Protein 5EZ0 (pdb70)

GO terms:
  GO:0005737 cytoplasm (C, EXP)
  GO:0005886 plasma membrane (C, EXP)
  GO:0004726 non-membrane spanning protein tyrosine phosphatase activity (F, TAS)
  GO:0005737 cytoplasm (C, TAS)
  GO:0006470 protein dephosphorylation (P, TAS)
  GO:0005654 nucleoplasm (C, TAS)
  GO:0005829 cytosol (C, TAS)
  GO:0005515 protein binding (F, IPI)
  GO:0005737 cytoplasm (C, IDA)
  GO:0009898 cytoplasmic side of plasma membrane (C, IDA)

Secondary structure (DSSP, 8-state):
--SS-EEEEE---TTS---EEEEEETTTTEEEEEEEE-TTSHHHHSSSPPPTTPEEEEETTEE-TT--HHHHHHHHTT----EEEEEE--/---SSBEEEEE---TTS--SEEEE--TTSSS--EEEEE-TTSHHHHSSS---TTPEEEEETTEE-TTS-HHHHHHHHTT-----EEEEEE--/--SS-EEEEE---TTS---EEEE--TTSSS--EEEEE-TTSHHHHSSSPP-TTPEEEEETTEE-TT--HHHHHHHHH-GGG-BTTBEEEEEE--/---SSBEEEEE---TTS---EEEE--TTSSS--EEEEE-TTSHHHHSSSPP-TTPEEEEETTEE-SSS-HHHHHHHHH-GGG-BTTBEEEEEE--/--EEE-/--EEE-/-------EEE-/-------EEE-

Radius of gyration: 22.63 Å; Cα contacts (8 Å, |Δi|>4): 1037; chains: 8; bounding box: 63×67×58 Å

Organism: Homo sapiens (NCBI:txid9606)

B-factor: mean 45.07, std 12.81, range [22.74, 106.09]

Foldseek 3Di:
DPDDKDKWKFAADPVRDQAWDWDDAQVRPDATFTQDGHPPGRQCPTVVHNDGGWGWQDKVNDGRRNPGPVVVVVSQSVPVVMIITMTDDD/DDDPPKDKWKFQADPVLDQAWDWDDAQVRPDATFGQDGHPPGRQCPTVVHNDGGWGWQDKVRDGRRHPGPVVSVVSNSVAVVGMIITITDHD/DPPPKDKWKFAFDPVRHQQWDWDFALVGPDATFTQDHDPPGRQCPTVVHRDGGWGWQDKLRDGRRNPGPVVVVVSNVPQVSHDPRIIITITDHD/DDPPPKDKWKFAADPVRHQQWDWDDALPDPDATFTQDHDPPGRQCPTVVHNDGGWGWQDKLRDGRHNPGPVVVVVSQVPQVSHDVNIIITITDHD/DDDDDD/DDDDDD/DDDDDDDDDDD/DDDDDDDDDDD

Structure (mmCIF, N/CA/C/O backbone):
data_5EZ0
#
_entry.id   5EZ0
#
_cell.length_a   68.564
_cell.length_b   76.121
_cell.length_c   198.676
_cell.angle_alpha   90.000
_cell.angle_beta   90.000
_cell.angle_gamma   90.000
#
_symmetry.space_group_name_H-M   'C 2 2 21'
#
loop_
_entity.id
_entity.type
_entity.pdbx_description
1 polymer 'Tyrosine-protein phosphatase non-receptor type 4'
2 polymer 'Mitogen-activated protein kinase 12'
3 non-polymer 'SULFATE ION'
4 water water
#
loop_
_atom_site.group_PDB
_atom_site.id
_atom_site.type_symbol
_atom_site.label_atom_id
_atom_site.label_alt_id
_atom_site.label_comp_id
_atom_site.label_asym_id
_atom_site.label_entity_id
_atom_site.label_seq_id
_atom_site.pdbx_PDB_ins_code
_atom_site.Cartn_x
_atom_site.Cartn_y
_atom_site.Cartn_z
_atom_site.occupancy
_atom_site.B_iso_or_equiv
_atom_site.auth_seq_id
_atom_site.auth_comp_id
_atom_site.auth_asym_id
_atom_site.auth_atom_id
_atom_site.pdbx_PDB_model_num
ATOM 1 N N . PRO A 1 14 ? 23.001 -12.253 25.940 1.00 62.39 511 PRO A N 1
ATOM 2 C CA . PRO A 1 14 ? 22.898 -12.420 27.397 1.00 60.82 511 PRO A CA 1
ATOM 3 C C . PRO A 1 14 ? 23.197 -13.854 27.826 1.00 64.08 511 PRO A C 1
ATOM 4 O O . PRO A 1 14 ? 22.613 -14.792 27.274 1.00 62.96 511 PRO A O 1
ATOM 8 N N . HIS A 1 15 ? 24.124 -14.021 28.799 1.00 61.01 512 HIS A N 1
ATOM 9 C CA . HIS A 1 15 ? 24.557 -15.326 29.325 1.00 60.82 512 HIS A CA 1
ATOM 10 C C . HIS A 1 15 ? 25.310 -15.259 30.666 1.00 64.72 512 HIS A C 1
ATOM 11 O O . HIS A 1 15 ? 25.569 -16.310 31.256 1.00 64.40 512 HIS A O 1
ATOM 18 N N . ASP A 1 16 ? 25.670 -14.047 31.141 1.00 61.52 513 ASP A N 1
ATOM 19 C CA . ASP A 1 16 ? 26.460 -13.860 32.365 1.00 62.07 513 ASP A CA 1
ATOM 20 C C . ASP A 1 16 ? 25.636 -13.708 33.657 1.00 63.38 513 ASP A C 1
ATOM 21 O O . ASP A 1 16 ? 25.816 -14.517 34.568 1.00 63.27 513 ASP A O 1
ATOM 26 N N . ASN A 1 17 ? 24.779 -12.673 33.761 1.00 57.72 514 ASN A N 1
ATOM 27 C CA . ASN A 1 17 ? 23.973 -12.432 34.964 1.00 55.78 514 ASN A CA 1
ATOM 28 C C . ASN A 1 17 ? 22.484 -12.600 34.661 1.00 55.92 514 ASN A C 1
ATOM 29 O O . ASN A 1 17 ? 21.787 -11.622 34.386 1.00 54.95 514 ASN A O 1
ATOM 34 N N . LEU A 1 18 ? 22.005 -13.853 34.696 1.00 50.24 515 LEU A N 1
ATOM 35 C CA . LEU A 1 18 ? 20.613 -14.181 34.390 1.00 47.61 515 LEU A CA 1
ATOM 36 C C . LEU A 1 18 ? 19.785 -14.534 35.624 1.00 48.98 515 LEU A C 1
ATOM 37 O O . LEU A 1 18 ? 20.331 -14.961 36.643 1.00 49.09 515 LEU A O 1
ATOM 42 N N . VAL A 1 19 ? 18.461 -14.326 35.529 1.00 43.33 516 VAL A N 1
ATOM 43 C CA . VAL A 1 19 ? 17.506 -14.567 36.612 1.00 42.25 516 VAL A CA 1
ATOM 44 C C . VAL A 1 19 ? 16.395 -15.523 36.147 1.00 43.99 516 VAL A C 1
ATOM 45 O O . VAL A 1 19 ? 15.764 -15.274 35.119 1.00 42.55 516 VAL A O 1
ATOM 49 N N . LEU A 1 20 ? 16.173 -16.619 36.903 1.00 40.54 517 LEU A N 1
ATOM 50 C CA . LEU A 1 20 ? 15.129 -17.606 36.614 1.00 39.67 517 LEU A CA 1
ATOM 51 C C . LEU A 1 20 ? 13.882 -17.277 37.433 1.00 42.39 517 LEU A C 1
ATOM 52 O O . LEU A 1 20 ? 13.938 -17.228 38.664 1.00 42.60 517 LEU A O 1
ATOM 57 N N . ILE A 1 21 ? 12.767 -17.022 36.735 1.00 37.58 518 ILE A N 1
ATOM 58 C CA . ILE A 1 21 ? 11.484 -16.647 37.327 1.00 36.84 518 ILE A CA 1
ATOM 59 C C . ILE A 1 21 ? 10.410 -17.698 37.036 1.00 40.46 518 ILE A C 1
ATOM 60 O O . ILE A 1 21 ? 10.267 -18.142 35.895 1.00 39.61 518 ILE A O 1
ATOM 65 N N . ARG A 1 22 ? 9.662 -18.084 38.083 1.00 37.61 519 ARG A N 1
ATOM 66 C CA . ARG A 1 22 ? 8.554 -19.035 38.018 1.00 37.94 519 ARG A CA 1
ATOM 67 C C . ARG A 1 22 ? 7.293 -18.354 38.547 1.00 41.28 519 ARG A C 1
ATOM 68 O O . ARG A 1 22 ? 7.313 -17.782 39.640 1.00 41.52 519 ARG A O 1
ATOM 76 N N . MET A 1 23 ? 6.211 -18.382 37.754 1.00 36.73 520 MET A N 1
ATOM 77 C CA . MET A 1 23 ? 4.936 -17.766 38.127 1.00 36.30 520 MET A CA 1
ATOM 78 C C . MET A 1 23 ? 3.732 -18.585 37.671 1.00 40.02 520 MET A C 1
ATOM 79 O O . MET A 1 23 ? 3.697 -19.065 36.536 1.00 38.86 520 MET A O 1
ATOM 84 N N . LYS A 1 24 ? 2.756 -18.757 38.571 1.00 37.75 521 LYS A N 1
ATOM 85 C CA . LYS A 1 24 ? 1.519 -19.480 38.291 1.00 38.65 521 LYS A CA 1
ATOM 86 C C . LYS A 1 24 ? 0.498 -18.485 37.720 1.00 41.50 521 LYS A C 1
ATOM 87 O O . LYS A 1 24 ? 0.435 -17.359 38.216 1.00 40.69 521 LYS A O 1
ATOM 89 N N . PRO A 1 25 ? -0.295 -18.842 36.679 1.00 37.80 522 PRO A N 1
ATOM 90 C CA . PRO A 1 25 ? -1.264 -17.869 36.136 1.00 37.07 522 PRO A CA 1
ATOM 91 C C . PRO A 1 25 ? -2.435 -17.585 37.077 1.00 42.31 522 PRO A C 1
ATOM 92 O O . PRO A 1 25 ? -2.726 -18.397 37.960 1.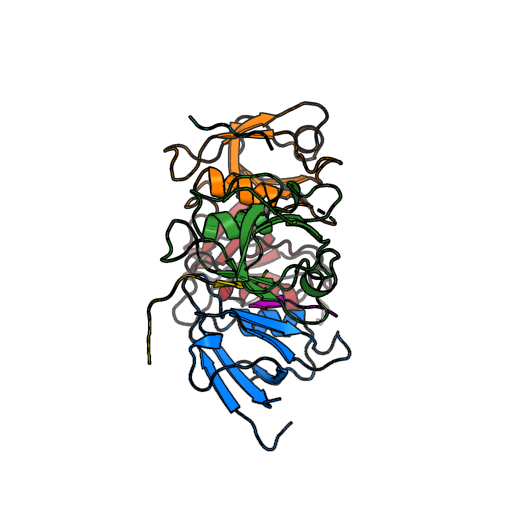00 43.41 522 PRO A O 1
ATOM 96 N N . ASP A 1 26 ? -3.118 -16.439 36.878 1.00 38.49 523 ASP A N 1
ATOM 97 C CA . ASP A 1 26 ? -4.285 -16.076 37.682 1.00 39.90 523 ASP A CA 1
ATOM 98 C C . ASP A 1 26 ? -5.544 -16.839 37.215 1.00 45.27 523 ASP A C 1
ATOM 99 O O . ASP A 1 26 ? -5.441 -17.735 36.373 1.00 44.66 523 ASP A O 1
ATOM 104 N N . GLU A 1 27 ? -6.721 -16.472 37.756 1.00 43.67 524 GLU A N 1
ATOM 105 C CA . GLU A 1 27 ? -8.030 -17.073 37.461 1.00 45.59 524 GLU A CA 1
ATOM 106 C C . GLU A 1 27 ? -8.388 -17.025 35.967 1.00 48.60 524 GLU A C 1
ATOM 107 O O . GLU A 1 27 ? -8.953 -17.988 35.445 1.00 49.31 524 GLU A O 1
ATOM 113 N N . ASN A 1 28 ? -8.053 -15.907 35.290 1.00 43.34 525 ASN A N 1
ATOM 114 C CA . ASN A 1 28 ? -8.336 -15.670 33.869 1.00 42.39 525 ASN A CA 1
ATOM 115 C C . ASN A 1 28 ? -7.228 -16.175 32.927 1.00 44.49 525 ASN A C 1
ATOM 116 O O . ASN A 1 28 ? -7.319 -15.986 31.710 1.00 43.54 525 ASN A O 1
ATOM 121 N N . GLY A 1 29 ? -6.209 -16.820 33.495 1.00 40.37 526 GLY A N 1
ATOM 122 C CA . GLY A 1 29 ? -5.065 -17.329 32.748 1.00 38.76 526 GLY A CA 1
ATOM 123 C C . GLY A 1 29 ? -4.166 -16.201 32.286 1.00 40.65 526 GLY A C 1
ATOM 124 O O . GLY A 1 29 ? -3.767 -16.157 31.121 1.00 39.70 526 GLY A O 1
ATOM 125 N N . ARG A 1 30 ? -3.885 -15.252 33.190 1.00 36.26 527 ARG A N 1
ATOM 126 C CA . ARG A 1 30 ? -3.046 -14.092 32.903 1.00 34.46 527 ARG A CA 1
ATOM 127 C C . ARG A 1 30 ? -1.866 -14.008 33.860 1.00 37.10 527 ARG A C 1
ATOM 128 O O . ARG A 1 30 ? -1.938 -14.523 34.979 1.00 37.37 527 ARG A O 1
ATOM 136 N N . PHE A 1 31 ? -0.774 -13.374 33.412 1.00 32.34 528 PHE A N 1
ATOM 137 C CA . PHE A 1 31 ? 0.443 -13.225 34.209 1.00 31.67 528 PHE A CA 1
ATOM 138 C C . PHE A 1 31 ? 0.690 -11.784 34.653 1.00 34.91 528 PHE A C 1
ATOM 139 O O . PHE A 1 31 ? 1.334 -11.567 35.678 1.00 34.96 528 PHE A O 1
ATOM 147 N N . GLY A 1 32 ? 0.163 -10.827 33.891 1.00 30.91 529 GLY A N 1
ATOM 148 C CA . GLY A 1 32 ? 0.254 -9.401 34.184 1.00 30.69 529 GLY A CA 1
ATOM 149 C C . GLY A 1 32 ? 1.496 -8.691 33.690 1.00 33.56 529 GLY A C 1
ATOM 150 O O . GLY A 1 32 ? 2.036 -7.836 34.397 1.00 33.30 529 GLY A O 1
ATOM 151 N N . PHE A 1 33 ? 1.948 -9.019 32.468 1.00 29.55 530 PHE A N 1
ATOM 152 C CA . PHE A 1 33 ? 3.111 -8.376 31.855 1.00 29.04 530 PHE A CA 1
ATOM 153 C C . PHE A 1 33 ? 2.979 -8.253 30.336 1.00 33.19 530 PHE A C 1
ATOM 154 O O . PHE A 1 33 ? 2.273 -9.044 29.710 1.00 32.40 530 PHE A O 1
ATOM 162 N N . ASN A 1 34 ? 3.659 -7.253 29.752 1.00 30.59 531 ASN A N 1
ATOM 163 C CA . ASN A 1 34 ? 3.653 -7.001 28.311 1.00 31.13 531 ASN A CA 1
ATOM 164 C C . ASN A 1 34 ? 5.012 -7.325 27.698 1.00 35.72 531 ASN A C 1
ATOM 165 O O . ASN A 1 34 ? 6.038 -7.146 28.356 1.00 35.05 531 ASN A O 1
ATOM 170 N N . VAL A 1 35 ? 5.019 -7.795 26.438 1.00 33.53 532 VAL A N 1
ATOM 171 C CA . VAL A 1 35 ? 6.249 -8.111 25.701 1.00 34.37 532 VAL A CA 1
ATOM 172 C C . VAL A 1 35 ? 6.352 -7.306 24.407 1.00 40.91 532 VAL A C 1
ATOM 173 O O . VAL A 1 35 ? 5.336 -7.017 23.777 1.00 40.83 532 VAL A O 1
ATOM 177 N N . LYS A 1 36 ? 7.586 -6.970 24.009 1.00 39.85 533 LYS A N 1
ATOM 178 C CA . LYS A 1 36 ? 7.894 -6.235 22.785 1.00 42.09 533 LYS A CA 1
ATOM 179 C C . LYS A 1 36 ? 9.128 -6.849 22.127 1.00 48.25 533 LYS A C 1
ATOM 180 O O . LYS A 1 36 ? 10.117 -7.120 22.810 1.00 47.82 533 LYS A O 1
ATOM 182 N N . GLY A 1 37 ? 9.046 -7.083 20.819 1.00 46.77 534 GLY A N 1
ATOM 183 C CA . GLY A 1 37 ? 10.139 -7.652 20.037 1.00 48.06 534 GLY A CA 1
ATOM 184 C C . GLY A 1 37 ? 9.953 -9.094 19.609 1.00 52.02 534 GLY A C 1
ATOM 185 O O . GLY A 1 37 ? 8.854 -9.645 19.708 1.00 50.48 534 GLY A O 1
ATOM 186 N N . GLY A 1 38 ? 11.044 -9.690 19.130 1.00 50.25 535 GLY A N 1
ATOM 187 C CA . GLY A 1 38 ? 11.105 -11.064 18.640 1.00 50.28 535 GLY A CA 1
ATOM 188 C C . GLY A 1 38 ? 12.043 -11.196 17.456 1.00 57.13 535 GLY A C 1
ATOM 189 O O . GLY A 1 38 ? 13.090 -10.542 17.423 1.00 58.26 535 GLY A O 1
ATOM 190 N N . TYR A 1 39 ? 11.682 -12.045 16.477 1.00 54.70 536 TYR A N 1
ATOM 191 C CA . TYR A 1 39 ? 12.481 -12.224 15.261 1.00 57.20 536 TYR A CA 1
ATOM 192 C C . TYR A 1 39 ? 11.900 -11.400 14.113 1.00 63.07 536 TYR A C 1
ATOM 193 O O . TYR A 1 39 ? 12.662 -10.821 13.338 1.00 64.99 536 TYR A O 1
ATOM 202 N N . ASP A 1 40 ? 10.550 -11.333 14.022 1.00 58.95 537 ASP A N 1
ATOM 203 C CA . ASP A 1 40 ? 9.809 -10.548 13.025 1.00 60.56 537 ASP A CA 1
ATOM 204 C C . ASP A 1 40 ? 10.063 -9.049 13.237 1.00 65.55 537 ASP A C 1
ATOM 205 O O . ASP A 1 40 ? 10.118 -8.290 12.268 1.00 67.66 537 ASP A O 1
ATOM 210 N N . GLN A 1 41 ? 10.240 -8.643 14.509 1.00 60.54 538 GLN A N 1
ATOM 211 C CA . GLN A 1 41 ? 10.576 -7.280 14.926 1.00 61.28 538 GLN A CA 1
ATOM 212 C C . GLN A 1 41 ? 12.099 -7.278 15.101 1.00 66.70 538 GLN A C 1
ATOM 213 O O . GLN A 1 41 ? 12.628 -8.170 15.770 1.00 65.01 538 GLN A O 1
ATOM 219 N N . LYS A 1 42 ? 12.807 -6.303 14.503 1.00 66.26 539 LYS A N 1
ATOM 220 C CA . LYS A 1 42 ? 14.269 -6.212 14.609 1.00 67.70 539 LYS A CA 1
ATOM 221 C C . LYS A 1 42 ? 14.690 -5.630 15.976 1.00 70.41 539 LYS A C 1
ATOM 222 O O . LYS A 1 42 ? 15.336 -4.581 16.050 1.00 71.99 539 LYS A O 1
ATOM 224 N N . MET A 1 43 ? 14.303 -6.335 17.059 1.00 63.95 540 MET A N 1
ATOM 225 C CA . MET A 1 43 ? 14.538 -5.980 18.461 1.00 62.20 540 MET A CA 1
ATOM 226 C C . MET A 1 43 ? 14.333 -7.236 19.339 1.00 62.11 540 MET A C 1
ATOM 227 O O . MET A 1 43 ? 13.383 -7.984 19.083 1.00 60.53 540 MET A O 1
ATOM 232 N N . PRO A 1 44 ? 15.166 -7.486 20.386 1.00 56.80 541 PRO A N 1
ATOM 233 C CA . PRO A 1 44 ? 14.941 -8.677 21.233 1.00 53.78 541 PRO A CA 1
ATOM 234 C C . PRO A 1 44 ? 13.671 -8.593 22.093 1.00 53.63 541 PRO A C 1
ATOM 235 O O . PRO A 1 44 ? 13.075 -7.518 22.200 1.00 53.29 541 PRO A O 1
ATOM 239 N N . VAL A 1 45 ? 13.252 -9.727 22.693 1.00 47.06 542 VAL A N 1
ATOM 240 C CA . VAL A 1 45 ? 12.056 -9.794 23.541 1.00 44.49 542 VAL A CA 1
ATOM 241 C C . VAL A 1 45 ? 12.319 -9.090 24.879 1.00 46.66 542 VAL A C 1
ATOM 242 O O . VAL A 1 45 ? 13.132 -9.557 25.678 1.00 45.76 542 VAL A O 1
ATOM 246 N N . ILE A 1 46 ? 11.648 -7.944 25.090 1.00 42.77 543 ILE A N 1
ATOM 247 C CA . ILE A 1 46 ? 11.779 -7.104 26.285 1.00 42.18 543 ILE A CA 1
ATOM 248 C C . ILE A 1 46 ? 10.438 -7.021 27.023 1.00 44.08 543 ILE A C 1
ATOM 249 O O . ILE A 1 46 ? 9.394 -6.853 26.387 1.00 43.64 543 ILE A O 1
ATOM 254 N N . VAL A 1 47 ? 10.476 -7.112 28.367 1.00 39.23 544 VAL A N 1
ATOM 255 C CA . VAL A 1 47 ? 9.292 -6.964 29.215 1.00 37.92 544 VAL A CA 1
ATOM 256 C C . VAL A 1 47 ? 9.072 -5.446 29.322 1.00 42.21 544 VAL A C 1
ATOM 257 O O . VAL A 1 47 ? 9.809 -4.765 30.034 1.00 42.58 544 VAL A O 1
ATOM 261 N N . SER A 1 48 ? 8.114 -4.917 28.545 1.00 38.64 545 SER A N 1
ATOM 262 C CA . SER A 1 48 ? 7.825 -3.482 28.471 1.00 39.49 545 SER A CA 1
ATOM 263 C C . SER A 1 48 ? 7.009 -2.926 29.639 1.00 42.55 545 SER A C 1
ATOM 264 O O . SER A 1 48 ? 7.235 -1.782 30.036 1.00 43.48 545 SER A O 1
ATOM 267 N N . ARG A 1 49 ? 6.052 -3.709 30.169 1.00 37.29 546 ARG A N 1
ATOM 268 C CA . ARG A 1 49 ? 5.192 -3.268 31.270 1.00 36.79 546 ARG A CA 1
ATOM 269 C C . ARG A 1 49 ? 4.831 -4.401 32.226 1.00 38.50 546 ARG A C 1
ATOM 270 O O . ARG A 1 49 ? 4.588 -5.521 31.782 1.00 37.18 546 ARG A O 1
ATOM 278 N N . VAL A 1 50 ? 4.806 -4.101 33.540 1.00 34.69 547 VAL A N 1
ATOM 279 C CA . VAL A 1 50 ? 4.448 -5.042 34.610 1.00 33.56 547 VAL A CA 1
ATOM 280 C C . VAL A 1 50 ? 3.290 -4.437 35.421 1.00 37.36 547 VAL A C 1
ATOM 281 O O . VAL A 1 50 ? 3.450 -3.379 36.038 1.00 37.53 547 VAL A O 1
ATOM 285 N N . ALA A 1 51 ? 2.124 -5.106 35.390 1.00 33.38 548 ALA A N 1
ATOM 286 C CA . ALA A 1 51 ? 0.903 -4.688 36.080 1.00 33.93 548 ALA A CA 1
ATOM 287 C C . ALA A 1 51 ? 0.978 -4.969 37.591 1.00 38.07 548 ALA A C 1
ATOM 288 O O . ALA A 1 51 ? 1.444 -6.042 37.972 1.00 37.32 548 ALA A O 1
ATOM 290 N N . PRO A 1 52 ? 0.529 -4.042 38.472 1.00 35.44 549 PRO A N 1
ATOM 291 C CA . PRO A 1 52 ? 0.616 -4.304 39.922 1.00 35.89 549 PRO A CA 1
ATOM 292 C C . PRO A 1 52 ? -0.439 -5.281 40.442 1.00 39.73 549 PRO A C 1
ATOM 293 O O . PRO A 1 52 ? -1.583 -5.263 39.984 1.00 39.91 549 PRO A O 1
ATOM 297 N N . GLY A 1 53 ? -0.035 -6.116 41.399 1.00 35.88 550 GLY A N 1
ATOM 298 C CA . GLY A 1 53 ? -0.892 -7.116 42.031 1.00 36.32 550 GLY A CA 1
ATOM 299 C C . GLY A 1 53 ? -1.175 -8.345 41.190 1.00 38.50 550 GLY A C 1
ATOM 300 O O . GLY A 1 53 ? -2.151 -9.057 41.442 1.00 38.86 550 GLY A O 1
ATOM 301 N N . THR A 1 54 ? -0.317 -8.606 40.193 1.00 33.20 551 THR A N 1
ATOM 302 C CA . THR A 1 54 ? -0.446 -9.737 39.274 1.00 32.18 551 THR A CA 1
ATOM 303 C C . THR A 1 54 ? 0.689 -10.759 39.500 1.00 35.73 551 THR A C 1
ATOM 304 O O . THR A 1 54 ? 1.685 -10.394 40.132 1.00 35.07 551 THR A O 1
ATOM 308 N N . PRO A 1 55 ? 0.595 -12.014 38.972 1.00 32.48 552 PRO A N 1
ATOM 309 C CA . PRO A 1 55 ? 1.691 -12.986 39.172 1.00 32.19 552 PRO A CA 1
ATOM 310 C C . PRO A 1 55 ? 3.106 -12.488 38.854 1.00 35.12 552 PRO A C 1
ATOM 311 O O . PRO A 1 55 ? 4.027 -12.843 39.581 1.00 35.17 552 PRO A O 1
ATOM 315 N N . ALA A 1 56 ? 3.274 -11.653 37.803 1.00 30.60 553 ALA A N 1
ATOM 316 C CA . ALA A 1 56 ? 4.571 -11.091 37.394 1.00 29.68 553 ALA A CA 1
ATOM 317 C C . ALA A 1 56 ? 5.132 -10.065 38.384 1.00 34.18 553 ALA A C 1
ATOM 318 O O . ALA A 1 56 ? 6.348 -9.877 38.449 1.00 33.79 553 ALA A O 1
ATOM 320 N N . ASP A 1 57 ? 4.246 -9.411 39.151 1.00 31.48 554 ASP A N 1
ATOM 321 C CA . ASP A 1 57 ? 4.588 -8.394 40.143 1.00 31.98 554 ASP A CA 1
ATOM 322 C C . ASP A 1 57 ? 4.875 -8.987 41.531 1.00 37.04 554 ASP A C 1
ATOM 323 O O . ASP A 1 57 ? 5.678 -8.421 42.277 1.00 37.14 554 ASP A O 1
ATOM 328 N N . LEU A 1 58 ? 4.218 -10.111 41.878 1.00 34.20 555 LEU A N 1
ATOM 329 C CA . LEU A 1 58 ? 4.323 -10.737 43.200 1.00 35.43 555 LEU A CA 1
ATOM 330 C C . LEU A 1 58 ? 5.255 -11.964 43.281 1.00 40.10 555 LEU A C 1
ATOM 331 O O . LEU A 1 58 ? 5.479 -12.471 44.384 1.00 40.96 555 LEU A O 1
ATOM 336 N N . CYS A 1 59 ? 5.808 -12.428 42.141 1.00 36.08 556 CYS A N 1
ATOM 337 C CA . CYS A 1 59 ? 6.720 -13.581 42.106 1.00 36.40 556 CYS A CA 1
ATOM 338 C C . CYS A 1 59 ? 8.103 -13.256 42.685 1.00 41.16 556 CYS A C 1
ATOM 339 O O . CYS A 1 59 ? 8.491 -12.087 42.730 1.00 40.49 556 CYS A O 1
ATOM 342 N N . VAL A 1 60 ? 8.834 -14.294 43.145 1.00 38.97 557 VAL A N 1
ATOM 343 C CA . VAL A 1 60 ? 10.186 -14.169 43.703 1.00 39.51 557 VAL A CA 1
ATOM 344 C C . VAL A 1 60 ? 11.165 -15.062 42.903 1.00 43.10 557 VAL A C 1
ATOM 345 O O . VAL A 1 60 ? 11.047 -16.290 42.965 1.00 43.52 557 VAL A O 1
ATOM 349 N N . PRO A 1 61 ? 12.126 -14.487 42.138 1.00 38.70 558 PRO A N 1
ATOM 350 C CA . PRO A 1 61 ? 12.407 -13.051 41.939 1.00 37.78 558 PRO A CA 1
ATOM 351 C C . PRO A 1 61 ? 11.363 -12.366 41.058 1.00 39.90 558 PRO A C 1
ATOM 352 O O . PRO A 1 61 ? 10.741 -13.017 40.217 1.00 38.80 558 PRO A O 1
ATOM 356 N N . ARG A 1 62 ? 11.157 -11.057 41.274 1.00 35.97 559 ARG A N 1
ATOM 357 C CA . ARG A 1 62 ? 10.181 -10.251 40.542 1.00 34.66 559 ARG A CA 1
ATOM 358 C C . ARG A 1 62 ? 10.605 -10.000 39.096 1.00 38.16 559 ARG A C 1
ATOM 359 O O . ARG A 1 62 ? 11.784 -9.754 38.831 1.00 38.17 559 ARG A O 1
ATOM 367 N N . LEU A 1 63 ? 9.634 -10.058 38.166 1.00 34.12 560 LEU A N 1
ATOM 368 C CA . LEU A 1 63 ? 9.860 -9.759 36.756 1.00 33.45 560 LEU A CA 1
ATOM 369 C C . LEU A 1 63 ? 9.761 -8.239 36.633 1.00 37.92 560 LEU A C 1
ATOM 370 O O . LEU A 1 63 ? 8.721 -7.656 36.953 1.00 37.56 560 LEU A O 1
ATOM 375 N N . ASN A 1 64 ? 10.870 -7.598 36.247 1.00 35.28 561 ASN A N 1
ATOM 376 C CA . ASN A 1 64 ? 10.958 -6.143 36.138 1.00 35.92 561 ASN A CA 1
ATOM 377 C C . ASN A 1 64 ? 10.894 -5.654 34.697 1.00 40.29 561 ASN A C 1
ATOM 378 O O . ASN A 1 64 ? 11.161 -6.418 33.767 1.00 39.43 561 ASN A O 1
ATOM 383 N N . GLU A 1 65 ? 10.531 -4.373 34.520 1.00 37.98 562 GLU A N 1
ATOM 384 C CA . GLU A 1 65 ? 10.442 -3.717 33.217 1.00 38.46 562 GLU A CA 1
ATOM 385 C C . GLU A 1 65 ? 11.846 -3.468 32.667 1.00 43.39 562 GLU A C 1
ATOM 386 O O . GLU A 1 65 ? 12.714 -2.958 33.381 1.00 43.75 562 GLU A O 1
ATOM 392 N N . GLY A 1 66 ? 12.055 -3.869 31.418 1.00 40.17 563 GLY A N 1
ATOM 393 C CA . GLY A 1 66 ? 13.335 -3.749 30.731 1.00 41.30 563 GLY A CA 1
ATOM 394 C C . GLY A 1 66 ? 14.101 -5.054 30.640 1.00 44.66 563 GLY A C 1
ATOM 395 O O . GLY A 1 66 ? 15.126 -5.114 29.956 1.00 45.60 563 GLY A O 1
ATOM 396 N N . ASP A 1 67 ? 13.609 -6.113 31.325 1.00 39.60 564 ASP A N 1
ATOM 397 C CA . ASP A 1 67 ? 14.231 -7.439 31.344 1.00 38.92 564 ASP A CA 1
ATOM 398 C C . ASP A 1 67 ? 14.149 -8.129 29.984 1.00 42.37 564 ASP A C 1
ATOM 399 O O . ASP A 1 67 ? 13.061 -8.242 29.413 1.00 41.21 564 ASP A O 1
ATOM 404 N N . GLN A 1 68 ? 15.309 -8.564 29.459 1.00 39.65 565 GLN A N 1
ATOM 405 C CA . GLN A 1 68 ? 15.413 -9.246 28.169 1.00 39.59 565 GLN A CA 1
ATOM 406 C C . GLN A 1 68 ? 15.148 -10.740 28.352 1.00 41.55 565 GLN A C 1
ATOM 407 O O . GLN A 1 68 ? 15.906 -11.419 29.045 1.00 41.11 565 GLN A O 1
ATOM 413 N N . VAL A 1 69 ? 14.065 -11.239 27.731 1.00 36.74 566 VAL A N 1
ATOM 414 C CA . VAL A 1 69 ? 13.655 -12.644 27.800 1.00 35.65 566 VAL A CA 1
ATOM 415 C C . VAL A 1 69 ? 14.594 -13.507 26.941 1.00 40.17 566 VAL A C 1
ATOM 416 O O . VAL A 1 69 ? 14.789 -13.224 25.756 1.00 40.80 566 VAL A O 1
ATOM 420 N N . VAL A 1 70 ? 15.184 -14.543 27.560 1.00 36.25 567 VAL A N 1
ATOM 421 C CA . VAL A 1 70 ? 16.111 -15.482 26.920 1.00 36.97 567 VAL A CA 1
ATOM 422 C C . VAL A 1 70 ? 15.405 -16.828 26.686 1.00 39.71 567 VAL A C 1
ATOM 423 O O . VAL A 1 70 ? 15.456 -17.352 25.571 1.00 39.94 567 VAL A O 1
ATOM 427 N N . LEU A 1 71 ? 14.738 -17.370 27.728 1.00 35.07 568 LEU A N 1
ATOM 428 C CA . LEU A 1 71 ? 14.005 -18.638 27.652 1.00 34.62 568 LEU A CA 1
ATOM 429 C C . LEU A 1 71 ? 12.554 -18.511 28.128 1.00 37.17 568 LEU A C 1
ATOM 430 O O . LEU A 1 71 ? 12.274 -17.778 29.079 1.00 35.67 568 LEU A O 1
ATOM 435 N N . ILE A 1 72 ? 11.642 -19.256 27.471 1.00 33.90 569 ILE A N 1
ATOM 436 C CA . ILE A 1 72 ? 10.218 -19.363 27.810 1.00 33.17 569 ILE A CA 1
ATOM 437 C C . ILE A 1 72 ? 9.932 -20.861 27.961 1.00 38.22 569 ILE A C 1
ATOM 438 O O . ILE A 1 72 ? 9.925 -21.589 26.964 1.00 38.64 569 ILE A O 1
ATOM 443 N N . ASN A 1 73 ? 9.747 -21.319 29.219 1.00 35.07 570 ASN A N 1
ATOM 444 C CA . ASN A 1 73 ? 9.511 -22.721 29.601 1.00 36.09 570 ASN A CA 1
ATOM 445 C C . ASN A 1 73 ? 10.652 -23.649 29.129 1.00 41.74 570 ASN A C 1
ATOM 446 O O . ASN A 1 73 ? 10.418 -24.800 28.748 1.00 42.45 570 ASN A O 1
ATOM 451 N N . GLY A 1 74 ? 11.873 -23.116 29.164 1.00 38.75 571 GLY A N 1
ATOM 452 C CA . GLY A 1 74 ? 13.090 -23.812 28.767 1.00 39.95 571 GLY A CA 1
ATOM 453 C C . GLY A 1 74 ? 13.412 -23.794 27.284 1.00 44.60 571 GLY A C 1
ATOM 454 O O . GLY A 1 74 ? 14.398 -24.406 26.866 1.00 45.15 571 GLY A O 1
ATOM 455 N N . ARG A 1 75 ? 12.593 -23.088 26.480 1.00 41.01 572 ARG A N 1
ATOM 456 C CA . ARG A 1 75 ? 12.756 -22.982 25.028 1.00 41.61 572 ARG A CA 1
ATOM 457 C C . ARG A 1 75 ? 13.452 -21.673 24.633 1.00 45.62 572 ARG A C 1
ATOM 458 O O . ARG A 1 75 ? 13.081 -20.607 25.129 1.00 43.87 572 ARG A O 1
ATOM 466 N N . ASP A 1 76 ? 14.444 -21.759 23.723 1.00 44.07 573 ASP A N 1
ATOM 467 C CA . ASP A 1 76 ? 15.175 -20.597 23.209 1.00 44.37 573 ASP A CA 1
ATOM 468 C C . ASP A 1 76 ? 14.307 -19.888 22.167 1.00 47.87 573 ASP A C 1
ATOM 469 O O . ASP A 1 76 ? 13.928 -20.492 21.160 1.00 48.46 573 ASP A O 1
ATOM 474 N N . ILE A 1 77 ? 13.962 -18.620 22.437 1.00 43.29 574 ILE A N 1
ATOM 475 C CA . ILE A 1 77 ? 13.077 -17.811 21.590 1.00 42.91 574 ILE A CA 1
ATOM 476 C C . ILE A 1 77 ? 13.825 -16.745 20.750 1.00 47.90 574 ILE A C 1
ATOM 477 O O . ILE A 1 77 ? 13.201 -15.785 20.283 1.00 47.70 574 ILE A O 1
ATOM 482 N N . ALA A 1 78 ? 15.140 -16.939 20.527 1.00 45.52 575 ALA A N 1
ATOM 483 C CA . ALA A 1 78 ? 15.988 -16.024 19.754 1.00 46.98 575 ALA A CA 1
ATOM 484 C C . ALA A 1 78 ? 15.599 -15.924 18.273 1.00 52.02 575 ALA A C 1
ATOM 485 O O . ALA A 1 78 ? 15.735 -14.851 17.683 1.00 52.82 575 ALA A O 1
ATOM 487 N N . GLU A 1 79 ? 15.118 -17.036 17.680 1.00 48.47 576 GLU A N 1
ATOM 488 C CA . GLU A 1 79 ? 14.713 -17.108 16.272 1.00 49.62 576 GLU A CA 1
ATOM 489 C C . GLU A 1 79 ? 13.184 -17.133 16.070 1.00 51.71 576 GLU A C 1
ATOM 490 O O . GLU A 1 79 ? 12.720 -17.294 14.937 1.00 52.59 576 GLU A O 1
ATOM 492 N N . HIS A 1 80 ? 12.428 -16.878 17.131 1.00 45.58 577 HIS A N 1
ATOM 493 C CA . HIS A 1 80 ? 10.976 -16.848 17.073 1.00 44.10 577 HIS A CA 1
ATOM 494 C C . HIS A 1 80 ? 10.336 -15.485 16.962 1.00 46.24 577 HIS A C 1
ATOM 495 O O . HIS A 1 80 ? 10.805 -14.531 17.495 1.00 45.21 577 HIS A O 1
ATOM 502 N N . THR A 1 81 ? 9.228 -15.435 16.254 1.00 42.50 578 THR A N 1
ATOM 503 C CA . THR A 1 81 ? 8.498 -14.178 16.037 1.00 42.26 578 THR A CA 1
ATOM 504 C C . THR A 1 81 ? 7.734 -13.745 17.299 1.00 43.76 578 THR A C 1
ATOM 505 O O . THR A 1 81 ? 7.617 -14.527 18.246 1.00 41.80 578 THR A O 1
ATOM 509 N N . HIS A 1 82 ? 7.204 -12.504 17.297 1.00 40.31 579 HIS A N 1
ATOM 510 C CA . HIS A 1 82 ? 6.430 -11.923 18.397 1.00 38.52 579 HIS A CA 1
ATOM 511 C C . HIS A 1 82 ? 5.199 -12.774 18.731 1.00 41.06 579 HIS A C 1
ATOM 512 O O . HIS A 1 82 ? 4.981 -13.081 19.902 1.00 39.18 579 HIS A O 1
ATOM 519 N N . ASP A 1 83 ? 4.418 -13.168 17.701 1.00 38.65 580 ASP A N 1
ATOM 520 C CA . ASP A 1 83 ? 3.210 -13.985 17.844 1.00 38.05 580 ASP A CA 1
ATOM 521 C C . ASP A 1 83 ? 3.489 -15.371 18.426 1.00 41.11 580 ASP A C 1
ATOM 522 O O . ASP A 1 83 ? 2.696 -15.852 19.238 1.00 40.19 580 ASP A O 1
ATOM 527 N N . GLN A 1 84 ? 4.621 -15.995 18.035 1.00 37.50 581 GLN A N 1
ATOM 528 C CA . GLN A 1 84 ? 5.044 -17.307 18.537 1.00 36.68 581 GLN A CA 1
ATOM 529 C C . GLN A 1 84 ? 5.416 -17.200 20.020 1.00 38.47 581 GLN A C 1
ATOM 530 O O . GLN A 1 84 ? 4.926 -17.995 20.822 1.00 37.42 581 GLN A O 1
ATOM 536 N N . VAL A 1 85 ? 6.229 -16.175 20.379 1.00 34.29 582 VAL A N 1
ATOM 537 C CA . VAL A 1 85 ? 6.675 -15.848 21.742 1.00 32.87 582 VAL A CA 1
ATOM 538 C C . VAL A 1 85 ? 5.459 -15.706 22.681 1.00 35.33 582 VAL A C 1
ATOM 539 O O . VAL A 1 85 ? 5.439 -16.326 23.747 1.00 34.24 582 VAL A O 1
ATOM 543 N N . VAL A 1 86 ? 4.436 -14.936 22.245 1.00 31.57 583 VAL A N 1
ATOM 544 C CA . VAL A 1 86 ? 3.178 -14.699 22.963 1.00 30.83 583 VAL A CA 1
ATOM 545 C C . VAL A 1 86 ? 2.429 -16.028 23.180 1.00 34.85 583 VAL A C 1
ATOM 546 O O . VAL A 1 86 ? 1.994 -16.306 24.301 1.00 33.74 583 VAL A O 1
ATOM 550 N N . LEU A 1 87 ? 2.322 -16.855 22.119 1.00 32.58 584 LEU A N 1
ATOM 551 C CA . LEU A 1 87 ? 1.642 -18.152 22.170 1.00 33.11 584 LEU A CA 1
ATOM 552 C C . LEU A 1 87 ? 2.381 -19.197 23.015 1.00 37.09 584 LEU A C 1
ATOM 553 O O . LEU A 1 87 ? 1.726 -20.081 23.569 1.00 37.18 584 LEU A O 1
ATOM 558 N N . PHE A 1 88 ? 3.724 -19.085 23.143 1.00 33.55 585 PHE A N 1
ATOM 559 C CA . PHE A 1 88 ? 4.522 -19.994 23.975 1.00 33.58 585 PHE A CA 1
ATOM 560 C C . PHE A 1 88 ? 4.239 -19.736 25.458 1.00 36.77 585 PHE A C 1
ATOM 561 O O . PHE A 1 88 ? 4.099 -20.690 26.223 1.00 37.01 585 PHE A O 1
ATOM 569 N N . ILE A 1 89 ? 4.115 -18.446 25.847 1.00 32.49 586 ILE A N 1
ATOM 570 C CA . ILE A 1 89 ? 3.784 -18.007 27.212 1.00 32.02 586 ILE A CA 1
ATOM 571 C C . ILE A 1 89 ? 2.345 -18.456 27.543 1.00 36.68 586 ILE A C 1
ATOM 572 O O . ILE A 1 89 ? 2.072 -18.876 28.669 1.00 36.70 586 ILE A O 1
ATOM 577 N N . LYS A 1 90 ? 1.453 -18.419 26.535 1.00 33.83 587 LYS A N 1
ATOM 578 C CA . LYS A 1 90 ? 0.051 -18.828 26.639 1.00 34.57 587 LYS A CA 1
ATOM 579 C C . LYS A 1 90 ? -0.153 -20.357 26.692 1.00 39.57 587 LYS A C 1
ATOM 580 O O . LYS A 1 90 ? -1.281 -20.808 26.893 1.00 40.28 587 LYS A O 1
ATOM 586 N N . ALA A 1 91 ? 0.930 -21.147 26.532 1.00 36.24 588 ALA A N 1
ATOM 587 C CA . ALA A 1 91 ? 0.891 -22.615 26.558 1.00 37.45 588 ALA A CA 1
ATOM 588 C C . ALA A 1 91 ? 1.292 -23.218 27.919 1.00 41.99 588 ALA A C 1
ATOM 589 O O . ALA A 1 91 ? 1.166 -24.429 28.112 1.00 43.14 588 ALA A O 1
ATOM 591 N N . SER A 1 92 ? 1.751 -22.372 28.861 1.00 37.77 589 SER A N 1
ATOM 592 C CA . SER A 1 92 ? 2.201 -22.772 30.201 1.00 38.05 589 SER A CA 1
ATOM 593 C C . SER A 1 92 ? 1.098 -22.659 31.274 1.00 42.17 589 SER A C 1
ATOM 594 O O . SER A 1 92 ? 1.400 -22.530 32.463 1.00 42.59 589 SER A O 1
ATOM 597 N N . CYS A 1 93 ? -0.173 -22.739 30.854 1.00 38.20 590 CYS A N 1
ATOM 598 C CA . CYS A 1 93 ? -1.330 -22.574 31.733 1.00 49.91 590 CYS A CA 1
ATOM 599 C C . CYS A 1 93 ? -2.252 -23.803 31.718 1.00 81.47 590 CYS A C 1
ATOM 600 O O . CYS A 1 93 ? -3.473 -23.693 31.611 1.00 49.73 590 CYS A O 1
ATOM 603 N N . GLY A 1 98 ? 1.361 -26.461 35.746 1.00 50.63 595 GLY A N 1
ATOM 604 C CA . GLY A 1 98 ? 0.662 -25.252 35.331 1.00 48.77 595 GLY A CA 1
ATOM 605 C C . GLY A 1 98 ? 1.333 -23.982 35.812 1.00 50.62 595 GLY A C 1
ATOM 606 O O . GLY A 1 98 ? 0.767 -23.254 36.633 1.00 50.36 595 GLY A O 1
ATOM 607 N N . GLU A 1 99 ? 2.553 -23.716 35.311 1.00 45.42 596 GLU A N 1
ATOM 608 C CA . GLU A 1 99 ? 3.343 -22.532 35.659 1.00 43.52 596 GLU A CA 1
ATOM 609 C C . GLU A 1 99 ? 4.192 -22.050 34.476 1.00 45.33 596 GLU A C 1
ATOM 610 O O . GLU A 1 99 ? 4.529 -22.845 33.595 1.00 45.36 596 GLU A O 1
ATOM 616 N N . LEU A 1 100 ? 4.546 -20.756 34.474 1.00 39.96 597 LEU A N 1
ATOM 617 C CA . LEU A 1 100 ? 5.384 -20.156 33.440 1.00 38.28 597 LEU A CA 1
ATOM 618 C C . LEU A 1 100 ? 6.811 -19.985 33.946 1.00 41.81 597 LEU A C 1
ATOM 619 O O . LEU A 1 100 ? 7.028 -19.413 35.017 1.00 40.90 597 LEU A O 1
ATOM 624 N N . MET A 1 101 ? 7.777 -20.476 33.160 1.00 38.93 598 MET A N 1
ATOM 625 C CA . MET A 1 101 ? 9.198 -20.360 33.455 1.00 39.05 598 MET A CA 1
ATOM 626 C C . MET A 1 101 ? 9.795 -19.324 32.511 1.00 40.89 598 MET A C 1
ATOM 627 O O . MET A 1 101 ? 9.588 -19.396 31.296 1.00 39.99 598 MET A O 1
ATOM 632 N N . LEU A 1 102 ? 10.541 -18.366 33.074 1.00 36.76 599 LEU A N 1
ATOM 633 C CA . LEU A 1 102 ? 11.208 -17.321 32.308 1.00 35.84 599 LEU A CA 1
ATOM 634 C C . LEU A 1 102 ? 12.647 -17.145 32.760 1.00 39.51 599 LEU A C 1
ATOM 635 O O . LEU A 1 102 ? 12.910 -17.048 33.960 1.00 39.66 599 LEU A O 1
ATOM 640 N N . LEU A 1 103 ? 13.576 -17.086 31.801 1.00 35.51 600 LEU A N 1
ATOM 641 C CA . LEU A 1 103 ? 14.974 -16.788 32.079 1.00 35.61 600 LEU A CA 1
ATOM 642 C C . LEU A 1 103 ? 15.218 -15.425 31.450 1.00 39.02 600 LEU A C 1
ATOM 643 O O . LEU A 1 103 ? 15.109 -15.283 30.232 1.00 38.21 600 LEU A O 1
ATOM 648 N N . VAL A 1 104 ? 15.460 -14.409 32.291 1.00 36.05 601 VAL A N 1
ATOM 649 C CA . VAL A 1 104 ? 15.636 -13.028 31.834 1.00 36.29 601 VAL A CA 1
ATOM 650 C C . VAL A 1 104 ? 16.996 -12.425 32.221 1.00 42.32 601 VAL A C 1
ATOM 651 O O . VAL A 1 104 ? 17.684 -12.944 33.103 1.00 42.35 601 VAL A O 1
ATOM 655 N N . ARG A 1 105 ? 17.357 -11.312 31.555 1.00 40.28 602 ARG A N 1
ATOM 656 C CA . ARG A 1 105 ? 18.564 -10.532 31.810 1.00 41.90 602 ARG A CA 1
ATOM 657 C C . ARG A 1 105 ? 18.112 -9.167 32.368 1.00 46.23 602 ARG A C 1
ATOM 658 O O . ARG A 1 105 ? 17.472 -8.404 31.640 1.00 45.67 602 ARG A O 1
ATOM 666 N N . PRO A 1 106 ? 18.392 -8.860 33.659 1.00 43.68 603 PRO A N 1
ATOM 667 C CA . PRO A 1 106 ? 17.923 -7.584 34.236 1.00 43.86 603 PRO A CA 1
ATOM 668 C C . PRO A 1 106 ? 18.545 -6.329 33.626 1.00 49.96 603 PRO A C 1
ATOM 669 O O . PRO A 1 106 ? 19.745 -6.302 33.354 1.00 51.30 603 PRO A O 1
ATOM 673 N N . ASN A 1 107 ? 17.708 -5.293 33.402 1.00 46.67 604 ASN A N 1
ATOM 674 C CA . ASN A 1 107 ? 18.099 -4.004 32.826 1.00 78.81 604 ASN A CA 1
ATOM 675 C C . ASN A 1 107 ? 17.207 -2.875 33.372 1.00 106.09 604 ASN A C 1
ATOM 676 O O . ASN A 1 107 ? 16.775 -1.978 32.645 1.00 67.86 604 ASN A O 1
ATOM 678 N N . ILE B 1 13 ? -24.986 -20.722 25.984 1.00 45.43 510 ILE B N 1
ATOM 679 C CA . ILE B 1 13 ? -25.453 -22.074 26.278 1.00 47.35 510 ILE B CA 1
ATOM 680 C C . ILE B 1 13 ? -25.806 -22.880 24.973 1.00 50.63 510 ILE B C 1
ATOM 681 O O . ILE B 1 13 ? -25.545 -24.085 24.990 1.00 51.97 510 ILE B O 1
ATOM 686 N N . PRO B 1 14 ? -26.323 -22.304 23.840 1.00 45.29 511 PRO B N 1
ATOM 687 C CA . PRO B 1 14 ? -26.592 -23.146 22.655 1.00 45.58 511 PRO B CA 1
ATOM 688 C C . PRO B 1 14 ? -25.316 -23.657 21.988 1.00 49.38 511 PRO B C 1
ATOM 689 O O . PRO B 1 14 ? -24.269 -23.011 22.085 1.00 47.75 511 PRO B O 1
ATOM 693 N N . HIS B 1 15 ? -25.403 -24.820 21.319 1.00 47.42 512 HIS B N 1
ATOM 694 C CA . HIS B 1 15 ? -24.246 -25.452 20.685 1.00 47.68 512 HIS B CA 1
ATOM 695 C C . HIS B 1 15 ? -24.380 -25.707 19.176 1.00 50.95 512 HIS B C 1
ATOM 696 O O . HIS B 1 15 ? -23.356 -25.774 18.500 1.00 50.37 512 HIS B O 1
ATOM 703 N N . ASP B 1 16 ? -25.607 -25.868 18.646 1.00 47.57 513 ASP B N 1
ATOM 704 C CA . ASP B 1 16 ? -25.797 -26.138 17.214 1.00 47.34 513 ASP B CA 1
ATOM 705 C C . ASP B 1 16 ? -26.633 -25.074 16.490 1.00 48.63 513 ASP B C 1
ATOM 706 O O . ASP B 1 16 ? -27.271 -24.247 17.144 1.00 46.84 513 ASP B O 1
ATOM 711 N N . ASN B 1 17 ? -26.610 -25.101 15.131 1.00 44.89 514 ASN B N 1
ATOM 712 C CA . ASN B 1 17 ? -27.319 -24.188 14.216 1.00 43.36 514 ASN B CA 1
ATOM 713 C C . ASN B 1 17 ? -26.944 -22.714 14.475 1.00 43.93 514 ASN B C 1
ATOM 714 O O . ASN B 1 17 ? -27.781 -21.816 14.363 1.00 42.75 514 ASN B O 1
ATOM 719 N N . LEU B 1 18 ? -25.667 -22.477 14.812 1.00 39.09 515 LEU B N 1
ATOM 720 C CA . LEU B 1 18 ? -25.145 -21.151 15.140 1.00 36.75 515 LEU B CA 1
ATOM 721 C C . LEU B 1 18 ? -24.749 -20.333 13.915 1.00 39.15 515 LEU B C 1
ATOM 722 O O . LEU B 1 18 ? -24.370 -20.892 12.884 1.00 39.47 515 LEU B O 1
ATOM 727 N N . VAL B 1 19 ? -24.868 -19.001 14.031 1.00 34.07 516 VAL B N 1
ATOM 728 C CA . VAL B 1 19 ? -24.568 -18.051 12.960 1.00 33.17 516 VAL B CA 1
ATOM 729 C C . VAL B 1 19 ? -23.473 -17.073 13.402 1.00 35.65 516 VAL B C 1
ATOM 730 O O . VAL B 1 19 ? -23.611 -16.425 14.441 1.00 34.52 516 VAL B O 1
ATOM 734 N N . LEU B 1 20 ? -22.387 -16.979 12.614 1.00 32.53 517 LEU B N 1
ATOM 735 C CA . LEU B 1 20 ? -21.275 -16.065 12.879 1.00 32.00 517 LEU B CA 1
ATOM 736 C C . LEU B 1 20 ? -21.497 -14.777 12.086 1.00 35.52 517 LEU B C 1
ATOM 737 O O . LEU B 1 20 ? -21.648 -14.816 10.863 1.00 35.48 517 LEU B O 1
ATOM 742 N N . ILE B 1 21 ? -21.570 -13.645 12.797 1.00 31.71 518 ILE B N 1
ATOM 743 C CA . ILE B 1 21 ? -21.836 -12.335 12.205 1.00 31.60 518 ILE B CA 1
ATOM 744 C C . ILE B 1 21 ? -20.692 -11.355 12.463 1.00 36.39 518 ILE B C 1
ATOM 745 O O . ILE B 1 21 ? -20.264 -11.182 13.605 1.00 35.93 518 ILE B O 1
ATOM 750 N N . ARG B 1 22 ? -20.212 -10.713 11.387 1.00 33.99 519 ARG B N 1
ATOM 751 C CA . ARG B 1 22 ? -19.153 -9.707 11.423 1.00 34.47 519 ARG B CA 1
ATOM 752 C C . ARG B 1 22 ? -19.688 -8.394 10.859 1.00 37.64 519 ARG B C 1
ATOM 753 O O . ARG B 1 22 ? -20.243 -8.375 9.757 1.00 37.89 519 ARG B O 1
ATOM 761 N N . MET B 1 23 ? -19.552 -7.306 11.632 1.00 33.27 520 MET B N 1
ATOM 762 C CA . MET B 1 23 ? -20.019 -5.976 11.233 1.00 33.17 520 MET B CA 1
ATOM 763 C C . MET B 1 23 ? -19.061 -4.866 11.659 1.00 37.15 520 MET B C 1
ATOM 764 O O . MET B 1 23 ? -18.496 -4.914 12.753 1.00 36.11 520 MET B O 1
ATOM 769 N N . LYS B 1 24 ? -18.873 -3.876 10.780 1.00 35.14 521 LYS B N 1
ATOM 770 C CA . LYS B 1 24 ? -18.019 -2.721 11.042 1.00 36.40 521 LYS B CA 1
ATOM 771 C C . LYS B 1 24 ? -18.890 -1.589 11.600 1.00 39.46 521 LYS B C 1
ATOM 772 O O . LYS B 1 24 ? -19.991 -1.385 11.091 1.00 38.89 521 LYS B O 1
ATOM 778 N N . PRO B 1 25 ? -18.447 -0.859 12.650 1.00 35.66 522 PRO B N 1
ATOM 779 C CA . PRO B 1 25 ? -19.289 0.224 13.197 1.00 35.08 522 PRO B CA 1
ATOM 780 C C . PRO B 1 25 ? -19.430 1.426 12.266 1.00 40.42 522 PRO B C 1
ATOM 781 O O . PRO B 1 25 ? -18.590 1.617 11.384 1.00 41.76 522 PRO B O 1
ATOM 785 N N . ASP B 1 26 ? -20.471 2.256 12.485 1.00 36.80 523 ASP B N 1
ATOM 786 C CA . ASP B 1 26 ? -20.681 3.475 11.701 1.00 38.71 523 ASP B CA 1
ATOM 787 C C . ASP B 1 26 ? -19.736 4.602 12.170 1.00 43.71 523 ASP B C 1
ATOM 788 O O . ASP B 1 26 ? -18.840 4.352 12.982 1.00 42.94 523 ASP B O 1
ATOM 793 N N . GLU B 1 27 ? -19.940 5.834 11.667 1.00 42.17 524 GLU B N 1
ATOM 794 C CA . GLU B 1 27 ? -19.137 7.015 12.008 1.00 44.23 524 GLU B CA 1
ATOM 795 C C . GLU B 1 27 ? -19.231 7.392 13.493 1.00 46.61 524 GLU B C 1
ATOM 796 O O . GLU B 1 27 ? -18.276 7.943 14.043 1.00 47.69 524 GLU B O 1
ATOM 802 N N . ASN B 1 28 ? -20.376 7.090 14.133 1.00 40.69 525 ASN B N 1
ATOM 803 C CA . ASN B 1 28 ? -20.655 7.391 15.541 1.00 39.68 525 ASN B CA 1
ATOM 804 C C . ASN B 1 28 ? -20.267 6.253 16.500 1.00 41.37 525 ASN B C 1
ATOM 805 O O . ASN B 1 28 ? -20.483 6.370 17.709 1.00 40.32 525 ASN B O 1
ATOM 810 N N . GLY B 1 29 ? -19.697 5.178 15.956 1.00 37.19 526 GLY B N 1
ATOM 811 C CA . GLY B 1 29 ? -19.300 4.000 16.719 1.00 35.28 526 GLY B CA 1
ATOM 812 C C . GLY B 1 29 ? -20.489 3.154 17.129 1.00 37.22 526 GLY B C 1
ATOM 813 O O . GLY B 1 29 ? -20.425 2.427 18.124 1.00 35.64 526 GLY B O 1
ATOM 814 N N . ARG B 1 30 ? -21.586 3.248 16.355 1.00 33.62 527 ARG B N 1
ATOM 815 C CA . ARG B 1 30 ? -22.836 2.530 16.602 1.00 31.70 527 ARG B CA 1
ATOM 816 C C . ARG B 1 30 ? -23.013 1.354 15.644 1.00 34.12 527 ARG B C 1
ATOM 817 O O . ARG B 1 30 ? -22.509 1.391 14.519 1.00 34.57 527 ARG B O 1
ATOM 825 N N . PHE B 1 31 ? -23.733 0.313 16.094 1.00 28.88 528 PHE B N 1
ATOM 826 C CA . PHE B 1 31 ? -24.000 -0.886 15.298 1.00 27.94 528 PHE B CA 1
ATOM 827 C C . PHE B 1 31 ? -25.460 -0.991 14.843 1.00 31.21 528 PHE B C 1
ATOM 828 O O . PHE B 1 31 ? -25.744 -1.675 13.860 1.00 30.68 528 PHE B O 1
ATOM 836 N N . GLY B 1 32 ? -26.353 -0.304 15.553 1.00 27.69 529 GLY B N 1
ATOM 837 C CA . GLY B 1 32 ? -27.776 -0.239 15.242 1.00 27.93 529 GLY B CA 1
ATOM 838 C C . GLY B 1 32 ? -28.633 -1.394 15.713 1.00 31.18 529 GLY B C 1
ATOM 839 O O . GLY B 1 32 ? -29.556 -1.804 15.003 1.00 31.42 529 GLY B O 1
ATOM 840 N N . PHE B 1 33 ? -28.353 -1.913 16.921 1.00 26.77 530 PHE B N 1
ATOM 841 C CA . PHE B 1 33 ? -29.126 -2.993 17.532 1.00 25.91 530 PHE B CA 1
ATOM 842 C C . PHE B 1 33 ? -29.223 -2.838 19.049 1.00 29.49 530 PHE B C 1
ATOM 843 O O . PHE B 1 33 ? -28.311 -2.297 19.671 1.00 28.81 530 PHE B O 1
ATOM 851 N N . ASN B 1 34 ? -30.330 -3.309 19.636 1.00 26.37 531 ASN B N 1
ATOM 852 C CA . ASN B 1 34 ? -30.558 -3.254 21.080 1.00 26.57 531 ASN B CA 1
ATOM 853 C C . ASN B 1 34 ? -30.395 -4.643 21.690 1.00 30.23 531 ASN B C 1
ATOM 854 O O . ASN B 1 34 ? -30.677 -5.642 21.023 1.00 29.35 531 ASN B O 1
ATOM 859 N N . VAL B 1 35 ? -29.940 -4.705 22.953 1.00 27.36 532 VAL B N 1
ATOM 860 C CA . VAL B 1 35 ? -29.770 -5.967 23.680 1.00 27.31 532 VAL B CA 1
ATOM 861 C C . VAL B 1 35 ? -30.554 -5.988 24.987 1.00 32.50 532 VAL B C 1
ATOM 862 O O . VAL B 1 35 ? -30.614 -4.988 25.703 1.00 32.57 532 VAL B O 1
ATOM 866 N N . LYS B 1 36 ? -31.134 -7.151 25.290 1.00 29.92 533 LYS B N 1
ATOM 867 C CA . LYS B 1 36 ? -31.864 -7.444 26.517 1.00 31.28 533 LYS B CA 1
ATOM 868 C C . LYS B 1 36 ? -31.236 -8.696 27.111 1.00 35.51 533 LYS B C 1
ATOM 869 O O . LYS B 1 36 ? -30.821 -9.579 26.363 1.00 34.61 533 LYS B O 1
ATOM 875 N N . GLY B 1 37 ? -31.136 -8.753 28.433 1.00 33.36 534 GLY B N 1
ATOM 876 C CA . GLY B 1 37 ? -30.593 -9.923 29.112 1.00 33.90 534 GLY B CA 1
ATOM 877 C C . GLY B 1 37 ? -29.186 -9.837 29.663 1.00 37.27 534 GLY B C 1
ATOM 878 O O . GLY B 1 37 ? -28.490 -8.832 29.500 1.00 35.88 534 GLY B O 1
ATOM 879 N N . GLY B 1 38 ? -28.788 -10.925 30.308 1.00 35.06 535 GLY B N 1
ATOM 880 C CA . GLY B 1 38 ? -27.499 -11.103 30.962 1.00 35.10 535 GLY B CA 1
ATOM 881 C C . GLY B 1 38 ? -27.629 -12.014 32.165 1.00 41.68 535 GLY B C 1
ATOM 882 O O . GLY B 1 38 ? -28.723 -12.509 32.454 1.00 42.85 535 GLY B O 1
ATOM 883 N N . TYR B 1 39 ? -26.516 -12.236 32.882 1.00 39.13 536 TYR B N 1
ATOM 884 C CA . TYR B 1 39 ? -26.473 -13.093 34.069 1.00 41.66 536 TYR B CA 1
ATOM 885 C C . TYR B 1 39 ? -27.291 -12.512 35.234 1.00 47.84 536 TYR B C 1
ATOM 886 O O . TYR B 1 39 ? -27.805 -13.272 36.057 1.00 49.59 536 TYR B O 1
ATOM 895 N N . ASP B 1 40 ? -27.418 -11.173 35.285 1.00 44.23 537 ASP B N 1
ATOM 896 C CA . ASP B 1 40 ? -28.157 -10.449 36.319 1.00 46.10 537 ASP B CA 1
ATOM 897 C C . ASP B 1 40 ? -29.602 -10.100 35.902 1.00 50.89 537 ASP B C 1
ATOM 898 O O . ASP B 1 40 ? -30.307 -9.434 36.664 1.00 52.15 537 ASP B O 1
ATOM 903 N N . GLN B 1 41 ? -30.045 -10.562 34.711 1.00 46.75 538 GLN B N 1
ATOM 904 C CA . GLN B 1 41 ? -31.381 -10.271 34.169 1.00 47.20 538 GLN B CA 1
ATOM 905 C C . GLN B 1 41 ? -32.342 -11.479 34.129 1.00 53.75 538 GLN B C 1
ATOM 906 O O . GLN B 1 41 ? -33.493 -11.322 33.707 1.00 54.18 538 GLN B O 1
ATOM 912 N N . LYS B 1 42 ? -31.865 -12.67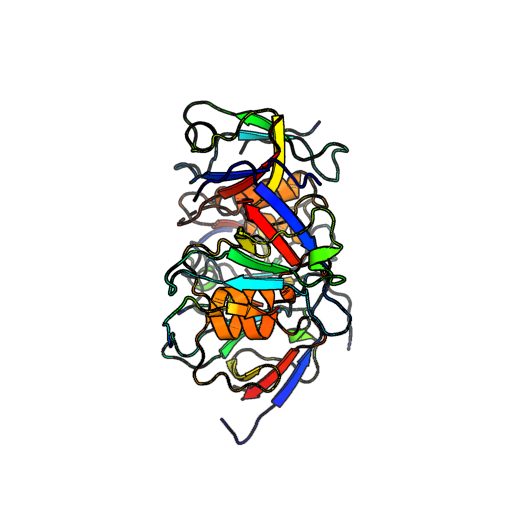6 34.555 1.00 51.81 539 LYS B N 1
ATOM 913 C CA . LYS B 1 42 ? -32.585 -13.966 34.600 1.00 54.06 539 LYS B CA 1
ATOM 914 C C . LYS B 1 42 ? -32.908 -14.550 33.203 1.00 56.93 539 LYS B C 1
ATOM 915 O O . LYS B 1 42 ? -33.330 -15.707 33.109 1.00 58.15 539 LYS B O 1
ATOM 917 N N . MET B 1 43 ? -32.683 -13.767 32.132 1.00 50.89 540 MET B N 1
ATOM 918 C CA . MET B 1 43 ? -32.887 -14.180 30.743 1.00 49.28 540 MET B CA 1
ATOM 919 C C . MET B 1 43 ? -31.549 -14.067 29.971 1.00 48.86 540 MET B C 1
ATOM 920 O O . MET B 1 43 ? -30.727 -13.218 30.332 1.00 47.47 540 MET B O 1
ATOM 925 N N . PRO B 1 44 ? -31.286 -14.896 28.929 1.00 43.23 541 PRO B N 1
ATOM 926 C CA . PRO B 1 44 ? -30.008 -14.764 28.201 1.00 40.18 541 PRO B CA 1
ATOM 927 C C . PRO B 1 44 ? -29.924 -13.486 27.360 1.00 40.23 541 PRO B C 1
ATOM 928 O O . PRO B 1 44 ? -30.912 -12.757 27.249 1.00 39.67 541 PRO B O 1
ATOM 932 N N . VAL B 1 45 ? -28.740 -13.207 26.781 1.00 34.26 542 VAL B N 1
ATOM 933 C CA . VAL B 1 45 ? -28.518 -12.028 25.941 1.00 32.12 542 VAL B CA 1
ATOM 934 C C . VAL B 1 45 ? -29.235 -12.229 24.597 1.00 35.33 542 VAL B C 1
ATOM 935 O O . VAL B 1 45 ? -28.834 -13.077 23.799 1.00 34.39 542 VAL B O 1
ATOM 939 N N . ILE B 1 46 ? -30.331 -11.478 24.391 1.00 32.43 543 ILE B N 1
ATOM 940 C CA . ILE B 1 46 ? -31.189 -11.531 23.202 1.00 32.36 543 ILE B CA 1
ATOM 941 C C . ILE B 1 46 ? -31.146 -10.181 22.471 1.00 34.95 543 ILE B C 1
ATOM 942 O O . ILE B 1 46 ? -31.162 -9.130 23.118 1.00 34.43 543 ILE B O 1
ATOM 947 N N . VAL B 1 47 ? -31.108 -10.214 21.123 1.00 30.73 544 VAL B N 1
ATOM 948 C CA . VAL B 1 47 ? -31.143 -9.009 20.293 1.00 29.92 544 VAL B CA 1
ATOM 949 C C . VAL B 1 47 ? -32.630 -8.633 20.210 1.00 34.69 544 VAL B C 1
ATOM 950 O O . VAL B 1 47 ? -33.396 -9.284 19.499 1.00 34.75 544 VAL B O 1
ATOM 954 N N . SER B 1 48 ? -33.041 -7.637 21.011 1.00 31.96 545 SER B N 1
ATOM 955 C CA . SER B 1 48 ? -34.431 -7.192 21.119 1.00 33.37 545 SER B CA 1
ATOM 956 C C . SER B 1 48 ? -34.933 -6.361 19.941 1.00 37.51 545 SER B C 1
ATOM 957 O O . SER B 1 48 ? -36.115 -6.450 19.605 1.00 38.90 545 SER B O 1
ATOM 960 N N . ARG B 1 49 ? -34.058 -5.536 19.336 1.00 32.60 546 ARG B N 1
ATOM 961 C CA . ARG B 1 49 ? -34.426 -4.664 18.218 1.00 32.66 546 ARG B CA 1
ATOM 962 C C . ARG B 1 49 ? -33.256 -4.416 17.267 1.00 34.22 546 ARG B C 1
ATOM 963 O O . ARG B 1 49 ? -32.117 -4.311 17.714 1.00 32.63 546 ARG B O 1
ATOM 971 N N . VAL B 1 50 ? -33.547 -4.330 15.955 1.00 30.50 547 VAL B N 1
ATOM 972 C CA . VAL B 1 50 ? -32.572 -4.047 14.895 1.00 29.42 547 VAL B CA 1
ATOM 973 C C . VAL B 1 50 ? -33.075 -2.828 14.104 1.00 34.12 547 VAL B C 1
ATOM 974 O O . VAL B 1 50 ? -34.186 -2.855 13.566 1.00 34.91 547 VAL B O 1
ATOM 978 N N . ALA B 1 51 ? -32.259 -1.763 14.058 1.00 30.28 548 ALA B N 1
ATOM 979 C CA . ALA B 1 51 ? -32.570 -0.515 13.361 1.00 31.48 548 ALA B CA 1
ATOM 980 C C . ALA B 1 51 ? -32.273 -0.629 11.858 1.00 35.63 548 ALA B C 1
ATOM 981 O O . ALA B 1 51 ? -31.243 -1.196 11.496 1.00 34.31 548 ALA B O 1
ATOM 983 N N . PRO B 1 52 ? -33.142 -0.100 10.964 1.00 33.78 549 PRO B N 1
ATOM 984 C CA . PRO B 1 52 ? -32.865 -0.207 9.521 1.00 34.35 549 PRO B CA 1
ATOM 985 C C . PRO B 1 52 ? -31.794 0.774 9.048 1.00 38.56 549 PRO B C 1
ATOM 986 O O . PRO B 1 52 ? -31.686 1.879 9.582 1.00 38.97 549 PRO B O 1
ATOM 990 N N . GLY B 1 53 ? -31.016 0.352 8.053 1.00 34.87 550 GLY B N 1
ATOM 991 C CA . GLY B 1 53 ? -29.940 1.146 7.467 1.00 35.62 550 GLY B CA 1
ATOM 992 C C . GLY B 1 53 ? -28.682 1.240 8.308 1.00 37.80 550 GLY B C 1
ATOM 993 O O . GLY B 1 53 ? -27.836 2.104 8.060 1.00 38.76 550 GLY B O 1
ATOM 994 N N . THR B 1 54 ? -28.545 0.346 9.299 1.00 31.71 551 THR B N 1
ATOM 995 C CA . THR B 1 54 ? -27.404 0.309 10.216 1.00 30.35 551 THR B CA 1
ATOM 996 C C . THR B 1 54 ? -26.537 -0.943 9.971 1.00 33.62 551 THR B C 1
ATOM 997 O O . THR B 1 54 ? -27.026 -1.883 9.337 1.00 32.86 551 THR B O 1
ATOM 1001 N N . PRO B 1 55 ? -25.276 -1.003 10.488 1.00 30.09 552 PRO B N 1
ATOM 1002 C CA . PRO B 1 55 ? -24.443 -2.205 10.270 1.00 29.32 552 PRO B CA 1
ATOM 1003 C C . PRO B 1 55 ? -25.099 -3.551 10.596 1.00 31.49 552 PRO B C 1
ATOM 1004 O O . PRO B 1 55 ? -24.907 -4.494 9.832 1.00 31.26 552 PRO B O 1
ATOM 1008 N N . ALA B 1 56 ? -25.890 -3.632 11.694 1.00 26.65 553 ALA B N 1
ATOM 1009 C CA . ALA B 1 56 ? -26.593 -4.850 12.129 1.00 25.30 553 ALA B CA 1
ATOM 1010 C C . ALA B 1 56 ? -27.681 -5.310 11.154 1.00 29.96 553 ALA B C 1
ATOM 1011 O O . ALA B 1 56 ? -27.995 -6.501 11.105 1.00 29.31 553 ALA B O 1
ATOM 1013 N N . ASP B 1 57 ? -28.246 -4.368 10.381 1.00 27.73 554 ASP B N 1
ATOM 1014 C CA . ASP B 1 57 ? -29.289 -4.621 9.390 1.00 28.44 554 ASP B CA 1
ATOM 1015 C C . ASP B 1 57 ? -28.714 -4.946 8.005 1.00 33.27 554 ASP B C 1
ATOM 1016 O O . ASP B 1 57 ? -29.328 -5.714 7.263 1.00 33.56 554 ASP B O 1
ATOM 1021 N N . LEU B 1 58 ? -27.552 -4.357 7.657 1.00 30.16 555 LEU B N 1
ATOM 1022 C CA . LEU B 1 58 ? -26.930 -4.485 6.335 1.00 31.36 555 LEU B CA 1
ATOM 1023 C C . LEU B 1 58 ? -25.863 -5.587 6.200 1.00 35.31 555 LEU B C 1
ATOM 1024 O O . LEU B 1 58 ? -25.513 -5.939 5.071 1.00 36.20 555 LEU B O 1
ATOM 1029 N N . CYS B 1 59 ? -25.360 -6.136 7.324 1.00 30.93 556 CYS B N 1
ATOM 1030 C CA . CYS B 1 59 ? -24.343 -7.196 7.317 1.00 30.86 556 CYS B CA 1
ATOM 1031 C C . CYS B 1 59 ? -24.890 -8.530 6.788 1.00 35.73 556 CYS B C 1
ATOM 1032 O O . CYS B 1 59 ? -26.098 -8.766 6.851 1.00 35.14 556 CYS B O 1
ATOM 1035 N N . VAL B 1 60 ? -24.001 -9.386 6.243 1.00 33.44 557 VAL B N 1
ATOM 1036 C CA . VAL B 1 60 ? -24.352 -10.711 5.716 1.00 33.86 557 VAL B CA 1
ATOM 1037 C C . VAL B 1 60 ? -23.447 -11.787 6.366 1.00 37.79 557 VAL B C 1
ATOM 1038 O O . VAL B 1 60 ? -22.231 -11.749 6.159 1.00 38.40 557 VAL B O 1
ATOM 1042 N N . PRO B 1 61 ? -23.994 -12.729 7.177 1.00 33.42 558 PRO B N 1
ATOM 1043 C CA . PRO B 1 61 ? -25.415 -12.913 7.545 1.00 32.53 558 PRO B CA 1
ATOM 1044 C C . PRO B 1 61 ? -25.961 -11.776 8.409 1.00 35.28 558 PRO B C 1
ATOM 1045 O O . PRO B 1 61 ? -25.214 -11.165 9.175 1.00 34.05 558 PRO B O 1
ATOM 1049 N N . ARG B 1 62 ? -27.261 -11.478 8.256 1.00 32.04 559 ARG B N 1
ATOM 1050 C CA . ARG B 1 62 ? -27.945 -10.406 8.980 1.00 31.22 559 ARG B CA 1
ATOM 1051 C C . ARG B 1 62 ? -28.239 -10.782 10.428 1.00 34.74 559 ARG B C 1
ATOM 1052 O O . ARG B 1 62 ? -28.671 -11.905 10.699 1.00 34.55 559 ARG B O 1
ATOM 1060 N N . LEU B 1 63 ? -28.028 -9.827 11.354 1.00 30.93 560 LEU B N 1
ATOM 1061 C CA . LEU B 1 63 ? -28.351 -10.004 12.765 1.00 30.00 560 LEU B CA 1
ATOM 1062 C C . LEU B 1 63 ? -29.850 -9.720 12.884 1.00 34.38 560 LEU B C 1
ATOM 1063 O O . LEU B 1 63 ? -30.290 -8.599 12.617 1.00 34.39 560 LEU B O 1
ATOM 1068 N N . ASN B 1 64 ? -30.633 -10.758 13.203 1.00 31.24 561 ASN B N 1
ATOM 1069 C CA . ASN B 1 64 ? -32.090 -10.661 13.298 1.00 32.07 561 ASN B CA 1
ATOM 1070 C C . ASN B 1 64 ? -32.578 -10.520 14.737 1.00 36.18 561 ASN B C 1
ATOM 1071 O O . ASN B 1 64 ? -31.846 -10.841 15.675 1.00 35.19 561 ASN B O 1
ATOM 1076 N N . GLU B 1 65 ? -33.817 -10.029 14.905 1.00 33.84 562 GLU B N 1
ATOM 1077 C CA . GLU B 1 65 ? -34.449 -9.852 16.213 1.00 34.12 562 GLU B CA 1
ATOM 1078 C C . GLU B 1 65 ? -34.836 -11.207 16.797 1.00 39.02 562 GLU B C 1
ATOM 1079 O O . GLU B 1 65 ? -35.394 -12.051 16.092 1.00 39.39 562 GLU B O 1
ATOM 1085 N N . GLY B 1 66 ? -34.513 -11.399 18.071 1.00 35.63 563 GLY B N 1
ATOM 1086 C CA . GLY B 1 66 ? -34.783 -12.634 18.795 1.00 36.64 563 GLY B CA 1
ATOM 1087 C C . GLY B 1 66 ? -33.559 -13.509 18.970 1.00 39.82 563 GLY B C 1
ATOM 1088 O O . GLY B 1 66 ? -33.546 -14.370 19.854 1.00 40.68 563 GLY B O 1
ATOM 1089 N N . ASP B 1 67 ? -32.521 -13.290 18.129 1.00 34.69 564 ASP B N 1
ATOM 1090 C CA . ASP B 1 67 ? -31.255 -14.031 18.132 1.00 33.66 564 ASP B CA 1
ATOM 1091 C C . ASP B 1 67 ? -30.551 -13.989 19.486 1.00 36.50 564 ASP B C 1
ATOM 1092 O O . ASP B 1 67 ? -30.367 -12.909 20.053 1.00 35.71 564 ASP B O 1
ATOM 1097 N N . GLN B 1 68 ? -30.186 -15.173 20.009 1.00 32.91 565 GLN B N 1
ATOM 1098 C CA . GLN B 1 68 ? -29.501 -15.313 21.291 1.00 32.48 565 GLN B CA 1
ATOM 1099 C C . GLN B 1 68 ? -27.993 -15.212 21.081 1.00 34.83 565 GLN B C 1
ATOM 1100 O O . GLN B 1 68 ? -27.412 -16.042 20.382 1.00 34.38 565 GLN B O 1
ATOM 1106 N N . VAL B 1 69 ? -27.368 -14.192 21.689 1.00 30.56 566 VAL B N 1
ATOM 1107 C CA . VAL B 1 69 ? -25.926 -13.953 21.603 1.00 29.53 566 VAL B CA 1
ATOM 1108 C C . VAL B 1 69 ? -25.189 -14.985 22.465 1.00 33.64 566 VAL B C 1
ATOM 1109 O O . VAL B 1 69 ? -25.503 -15.143 23.648 1.00 34.04 566 VAL B O 1
ATOM 1113 N N . VAL B 1 70 ? -24.233 -15.701 21.850 1.00 29.71 567 VAL B N 1
ATOM 1114 C CA . VAL B 1 70 ? -23.416 -16.733 22.493 1.00 30.26 567 VAL B CA 1
ATOM 1115 C C . VAL B 1 70 ? -22.014 -16.166 22.748 1.00 33.24 567 VAL B C 1
ATOM 1116 O O . VAL B 1 70 ? -21.513 -16.263 23.870 1.00 33.12 567 VAL B O 1
ATOM 1120 N N . LEU B 1 71 ? -21.395 -15.564 21.711 1.00 29.23 568 LEU B N 1
ATOM 1121 C CA . LEU B 1 71 ? -20.061 -14.971 21.810 1.00 29.28 568 LEU B CA 1
ATOM 1122 C C . LEU B 1 71 ? -20.021 -13.523 21.341 1.00 32.29 568 LEU B C 1
ATOM 1123 O O . LEU B 1 71 ? -20.648 -13.177 20.339 1.00 31.10 568 LEU B O 1
ATOM 1128 N N . ILE B 1 72 ? -19.253 -12.689 22.058 1.00 29.24 569 ILE B N 1
ATOM 1129 C CA . ILE B 1 72 ? -19.000 -11.287 21.724 1.00 28.44 569 ILE B CA 1
ATOM 1130 C C . ILE B 1 72 ? -17.490 -11.186 21.536 1.00 33.03 569 ILE B C 1
ATOM 1131 O O . ILE B 1 72 ? -16.742 -11.322 22.506 1.00 33.30 569 ILE B O 1
ATOM 1136 N N . ASN B 1 73 ? -17.050 -11.009 20.271 1.00 30.05 570 ASN B N 1
ATOM 1137 C CA . ASN B 1 73 ? -15.641 -10.939 19.861 1.00 31.57 570 ASN B CA 1
ATOM 1138 C C . ASN B 1 73 ? -14.850 -12.179 20.339 1.00 37.49 570 ASN B C 1
ATOM 1139 O O . ASN B 1 73 ? -13.708 -12.072 20.795 1.00 38.33 570 ASN B O 1
ATOM 1144 N N . GLY B 1 74 ? -15.505 -13.338 20.236 1.00 34.50 571 GLY B N 1
ATOM 1145 C CA . GLY B 1 74 ? -14.974 -14.641 20.616 1.00 35.95 571 GLY B CA 1
ATOM 1146 C C . GLY B 1 74 ? -14.925 -14.938 22.102 1.00 40.96 571 GLY B C 1
ATOM 1147 O O . GLY B 1 74 ? -14.224 -15.865 22.515 1.00 42.12 571 GLY B O 1
ATOM 1148 N N . ARG B 1 75 ? -15.674 -14.172 22.915 1.00 37.25 572 ARG B N 1
ATOM 1149 C CA . ARG B 1 75 ? -15.710 -14.334 24.371 1.00 38.16 572 ARG B CA 1
ATOM 1150 C C . ARG B 1 75 ? -17.058 -14.881 24.851 1.00 42.22 572 ARG B C 1
ATOM 1151 O O . ARG B 1 75 ? -18.104 -14.378 24.439 1.00 40.47 572 ARG B O 1
ATOM 1159 N N . ASP B 1 76 ? -17.022 -15.895 25.743 1.00 40.81 573 ASP B N 1
ATOM 1160 C CA . ASP B 1 76 ? -18.209 -16.498 26.354 1.00 40.98 573 ASP B CA 1
ATOM 1161 C C . ASP B 1 76 ? -18.773 -15.487 27.355 1.00 44.41 573 ASP B C 1
ATOM 1162 O O . ASP B 1 76 ? -18.086 -15.106 28.306 1.00 45.12 573 ASP B O 1
ATOM 1167 N N . ILE B 1 77 ? -20.002 -15.012 27.097 1.00 39.60 574 ILE B N 1
ATOM 1168 C CA . ILE B 1 77 ? -20.667 -13.975 27.894 1.00 38.89 574 ILE B CA 1
ATOM 1169 C C . ILE B 1 77 ? -21.816 -14.503 28.781 1.00 43.36 574 ILE B C 1
ATOM 1170 O O . ILE B 1 77 ? -22.553 -13.698 29.359 1.00 43.09 574 ILE B O 1
ATOM 1175 N N . ALA B 1 78 ? -21.940 -15.840 28.916 1.00 40.69 575 ALA B N 1
ATOM 1176 C CA . ALA B 1 78 ? -22.973 -16.510 29.718 1.00 41.63 575 ALA B CA 1
ATOM 1177 C C . ALA B 1 78 ? -22.968 -16.110 31.201 1.00 45.78 575 ALA B C 1
ATOM 1178 O O . ALA B 1 78 ? -24.039 -15.988 31.798 1.00 46.05 575 ALA B O 1
ATOM 1180 N N . GLU B 1 79 ? -21.771 -15.898 31.782 1.00 42.18 576 GLU B N 1
ATOM 1181 C CA . GLU B 1 79 ? -21.588 -15.515 33.186 1.00 43.21 576 GLU B CA 1
ATOM 1182 C C . GLU B 1 79 ? -21.475 -13.994 33.400 1.00 45.11 576 GLU B C 1
ATOM 1183 O O . GLU B 1 79 ? -21.434 -13.541 34.547 1.00 45.98 576 GLU B O 1
ATOM 1185 N N . HIS B 1 80 ? -21.468 -13.215 32.339 1.00 38.80 577 HIS B N 1
ATOM 1186 C CA . HIS B 1 80 ? -21.376 -11.777 32.421 1.00 37.44 577 HIS B CA 1
ATOM 1187 C C . HIS B 1 80 ? -22.707 -11.035 32.495 1.00 39.62 577 HIS B C 1
ATOM 1188 O O . HIS B 1 80 ? -23.679 -11.457 31.939 1.00 38.67 577 HIS B O 1
ATOM 1195 N N . THR B 1 81 ? -22.708 -9.914 33.190 1.00 35.67 578 THR B N 1
ATOM 1196 C CA . THR B 1 81 ? -23.913 -9.097 33.404 1.00 35.18 578 THR B CA 1
ATOM 1197 C C . THR B 1 81 ? -24.306 -8.307 32.146 1.00 36.81 578 THR B C 1
ATOM 1198 O O . THR B 1 81 ? -23.532 -8.257 31.188 1.00 35.19 578 THR B O 1
ATOM 1202 N N . HIS B 1 82 ? -25.502 -7.677 32.166 1.00 33.24 579 HIS B N 1
ATOM 1203 C CA . HIS B 1 82 ? -26.031 -6.855 31.074 1.00 31.62 579 HIS B CA 1
ATOM 1204 C C . HIS B 1 82 ? -25.075 -5.711 30.719 1.00 34.58 579 HIS B C 1
ATOM 1205 O O . HIS B 1 82 ? -24.768 -5.527 29.542 1.00 32.88 579 HIS B O 1
ATOM 1212 N N . ASP B 1 83 ? -24.608 -4.955 31.737 1.00 32.29 580 ASP B N 1
ATOM 1213 C CA . ASP B 1 83 ? -23.696 -3.819 31.573 1.00 32.06 580 ASP B CA 1
ATOM 1214 C C . ASP B 1 83 ? -22.323 -4.211 31.020 1.00 34.70 580 ASP B C 1
ATOM 1215 O O . ASP B 1 83 ? -21.774 -3.471 30.200 1.00 33.72 580 ASP B O 1
ATOM 1220 N N . GLN B 1 84 ? -21.781 -5.371 31.455 1.00 31.05 581 GLN B N 1
ATOM 1221 C CA . GLN B 1 84 ? -20.493 -5.901 30.989 1.00 30.66 581 GLN B CA 1
ATOM 1222 C C . GLN B 1 84 ? -20.586 -6.262 29.504 1.00 33.27 581 GLN B C 1
ATOM 1223 O O . GLN B 1 84 ? -19.708 -5.880 28.729 1.00 32.38 581 GLN B O 1
ATOM 1229 N N . VAL B 1 85 ? -21.686 -6.949 29.115 1.00 29.44 582 VAL B N 1
ATOM 1230 C CA . VAL B 1 85 ? -22.022 -7.363 27.747 1.00 28.27 582 VAL B CA 1
ATOM 1231 C C . VAL B 1 85 ? -22.066 -6.137 26.813 1.00 31.74 582 VAL B C 1
ATOM 1232 O O . VAL B 1 85 ? -21.439 -6.162 25.752 1.00 31.07 582 VAL B O 1
ATOM 1236 N N . VAL B 1 86 ? -22.755 -5.057 27.242 1.00 28.54 583 VAL B N 1
ATOM 1237 C CA . VAL B 1 86 ? -22.875 -3.791 26.506 1.00 28.39 583 VAL B CA 1
ATOM 1238 C C . VAL B 1 86 ? -21.482 -3.170 26.303 1.00 32.74 583 VAL B C 1
ATOM 1239 O O . VAL B 1 86 ? -21.151 -2.761 25.187 1.00 32.32 583 VAL B O 1
ATOM 1243 N N . LEU B 1 87 ? -20.660 -3.155 27.372 1.00 30.00 584 LEU B N 1
ATOM 1244 C CA . LEU B 1 87 ? -19.301 -2.613 27.352 1.00 30.64 584 LEU B CA 1
ATOM 1245 C C . LEU B 1 87 ? -18.325 -3.446 26.514 1.00 34.65 584 LEU B C 1
ATOM 1246 O O . LEU B 1 87 ? -17.382 -2.875 25.966 1.00 34.99 584 LEU B O 1
ATOM 1251 N N . PHE B 1 88 ? -18.558 -4.773 26.387 1.00 31.04 585 PHE B N 1
ATOM 1252 C CA . PHE B 1 88 ? -17.721 -5.646 25.555 1.00 31.12 585 PHE B CA 1
ATOM 1253 C C . PHE B 1 88 ? -17.958 -5.340 24.070 1.00 33.90 585 PHE B C 1
ATOM 1254 O O . PHE B 1 88 ? -16.995 -5.267 23.305 1.00 34.28 585 PHE B O 1
ATOM 1262 N N . ILE B 1 89 ? -19.238 -5.121 23.682 1.00 29.10 586 ILE B N 1
ATOM 1263 C CA . ILE B 1 89 ? -19.661 -4.759 22.320 1.00 28.28 586 ILE B CA 1
ATOM 1264 C C . ILE B 1 89 ? -19.100 -3.366 21.974 1.00 32.34 586 ILE B C 1
ATOM 1265 O O . ILE B 1 89 ? -18.656 -3.145 20.847 1.00 32.35 586 ILE B O 1
ATOM 1270 N N . LYS B 1 90 ? -19.073 -2.454 22.969 1.00 28.83 587 LYS B N 1
ATOM 1271 C CA . LYS B 1 90 ? -18.567 -1.085 22.824 1.00 29.47 587 LYS B CA 1
ATOM 1272 C C . LYS B 1 90 ? -17.025 -0.993 22.784 1.00 33.84 587 LYS B C 1
ATOM 1273 O O . LYS B 1 90 ? -16.490 0.104 22.641 1.00 35.11 587 LYS B O 1
ATOM 1279 N N . ALA B 1 91 ? -16.320 -2.136 22.872 1.00 29.55 588 ALA B N 1
ATOM 1280 C CA . ALA B 1 91 ? -14.858 -2.209 22.795 1.00 30.76 588 ALA B CA 1
ATOM 1281 C C . ALA B 1 91 ? -14.407 -2.713 21.403 1.00 35.15 588 ALA B C 1
ATOM 1282 O O . ALA B 1 91 ? -13.251 -3.110 21.228 1.00 36.45 588 ALA B O 1
ATOM 1284 N N . SER B 1 92 ? -15.320 -2.660 20.410 1.00 30.61 589 SER B N 1
ATOM 1285 C CA . SER B 1 92 ? -15.100 -3.127 19.037 1.00 30.66 589 SER B CA 1
ATOM 1286 C C . SER B 1 92 ? -14.663 -2.042 18.033 1.00 35.70 589 SER B C 1
ATOM 1287 O O . SER B 1 92 ? -14.418 -2.367 16.869 1.00 36.45 589 SER B O 1
ATOM 1290 N N . CYS B 1 93 ? -14.557 -0.771 18.469 1.00 32.19 590 CYS B N 1
ATOM 1291 C CA . CYS B 1 93 ? -14.176 0.342 17.591 1.00 45.57 590 CYS B CA 1
ATOM 1292 C C . CYS B 1 93 ? -12.681 0.669 17.664 1.00 79.29 590 CYS B C 1
ATOM 1293 O O . CYS B 1 93 ? -12.290 1.816 17.879 1.00 50.24 590 CYS B O 1
ATOM 1296 N N . SER B 1 97 ? -8.115 -0.213 12.699 1.00 67.19 594 SER B N 1
ATOM 1297 C CA . SER B 1 97 ? -9.533 -0.415 12.417 1.00 63.79 594 SER B CA 1
ATOM 1298 C C . SER B 1 97 ? -10.086 -1.633 13.158 1.00 64.21 594 SER B C 1
ATOM 1299 O O . SER B 1 97 ? -9.415 -2.666 13.242 1.00 64.48 594 SER B O 1
ATOM 1301 N N . GLY B 1 98 ? -11.299 -1.486 13.690 1.00 57.25 595 GLY B N 1
ATOM 1302 C CA . GLY B 1 98 ? -11.984 -2.523 14.454 1.00 53.82 595 GLY B CA 1
ATOM 1303 C C . GLY B 1 98 ? -13.316 -2.969 13.887 1.00 54.39 595 GLY B C 1
ATOM 1304 O O . GLY B 1 98 ? -13.926 -2.270 13.073 1.00 54.20 595 GLY B O 1
ATOM 1305 N N . GLU B 1 99 ? -13.773 -4.149 14.333 1.00 48.18 596 GLU B N 1
ATOM 1306 C CA . GLU B 1 99 ? -15.030 -4.773 13.916 1.00 45.62 596 GLU B CA 1
ATOM 1307 C C . GLU B 1 99 ? -15.660 -5.584 15.054 1.00 46.29 596 GLU B C 1
ATOM 1308 O O . GLU B 1 99 ? -14.961 -5.980 15.990 1.00 46.13 596 GLU B O 1
ATOM 1314 N N . LEU B 1 100 ? -16.976 -5.836 14.965 1.00 40.31 597 LEU B N 1
ATOM 1315 C CA . LEU B 1 100 ? -17.699 -6.612 15.967 1.00 38.14 597 LEU B CA 1
ATOM 1316 C C . LEU B 1 100 ? -18.041 -8.004 15.456 1.00 41.17 597 LEU B C 1
ATOM 1317 O O . LEU B 1 100 ? -18.661 -8.149 14.400 1.00 40.69 597 LEU B O 1
ATOM 1322 N N . MET B 1 101 ? -17.638 -9.020 16.229 1.00 37.34 598 MET B N 1
ATOM 1323 C CA . MET B 1 101 ? -17.898 -10.427 15.954 1.00 36.90 598 MET B CA 1
ATOM 1324 C C . MET B 1 101 ? -18.982 -10.906 16.916 1.00 37.45 598 MET B C 1
ATOM 1325 O O . MET B 1 101 ? -18.890 -10.665 18.125 1.00 36.42 598 MET B O 1
ATOM 1330 N N . LEU B 1 102 ? -20.005 -11.585 16.377 1.00 32.37 599 LEU B N 1
ATOM 1331 C CA . LEU B 1 102 ? -21.109 -12.125 17.165 1.00 30.97 599 LEU B CA 1
ATOM 1332 C C . LEU B 1 102 ? -21.484 -13.532 16.716 1.00 34.50 599 LEU B C 1
ATOM 1333 O O . LEU B 1 102 ? -21.831 -13.731 15.551 1.00 34.74 599 LEU B O 1
ATOM 1338 N N . LEU B 1 103 ? -21.429 -14.504 17.637 1.00 30.12 600 LEU B N 1
ATOM 1339 C CA . LEU B 1 103 ? -21.888 -15.859 17.352 1.00 30.02 600 LEU B CA 1
ATOM 1340 C C . LEU B 1 103 ? -23.273 -15.920 17.983 1.00 32.52 600 LEU B C 1
ATOM 1341 O O . LEU B 1 103 ? -23.402 -15.712 19.191 1.00 31.66 600 LEU B O 1
ATOM 1346 N N . VAL B 1 104 ? -24.315 -16.100 17.157 1.00 28.78 601 VAL B N 1
ATOM 1347 C CA . VAL B 1 104 ? -25.698 -16.101 17.643 1.00 28.64 601 VAL B CA 1
ATOM 1348 C C . VAL B 1 104 ? -26.467 -17.379 17.304 1.00 33.86 601 VAL B C 1
ATOM 1349 O O . VAL B 1 104 ? -26.106 -18.103 16.376 1.00 33.84 601 VAL B O 1
ATOM 1353 N N . ARG B 1 105 ? -27.553 -17.622 18.054 1.00 31.59 602 ARG B N 1
ATOM 1354 C CA . ARG B 1 105 ? -28.483 -18.722 17.838 1.00 33.22 602 ARG B CA 1
ATOM 1355 C C . ARG B 1 105 ? -29.791 -18.083 17.332 1.00 37.59 602 ARG B C 1
ATOM 1356 O O . ARG B 1 105 ? -30.395 -17.302 18.072 1.00 36.67 602 ARG B O 1
ATOM 1364 N N . PRO B 1 106 ? -30.216 -18.348 16.071 1.00 35.56 603 PRO B N 1
ATOM 1365 C CA . PRO B 1 106 ? -31.443 -17.712 15.556 1.00 36.12 603 PRO B CA 1
ATOM 1366 C C . PRO B 1 106 ? -32.716 -18.094 16.303 1.00 42.32 603 PRO B C 1
ATOM 1367 O O . PRO B 1 106 ? -32.854 -19.233 16.753 1.00 43.29 603 PRO B O 1
ATOM 1371 N N . ASN B 1 107 ? -33.631 -17.116 16.445 1.00 39.62 604 ASN B N 1
ATOM 1372 C CA . ASN B 1 107 ? -34.933 -17.244 17.108 1.00 45.47 604 ASN B CA 1
ATOM 1373 C C . ASN B 1 107 ? -35.888 -16.136 16.649 1.00 62.89 604 ASN B C 1
ATOM 1374 O O . ASN B 1 107 ? -35.407 -15.068 16.209 1.00 63.57 604 ASN B O 1
ATOM 1377 N N . PRO C 1 14 ? -15.216 17.618 45.195 1.00 66.49 511 PRO C N 1
ATOM 1378 C CA . PRO C 1 14 ? -15.359 18.965 44.625 1.00 66.41 511 PRO C CA 1
ATOM 1379 C C . PRO C 1 14 ? -15.402 18.946 43.099 1.00 67.30 511 PRO C C 1
ATOM 1380 O O . PRO C 1 14 ? -14.631 18.217 42.468 1.00 64.67 511 PRO C O 1
ATOM 1384 N N . HIS C 1 15 ? -16.311 19.744 42.509 1.00 63.95 512 HIS C N 1
ATOM 1385 C CA . HIS C 1 15 ? -16.482 19.829 41.057 1.00 61.57 512 HIS C CA 1
ATOM 1386 C C . HIS C 1 15 ? -16.081 21.209 40.499 1.00 63.68 512 HIS C C 1
ATOM 1387 O O . HIS C 1 15 ? -16.718 21.734 39.582 1.00 62.87 512 HIS C O 1
ATOM 1394 N N . ASP C 1 16 ? -14.985 21.765 41.047 1.00 59.46 513 ASP C N 1
ATOM 1395 C CA . ASP C 1 16 ? -14.395 23.046 40.654 1.00 58.81 513 ASP C CA 1
ATOM 1396 C C . ASP C 1 16 ? -12.925 22.847 40.263 1.00 59.47 513 ASP C C 1
ATOM 1397 O O . ASP C 1 16 ? -12.284 21.916 40.760 1.00 58.45 513 ASP C O 1
ATOM 1402 N N . ASN C 1 17 ? -12.399 23.724 39.374 1.00 54.14 514 ASN C N 1
ATOM 1403 C CA . ASN C 1 17 ? -11.022 23.705 38.854 1.00 51.94 514 ASN C CA 1
ATOM 1404 C C . ASN C 1 17 ? -10.643 22.337 38.248 1.00 52.17 514 ASN C C 1
ATOM 1405 O O . ASN C 1 17 ? -9.593 21.770 38.567 1.00 51.36 514 ASN C O 1
ATOM 1407 N N . LEU C 1 18 ? -11.523 21.814 37.377 1.00 46.28 515 LEU C N 1
ATOM 1408 C CA . LEU C 1 18 ? -11.352 20.520 36.714 1.00 43.77 515 LEU C CA 1
ATOM 1409 C C . LEU C 1 18 ? -10.625 20.650 35.378 1.00 44.72 515 LEU C C 1
ATOM 1410 O O . LEU C 1 18 ? -10.761 21.668 34.696 1.00 44.30 515 LEU C O 1
ATOM 1415 N N . VAL C 1 19 ? -9.854 19.611 35.008 1.00 39.12 516 VAL C N 1
ATOM 1416 C CA . VAL C 1 19 ? -9.062 19.576 33.775 1.00 37.59 516 VAL C CA 1
ATOM 1417 C C . VAL C 1 19 ? -9.610 18.538 32.785 1.00 39.99 516 VAL C C 1
ATOM 1418 O O . VAL C 1 19 ? -9.769 17.370 33.144 1.00 39.00 516 VAL C O 1
ATOM 1422 N N . LEU C 1 20 ? -9.892 18.974 31.539 1.00 36.29 517 LEU C N 1
ATOM 1423 C CA . LEU C 1 20 ? -10.381 18.103 30.469 1.00 35.54 517 LEU C CA 1
ATOM 1424 C C . LEU C 1 20 ? -9.199 17.643 29.617 1.00 38.61 517 LEU C C 1
ATOM 1425 O O . LEU C 1 20 ? -8.501 18.465 29.017 1.00 38.03 517 LEU C O 1
ATOM 1430 N N . ILE C 1 21 ? -8.969 16.325 29.592 1.00 34.83 518 ILE C N 1
ATOM 1431 C CA . ILE C 1 21 ? -7.863 15.701 28.872 1.00 34.60 518 ILE C CA 1
ATOM 1432 C C . ILE C 1 21 ? -8.372 14.798 27.741 1.00 37.74 518 ILE C C 1
ATOM 1433 O O . ILE C 1 21 ? -9.246 13.956 27.957 1.00 36.80 518 ILE C O 1
ATOM 1438 N N . ARG C 1 22 ? -7.820 15.005 26.533 1.00 34.52 519 ARG C N 1
ATOM 1439 C CA . ARG C 1 22 ? -8.135 14.256 25.316 1.00 34.50 519 ARG C CA 1
ATOM 1440 C C . ARG C 1 22 ? -6.865 13.555 24.832 1.00 38.08 519 ARG C C 1
ATOM 1441 O O . ARG C 1 22 ? -5.821 14.201 24.699 1.00 38.24 519 ARG C O 1
ATOM 1449 N N . MET C 1 23 ? -6.945 12.233 24.591 1.00 33.96 520 MET C N 1
ATOM 1450 C CA . MET C 1 23 ? -5.796 11.448 24.131 1.00 34.03 520 MET C CA 1
ATOM 1451 C C . MET C 1 23 ? -6.182 10.301 23.199 1.00 37.47 520 MET C C 1
ATOM 1452 O O . MET C 1 23 ? -7.136 9.568 23.469 1.00 36.48 520 MET C O 1
ATOM 1457 N N . LYS C 1 24 ? -5.436 10.160 22.096 1.00 34.54 521 LYS C N 1
ATOM 1458 C CA . LYS C 1 24 ? -5.616 9.080 21.130 1.00 34.95 521 LYS C CA 1
ATOM 1459 C C . LYS C 1 24 ? -4.712 7.918 21.563 1.00 38.27 521 LYS C C 1
ATOM 1460 O O . LYS C 1 24 ? -3.589 8.178 22.000 1.00 37.91 521 LYS C O 1
ATOM 1466 N N . PRO C 1 25 ? -5.152 6.639 21.470 1.00 34.51 522 PRO C N 1
ATOM 1467 C CA . PRO C 1 25 ? -4.263 5.534 21.880 1.00 34.40 522 PRO C CA 1
ATOM 1468 C C . PRO C 1 25 ? -3.090 5.332 20.916 1.00 39.30 522 PRO C C 1
ATOM 1469 O O . PRO C 1 25 ? -3.128 5.844 19.794 1.00 39.88 522 PRO C O 1
ATOM 1473 N N . ASP C 1 26 ? -2.055 4.584 21.344 1.00 35.96 523 ASP C N 1
ATOM 1474 C CA . ASP C 1 26 ? -0.896 4.307 20.493 1.00 37.97 523 ASP C CA 1
ATOM 1475 C C . ASP C 1 26 ? -1.208 3.212 19.449 1.00 43.15 523 ASP C C 1
ATOM 1476 O O . ASP C 1 26 ? -2.373 2.831 19.297 1.00 41.82 523 ASP C O 1
ATOM 1481 N N . GLU C 1 27 ? -0.177 2.713 18.736 1.00 42.23 524 GLU C N 1
ATOM 1482 C CA . GLU C 1 27 ? -0.302 1.672 17.709 1.00 44.05 524 GLU C CA 1
ATOM 1483 C C . GLU C 1 27 ? -0.884 0.353 18.241 1.00 47.08 524 GLU C C 1
ATOM 1484 O O . GLU C 1 27 ? -1.516 -0.381 17.479 1.00 48.01 524 GLU C O 1
ATOM 1486 N N . ASN C 1 28 ? -0.680 0.063 19.543 1.00 41.43 525 ASN C N 1
ATOM 1487 C CA . ASN C 1 28 ? -1.166 -1.154 20.199 1.00 40.11 525 ASN C CA 1
ATOM 1488 C C . ASN C 1 28 ? -2.470 -0.943 20.993 1.00 41.54 525 ASN C C 1
ATOM 1489 O O . ASN C 1 28 ? -2.911 -1.847 21.710 1.00 40.33 525 ASN C O 1
ATOM 1494 N N . GLY C 1 29 ? -3.081 0.230 20.827 1.00 37.30 526 GLY C N 1
ATOM 1495 C CA . GLY C 1 29 ? -4.334 0.604 21.478 1.00 35.12 526 GLY C CA 1
ATOM 1496 C C . GLY C 1 29 ? -4.214 0.941 22.951 1.00 37.12 526 GLY C C 1
ATOM 1497 O O . GLY C 1 29 ? -5.211 0.888 23.677 1.00 35.14 526 GLY C O 1
ATOM 1498 N N . ARG C 1 30 ? -2.997 1.302 23.401 1.00 34.02 527 ARG C N 1
ATOM 1499 C CA . ARG C 1 30 ? -2.714 1.658 24.792 1.00 32.64 527 ARG C CA 1
ATOM 1500 C C . ARG C 1 30 ? -2.451 3.148 24.991 1.00 35.68 527 ARG C C 1
ATOM 1501 O O . ARG C 1 30 ? -1.968 3.823 24.079 1.00 36.17 527 ARG C O 1
ATOM 1509 N N . PHE C 1 31 ? -2.775 3.654 26.190 1.00 30.88 528 PHE C N 1
ATOM 1510 C CA . PHE C 1 31 ? -2.624 5.062 26.556 1.00 30.38 528 PHE C CA 1
ATOM 1511 C C . PHE C 1 31 ? -1.392 5.347 27.420 1.00 34.72 528 PHE C C 1
ATOM 1512 O O . PHE C 1 31 ? -0.870 6.460 27.383 1.00 34.44 528 PHE C O 1
ATOM 1520 N N . GLY C 1 32 ? -0.955 4.351 28.190 1.00 31.74 529 GLY C N 1
ATOM 1521 C CA . GLY C 1 32 ? 0.223 4.447 29.046 1.00 32.35 529 GLY C CA 1
ATOM 1522 C C . GLY C 1 32 ? -0.002 4.980 30.447 1.00 35.56 529 GLY C C 1
ATOM 1523 O O . GLY C 1 32 ? 0.940 5.481 31.066 1.00 36.02 529 GLY C O 1
ATOM 1524 N N . PHE C 1 33 ? -1.239 4.869 30.967 1.00 30.65 530 PHE C N 1
ATOM 1525 C CA . PHE C 1 33 ? -1.562 5.310 32.324 1.00 29.73 530 PHE C CA 1
ATOM 1526 C C . PHE C 1 33 ? -2.248 4.220 33.145 1.00 32.95 530 PHE C C 1
ATOM 1527 O O . PHE C 1 33 ? -2.962 3.391 32.584 1.00 31.89 530 PHE C O 1
ATOM 1535 N N . ASN C 1 34 ? -2.047 4.241 34.473 1.00 29.83 531 ASN C N 1
ATOM 1536 C CA . ASN C 1 34 ? -2.656 3.289 35.402 1.00 29.45 531 ASN C CA 1
ATOM 1537 C C . ASN C 1 34 ? -3.731 3.966 36.255 1.00 33.69 531 ASN C C 1
ATOM 1538 O O . ASN C 1 34 ? -3.543 5.107 36.687 1.00 33.66 531 ASN C O 1
ATOM 1543 N N . VAL C 1 35 ? -4.849 3.258 36.507 1.00 30.18 532 VAL C N 1
ATOM 1544 C CA . VAL C 1 35 ? -5.930 3.742 37.375 1.00 30.23 532 VAL C CA 1
ATOM 1545 C C . VAL C 1 35 ? -6.006 2.884 38.631 1.00 35.09 532 VAL C C 1
ATOM 1546 O O . VAL C 1 35 ? -5.988 1.656 38.540 1.00 34.57 532 VAL C O 1
ATOM 1550 N N . LYS C 1 36 ? -6.058 3.534 39.799 1.00 32.89 533 LYS C N 1
ATOM 1551 C CA . LYS C 1 36 ? -6.113 2.861 41.093 1.00 33.86 533 LYS C CA 1
ATOM 1552 C C . LYS C 1 36 ? -7.405 3.215 41.819 1.00 38.88 533 LYS C C 1
ATOM 1553 O O . LYS C 1 36 ? -7.805 4.381 41.841 1.00 38.98 533 LYS C O 1
ATOM 1559 N N . GLY C 1 37 ? -8.036 2.201 42.402 1.00 35.86 534 GLY C N 1
ATOM 1560 C CA . GLY C 1 37 ? -9.255 2.356 43.184 1.00 36.68 534 GLY C CA 1
ATOM 1561 C C . GLY C 1 37 ? -10.565 2.301 42.427 1.00 40.19 534 GLY C C 1
ATOM 1562 O O . GLY C 1 37 ? -10.598 2.052 41.219 1.00 38.65 534 GLY C O 1
ATOM 1563 N N . GLY C 1 38 ? -11.641 2.532 43.171 1.00 38.08 535 GLY C N 1
ATOM 1564 C CA . GLY C 1 38 ? -13.019 2.523 42.695 1.00 38.09 535 GLY C CA 1
ATOM 1565 C C . GLY C 1 38 ? -14.005 2.485 43.845 1.00 43.82 535 GLY C C 1
ATOM 1566 O O . GLY C 1 38 ? -13.603 2.590 45.010 1.00 44.58 535 GLY C O 1
ATOM 1567 N N . TYR C 1 39 ? -15.304 2.332 43.527 1.00 41.08 536 TYR C N 1
ATOM 1568 C CA . TYR C 1 39 ? -16.378 2.270 44.522 1.00 43.17 536 TYR C CA 1
ATOM 1569 C C . TYR C 1 39 ? -16.288 1.010 45.398 1.00 47.69 536 TYR C C 1
ATOM 1570 O O . TYR C 1 39 ? -16.590 1.080 46.591 1.00 49.03 536 TYR C O 1
ATOM 1579 N N . ASP C 1 40 ? -15.849 -0.124 44.814 1.00 43.03 537 ASP C N 1
ATOM 1580 C CA . ASP C 1 40 ? -15.684 -1.395 45.528 1.00 43.55 537 ASP C CA 1
ATOM 1581 C C . ASP C 1 40 ? -14.306 -1.503 46.213 1.00 47.76 537 ASP C C 1
ATOM 1582 O O . ASP C 1 40 ? -14.049 -2.476 46.927 1.00 47.97 537 ASP C O 1
ATOM 1587 N N . GLN C 1 41 ? -13.434 -0.497 46.000 1.00 44.06 538 GLN C N 1
ATOM 1588 C CA . GLN C 1 41 ? -12.086 -0.432 46.573 1.00 43.98 538 GLN C CA 1
ATOM 1589 C C . GLN C 1 41 ? -12.040 0.525 47.781 1.00 50.98 538 GLN C C 1
ATOM 1590 O O . GLN C 1 41 ? -13.036 1.190 48.079 1.00 51.94 538 GLN C O 1
ATOM 1596 N N . LYS C 1 42 ? -10.882 0.583 48.472 1.00 48.85 539 LYS C N 1
ATOM 1597 C CA . LYS C 1 42 ? -10.647 1.414 49.660 1.00 51.08 539 LYS C CA 1
ATOM 1598 C C . LYS C 1 42 ? -10.477 2.914 49.362 1.00 55.42 539 LYS C C 1
ATOM 1599 O O . LYS C 1 42 ? -10.555 3.728 50.287 1.00 56.99 539 LYS C O 1
ATOM 1601 N N . MET C 1 43 ? -10.239 3.275 48.085 1.00 50.21 540 MET C N 1
ATOM 1602 C CA . MET C 1 43 ? -10.030 4.660 47.641 1.00 49.86 540 MET C CA 1
ATOM 1603 C C . MET C 1 43 ? -10.720 4.971 46.292 1.00 51.34 540 MET C C 1
ATOM 1604 O O . MET C 1 43 ? -10.926 4.040 45.510 1.00 49.74 540 MET C O 1
ATOM 1609 N N . PRO C 1 44 ? -11.055 6.254 45.972 1.00 47.40 541 PRO C N 1
ATOM 1610 C CA . PRO C 1 44 ? -11.682 6.541 44.664 1.00 45.45 541 PRO C CA 1
ATOM 1611 C C . PRO C 1 44 ? -10.704 6.427 43.486 1.00 46.18 541 PRO C C 1
ATOM 1612 O O . PRO C 1 44 ? -9.500 6.273 43.704 1.00 45.48 541 PRO C O 1
ATOM 1616 N N . VAL C 1 45 ? -11.222 6.497 42.240 1.00 40.82 542 VAL C N 1
ATOM 1617 C CA . VAL C 1 45 ? -10.428 6.375 41.009 1.00 38.77 542 VAL C CA 1
ATOM 1618 C C . VAL C 1 45 ? -9.433 7.542 40.870 1.00 41.98 542 VAL C C 1
ATOM 1619 O O . VAL C 1 45 ? -9.829 8.693 40.677 1.00 41.55 542 VAL C O 1
ATOM 1623 N N . ILE C 1 46 ? -8.136 7.213 41.012 1.00 38.24 543 ILE C N 1
ATOM 1624 C CA . ILE C 1 46 ? -6.988 8.125 40.953 1.00 38.20 543 ILE C CA 1
ATOM 1625 C C . ILE C 1 46 ? -6.002 7.587 39.900 1.00 40.96 543 ILE C C 1
ATOM 1626 O O . ILE C 1 46 ? -5.860 6.369 39.766 1.00 40.39 543 ILE C O 1
ATOM 1631 N N . VAL C 1 47 ? -5.317 8.490 39.169 1.00 37.01 544 VAL C N 1
ATOM 1632 C CA . VAL C 1 47 ? -4.290 8.109 38.195 1.00 36.21 544 VAL C CA 1
ATOM 1633 C C . VAL C 1 47 ? -3.033 7.798 39.024 1.00 40.64 544 VAL C C 1
ATOM 1634 O O . VAL C 1 47 ? -2.447 8.703 39.621 1.00 41.34 544 VAL C O 1
ATOM 1638 N N . SER C 1 48 ? -2.666 6.512 39.109 1.00 36.55 545 SER C N 1
ATOM 1639 C CA . SER C 1 48 ? -1.532 6.040 39.912 1.00 37.10 545 SER C CA 1
ATOM 1640 C C . SER C 1 48 ? -0.174 6.085 39.211 1.00 40.60 545 SER C C 1
ATOM 1641 O O . SER C 1 48 ? 0.849 6.204 39.888 1.00 41.36 545 SER C O 1
ATOM 1644 N N . ARG C 1 49 ? -0.157 5.962 37.871 1.00 35.84 546 ARG C N 1
ATOM 1645 C CA . ARG C 1 49 ? 1.079 5.967 37.086 1.00 36.07 546 ARG C CA 1
ATOM 1646 C C . ARG C 1 49 ? 0.867 6.557 35.694 1.00 39.15 546 ARG C C 1
ATOM 1647 O O . ARG C 1 49 ? -0.192 6.369 35.095 1.00 37.25 546 ARG C O 1
ATOM 1655 N N . VAL C 1 50 ? 1.885 7.283 35.196 1.00 36.77 547 VAL C N 1
ATOM 1656 C CA . VAL C 1 50 ? 1.943 7.882 33.860 1.00 36.40 547 VAL C CA 1
ATOM 1657 C C . VAL C 1 50 ? 3.323 7.496 33.301 1.00 41.34 547 VAL C C 1
ATOM 1658 O O . VAL C 1 50 ? 4.343 8.004 33.775 1.00 42.18 547 VAL C O 1
ATOM 1662 N N . ALA C 1 51 ? 3.350 6.548 32.344 1.00 37.70 548 ALA C N 1
ATOM 1663 C CA . ALA C 1 51 ? 4.582 6.050 31.723 1.00 39.11 548 ALA C CA 1
ATOM 1664 C C . ALA C 1 51 ? 5.195 7.100 30.778 1.00 43.87 548 ALA C C 1
ATOM 1665 O O . ALA C 1 51 ? 4.438 7.813 30.121 1.00 42.59 548 ALA C O 1
ATOM 1667 N N . PRO C 1 52 ? 6.544 7.238 30.698 1.00 42.39 549 PRO C N 1
ATOM 1668 C CA . PRO C 1 52 ? 7.121 8.266 29.811 1.00 43.25 549 PRO C CA 1
ATOM 1669 C C . PRO C 1 52 ? 7.044 7.930 28.323 1.00 47.59 549 PRO C C 1
ATOM 1670 O O . PRO C 1 52 ? 7.181 6.768 27.938 1.00 47.86 549 PRO C O 1
ATOM 1674 N N . GLY C 1 53 ? 6.827 8.963 27.508 1.00 44.09 550 GLY C N 1
ATOM 1675 C CA . GLY C 1 53 ? 6.737 8.864 26.054 1.00 44.72 550 GLY C CA 1
ATOM 1676 C C . GLY C 1 53 ? 5.462 8.240 25.519 1.00 46.96 550 GLY C C 1
ATOM 1677 O O . GLY C 1 53 ? 5.402 7.879 24.340 1.00 47.60 550 GLY C O 1
ATOM 1678 N N . THR C 1 54 ? 4.433 8.116 26.375 1.00 41.20 551 THR C N 1
ATOM 1679 C CA . THR C 1 54 ? 3.135 7.531 26.020 1.00 39.46 551 THR C CA 1
ATOM 1680 C C . THR C 1 54 ? 2.085 8.642 25.794 1.00 42.54 551 THR C C 1
ATOM 1681 O O . THR C 1 54 ? 2.306 9.759 26.273 1.00 41.91 551 THR C O 1
ATOM 1685 N N . PRO C 1 55 ? 0.938 8.378 25.102 1.00 38.62 552 PRO C N 1
ATOM 1686 C CA . PRO C 1 55 ? -0.061 9.448 24.890 1.00 37.39 552 PRO C CA 1
ATOM 1687 C C . PRO C 1 55 ? -0.517 10.203 26.142 1.00 39.78 552 PRO C C 1
ATOM 1688 O O . PRO C 1 55 ? -0.767 11.402 26.049 1.00 39.11 552 PRO C O 1
ATOM 1692 N N . ALA C 1 56 ? -0.599 9.516 27.304 1.00 35.61 553 ALA C N 1
ATOM 1693 C CA . ALA C 1 56 ? -0.996 10.105 28.592 1.00 34.50 553 ALA C CA 1
ATOM 1694 C C . ALA C 1 56 ? 0.045 11.097 29.124 1.00 39.40 553 ALA C C 1
ATOM 1695 O O . ALA C 1 56 ? -0.299 12.008 29.880 1.00 38.58 553 ALA C O 1
ATOM 1697 N N . ASP C 1 57 ? 1.313 10.908 28.727 1.00 37.51 554 ASP C N 1
ATOM 1698 C CA . ASP C 1 57 ? 2.448 11.746 29.104 1.00 38.48 554 ASP C CA 1
ATOM 1699 C C . ASP C 1 57 ? 2.623 12.922 28.134 1.00 42.74 554 ASP C C 1
ATOM 1700 O O . ASP C 1 57 ? 3.077 13.990 28.551 1.00 42.63 554 ASP C O 1
ATOM 1705 N N . LEU C 1 58 ? 2.260 12.726 26.848 1.00 39.39 555 LEU C N 1
ATOM 1706 C CA . LEU C 1 58 ? 2.438 13.722 25.785 1.00 40.01 555 LEU C CA 1
ATOM 1707 C C . LEU C 1 58 ? 1.187 14.561 25.453 1.00 42.78 555 LEU C C 1
ATOM 1708 O O . LEU C 1 58 ? 1.295 15.504 24.664 1.00 43.20 555 LEU C O 1
ATOM 1713 N N . CYS C 1 59 ? 0.020 14.246 26.055 1.00 37.87 556 CYS C N 1
ATOM 1714 C CA . CYS C 1 59 ? -1.220 15.002 25.820 1.00 36.81 556 CYS C CA 1
ATOM 1715 C C . CYS C 1 59 ? -1.179 16.375 26.489 1.00 40.41 556 CYS C C 1
ATOM 1716 O O . CYS C 1 59 ? -0.539 16.529 27.530 1.00 40.09 556 CYS C O 1
ATOM 1719 N N . VAL C 1 60 ? -1.837 17.375 25.873 1.00 36.95 557 VAL C N 1
ATOM 1720 C CA . VAL C 1 60 ? -1.909 18.749 26.385 1.00 36.88 557 VAL C CA 1
ATOM 1721 C C . VAL C 1 60 ? -3.398 19.117 26.600 1.00 39.79 557 VAL C C 1
ATOM 1722 O O . VAL C 1 60 ? -4.140 19.178 25.617 1.00 39.29 557 VAL C O 1
ATOM 1726 N N . PRO C 1 61 ? -3.876 19.333 27.854 1.00 36.00 558 PRO C N 1
ATOM 1727 C CA . PRO C 1 61 ? -3.148 19.295 29.141 1.00 36.04 558 PRO C CA 1
ATOM 1728 C C . PRO C 1 61 ? -2.688 17.892 29.532 1.00 39.58 558 PRO C C 1
ATOM 1729 O O . PRO C 1 61 ? -3.261 16.899 29.078 1.00 38.24 558 PRO C O 1
ATOM 1733 N N . ARG C 1 62 ? -1.632 17.819 30.356 1.00 36.85 559 ARG C N 1
ATOM 1734 C CA . ARG C 1 62 ? -1.041 16.559 30.799 1.00 36.67 559 ARG C CA 1
ATOM 1735 C C . ARG C 1 62 ? -1.806 15.910 31.947 1.00 40.02 559 ARG C C 1
ATOM 1736 O O . ARG C 1 62 ? -2.217 16.594 32.888 1.00 39.67 559 ARG C O 1
ATOM 1744 N N . LEU C 1 63 ? -1.982 14.579 31.859 1.00 36.20 560 LEU C N 1
ATOM 1745 C CA . LEU C 1 63 ? -2.599 13.753 32.892 1.00 35.54 560 LEU C CA 1
ATOM 1746 C C . LEU C 1 63 ? -1.468 13.440 33.876 1.00 40.15 560 LEU C C 1
ATOM 1747 O O . LEU C 1 63 ? -0.446 12.872 33.479 1.00 40.19 560 LEU C O 1
ATOM 1752 N N . ASN C 1 64 ? -1.619 13.882 35.132 1.00 36.98 561 ASN C N 1
ATOM 1753 C CA . ASN C 1 64 ? -0.599 13.719 36.167 1.00 37.82 561 ASN C CA 1
ATOM 1754 C C . ASN C 1 64 ? -0.946 12.642 37.188 1.00 41.37 561 ASN C C 1
ATOM 1755 O O . ASN C 1 64 ? -2.120 12.319 37.374 1.00 40.11 561 ASN C O 1
ATOM 1760 N N . GLU C 1 65 ? 0.087 12.095 37.857 1.00 38.93 562 GLU C N 1
ATOM 1761 C CA . GLU C 1 65 ? -0.052 11.084 38.905 1.00 38.99 562 GLU C CA 1
ATOM 1762 C C . GLU C 1 65 ? -0.663 11.746 40.143 1.00 43.23 562 GLU C C 1
ATOM 1763 O O . GLU C 1 65 ? -0.115 12.724 40.658 1.00 43.81 562 GLU C O 1
ATOM 1769 N N . GLY C 1 66 ? -1.819 11.239 40.560 1.00 39.08 563 GLY C N 1
ATOM 1770 C CA . GLY C 1 66 ? -2.569 11.754 41.699 1.00 39.53 563 GLY C CA 1
ATOM 1771 C C . GLY C 1 66 ? -3.925 12.323 41.326 1.00 42.10 563 GLY C C 1
ATOM 1772 O O . GLY C 1 66 ? -4.792 12.456 42.194 1.00 42.41 563 GLY C O 1
ATOM 1773 N N . ASP C 1 67 ? -4.116 12.664 40.027 1.00 37.05 564 ASP C N 1
ATOM 1774 C CA . ASP C 1 67 ? -5.355 13.226 39.476 1.00 36.15 564 ASP C CA 1
ATOM 1775 C C . ASP C 1 67 ? -6.549 12.291 39.684 1.00 39.21 564 ASP C C 1
ATOM 1776 O O . ASP C 1 67 ? -6.487 11.117 39.309 1.00 37.83 564 ASP C O 1
ATOM 1781 N N . GLN C 1 68 ? -7.617 12.814 40.313 1.00 36.31 565 GLN C N 1
ATOM 1782 C CA . GLN C 1 68 ? -8.846 12.077 40.604 1.00 36.09 565 GLN C CA 1
ATOM 1783 C C . GLN C 1 68 ? -9.739 12.079 39.369 1.00 38.14 565 GLN C C 1
ATOM 1784 O O . GLN C 1 68 ? -10.083 13.150 38.871 1.00 37.85 565 GLN C O 1
ATOM 1790 N N . VAL C 1 69 ? -10.109 10.887 38.875 1.00 33.38 566 VAL C N 1
ATOM 1791 C CA . VAL C 1 69 ? -10.961 10.749 37.691 1.00 32.27 566 VAL C CA 1
ATOM 1792 C C . VAL C 1 69 ? -12.422 11.022 38.065 1.00 36.25 566 VAL C C 1
ATOM 1793 O O . VAL C 1 69 ? -12.953 10.391 38.981 1.00 36.55 566 VAL C O 1
ATOM 1797 N N . VAL C 1 70 ? -13.050 11.985 37.366 1.00 32.38 567 VAL C N 1
ATOM 1798 C CA . VAL C 1 70 ? -14.445 12.388 37.569 1.00 33.14 567 VAL C CA 1
ATOM 1799 C C . VAL C 1 70 ? -15.315 11.809 36.439 1.00 35.77 567 VAL C C 1
ATOM 1800 O O . VAL C 1 70 ? -16.307 11.136 36.724 1.00 35.91 567 VAL C O 1
ATOM 1804 N N . LEU C 1 71 ? -14.934 12.061 35.169 1.00 31.01 568 LEU C N 1
ATOM 1805 C CA . LEU C 1 71 ? -15.662 11.560 34.000 1.00 30.62 568 LEU C CA 1
ATOM 1806 C C . LEU C 1 71 ? -14.763 10.804 33.027 1.00 33.19 568 LEU C C 1
ATOM 1807 O O . LEU C 1 71 ? -13.616 11.197 32.810 1.00 32.21 568 LEU C O 1
ATOM 1812 N N . ILE C 1 72 ? -15.311 9.739 32.417 1.00 29.52 569 ILE C N 1
ATOM 1813 C CA . ILE C 1 72 ? -14.674 8.940 31.366 1.00 28.57 569 ILE C CA 1
ATOM 1814 C C . ILE C 1 72 ? -15.654 9.000 30.196 1.00 32.92 569 ILE C C 1
ATOM 1815 O O . ILE C 1 72 ? -16.763 8.470 30.302 1.00 33.12 569 ILE C O 1
ATOM 1820 N N . ASN C 1 73 ? -15.266 9.709 29.114 1.00 29.57 570 ASN C N 1
ATOM 1821 C CA . ASN C 1 73 ? -16.068 9.942 27.902 1.00 30.14 570 ASN C CA 1
ATOM 1822 C C . ASN C 1 73 ? -17.439 10.579 28.228 1.00 36.00 570 ASN C C 1
ATOM 1823 O O . ASN C 1 73 ? -18.438 10.327 27.545 1.00 36.25 570 ASN C O 1
ATOM 1828 N N . GLY C 1 74 ? -17.447 11.402 29.277 1.00 33.71 571 GLY C N 1
ATOM 1829 C CA . GLY C 1 74 ? -18.618 12.125 29.755 1.00 35.36 571 GLY C CA 1
ATOM 1830 C C . GLY C 1 74 ? -19.488 11.425 30.782 1.00 41.20 571 GLY C C 1
ATOM 1831 O O . GLY C 1 74 ? -20.430 12.034 31.294 1.00 42.45 571 GLY C O 1
ATOM 1832 N N . ARG C 1 75 ? -19.195 10.149 31.093 1.00 37.91 572 ARG C N 1
ATOM 1833 C CA . ARG C 1 75 ? -19.975 9.375 32.062 1.00 39.07 572 ARG C CA 1
ATOM 1834 C C . ARG C 1 75 ? -19.420 9.499 33.483 1.00 44.07 572 ARG C C 1
ATOM 1835 O O . ARG C 1 75 ? -18.208 9.392 33.680 1.00 42.47 572 ARG C O 1
ATOM 1843 N N . ASP C 1 76 ? -20.319 9.706 34.472 1.00 43.09 573 ASP C N 1
ATOM 1844 C CA . ASP C 1 76 ? -19.969 9.794 35.892 1.00 43.70 573 ASP C CA 1
ATOM 1845 C C . ASP C 1 76 ? -19.591 8.401 36.387 1.00 47.13 573 ASP C C 1
ATOM 1846 O O . ASP C 1 76 ? -20.360 7.455 36.209 1.00 47.44 573 ASP C O 1
ATOM 1851 N N . ILE C 1 77 ? -18.390 8.277 36.970 1.00 42.71 574 ILE C N 1
ATOM 1852 C CA . ILE C 1 77 ? -17.840 7.002 37.444 1.00 41.98 574 ILE C CA 1
ATOM 1853 C C . ILE C 1 77 ? -17.750 6.911 38.985 1.00 47.24 574 ILE C C 1
ATOM 1854 O O . ILE C 1 77 ? -17.098 6.002 39.505 1.00 46.82 574 ILE C O 1
ATOM 1859 N N . ALA C 1 78 ? -18.425 7.833 39.701 1.00 45.34 575 ALA C N 1
ATOM 1860 C CA . ALA C 1 78 ? -18.436 7.921 41.166 1.00 46.66 575 ALA C CA 1
ATOM 1861 C C . ALA C 1 78 ? -18.943 6.661 41.881 1.00 51.36 575 ALA C C 1
ATOM 1862 O O . ALA C 1 78 ? -18.335 6.241 42.868 1.00 51.43 575 ALA C O 1
ATOM 1864 N N . GLU C 1 79 ? -20.043 6.062 41.382 1.00 48.06 576 GLU C N 1
ATOM 1865 C CA . GLU C 1 79 ? -20.669 4.870 41.970 1.00 48.66 576 GLU C CA 1
ATOM 1866 C C . GLU C 1 79 ? -20.256 3.544 41.296 1.00 49.60 576 GLU C C 1
ATOM 1867 O O . GLU C 1 79 ? -20.740 2.481 41.696 1.00 50.09 576 GLU C O 1
ATOM 1873 N N . HIS C 1 80 ? -19.357 3.602 40.292 1.00 42.86 577 HIS C N 1
ATOM 1874 C CA . HIS C 1 80 ? -18.905 2.420 39.553 1.00 40.73 577 HIS C CA 1
ATOM 1875 C C . HIS C 1 80 ? -17.660 1.757 40.140 1.00 42.24 577 HIS C C 1
ATOM 1876 O O . HIS C 1 80 ? -16.766 2.442 40.642 1.00 41.53 577 HIS C O 1
ATOM 1883 N N . THR C 1 81 ? -17.603 0.413 40.046 1.00 37.35 578 THR C N 1
ATOM 1884 C CA . THR C 1 81 ? -16.501 -0.427 40.533 1.00 36.03 578 THR C CA 1
ATOM 1885 C C . THR C 1 81 ? -15.236 -0.242 39.680 1.00 37.17 578 THR C C 1
ATOM 1886 O O . THR C 1 81 ? -15.310 0.353 38.603 1.00 35.89 578 THR C O 1
ATOM 1890 N N . HIS C 1 82 ? -14.083 -0.770 40.153 1.00 32.66 579 HIS C N 1
ATOM 1891 C CA . HIS C 1 82 ? -12.806 -0.692 39.437 1.00 30.91 579 HIS C CA 1
ATOM 1892 C C . HIS C 1 82 ? -12.880 -1.357 38.055 1.00 34.97 579 HIS C C 1
ATOM 1893 O O . HIS C 1 82 ? -12.453 -0.744 37.077 1.00 34.07 579 HIS C O 1
ATOM 1900 N N . ASP C 1 83 ? -13.431 -2.592 37.979 1.00 32.17 580 ASP C N 1
ATOM 1901 C CA . ASP C 1 83 ? -13.583 -3.354 36.733 1.00 31.86 580 ASP C CA 1
ATOM 1902 C C . ASP C 1 83 ? -14.487 -2.644 35.725 1.00 36.33 580 ASP C C 1
ATOM 1903 O O . ASP C 1 83 ? -14.198 -2.676 34.526 1.00 35.74 580 ASP C O 1
ATOM 1908 N N . GLN C 1 84 ? -15.564 -1.989 36.216 1.00 33.51 581 GLN C N 1
ATOM 1909 C CA . GLN C 1 84 ? -16.504 -1.209 35.406 1.00 33.56 581 GLN C CA 1
ATOM 1910 C C . GLN C 1 84 ? -15.789 0.002 34.802 1.00 36.37 581 GLN C C 1
ATOM 1911 O O . GLN C 1 84 ? -15.975 0.288 33.620 1.00 36.01 581 GLN C O 1
ATOM 1917 N N . VAL C 1 85 ? -14.937 0.677 35.610 1.00 32.36 582 VAL C N 1
ATOM 1918 C CA . VAL C 1 85 ? -14.123 1.839 35.229 1.00 31.29 582 VAL C CA 1
ATOM 1919 C C . VAL C 1 85 ? -13.121 1.454 34.121 1.00 33.93 582 VAL C C 1
ATOM 1920 O O . VAL C 1 85 ? -12.997 2.184 33.135 1.00 33.38 582 VAL C O 1
ATOM 1924 N N . VAL C 1 86 ? -12.453 0.290 34.269 1.00 30.00 583 VAL C N 1
ATOM 1925 C CA . VAL C 1 86 ? -11.492 -0.259 33.298 1.00 29.36 583 VAL C CA 1
ATOM 1926 C C . VAL C 1 86 ? -12.220 -0.547 31.971 1.00 33.82 583 VAL C C 1
ATOM 1927 O O . VAL C 1 86 ? -11.707 -0.206 30.902 1.00 33.40 583 VAL C O 1
ATOM 1931 N N . LEU C 1 87 ? -13.441 -1.113 32.061 1.00 31.10 584 LEU C N 1
ATOM 1932 C CA . LEU C 1 87 ? -14.310 -1.420 30.925 1.00 31.66 584 LEU C CA 1
ATOM 1933 C C . LEU C 1 87 ? -14.779 -0.149 30.202 1.00 35.74 584 LEU C C 1
ATOM 1934 O O . LEU C 1 87 ? -14.971 -0.193 28.987 1.00 35.77 584 LEU C O 1
ATOM 1939 N N . PHE C 1 88 ? -14.934 0.980 30.936 1.00 32.15 585 PHE C N 1
ATOM 1940 C CA . PHE C 1 88 ? -15.325 2.272 30.358 1.00 32.16 585 PHE C CA 1
ATOM 1941 C C . PHE C 1 88 ? -14.199 2.840 29.491 1.00 34.59 585 PHE C C 1
ATOM 1942 O O . PHE C 1 88 ? -14.468 3.324 28.391 1.00 34.55 585 PHE C O 1
ATOM 1950 N N . ILE C 1 89 ? -12.941 2.760 29.979 1.00 30.03 586 ILE C N 1
ATOM 1951 C CA . ILE C 1 89 ? -11.745 3.231 29.267 1.00 29.37 586 ILE C CA 1
ATOM 1952 C C . ILE C 1 89 ? -11.522 2.377 28.005 1.00 33.06 586 ILE C C 1
ATOM 1953 O O . ILE C 1 89 ? -11.273 2.930 26.932 1.00 32.74 586 ILE C O 1
ATOM 1958 N N . LYS C 1 90 ? -11.658 1.041 28.138 1.00 29.64 587 LYS C N 1
ATOM 1959 C CA . LYS C 1 90 ? -11.505 0.074 27.045 1.00 30.31 587 LYS C CA 1
ATOM 1960 C C . LYS C 1 90 ? -12.613 0.178 25.981 1.00 35.26 587 LYS C C 1
ATOM 1961 O O . LYS C 1 90 ? -12.405 -0.272 24.852 1.00 35.46 587 LYS C O 1
ATOM 1967 N N . ALA C 1 91 ? -13.779 0.777 26.334 1.00 32.12 588 ALA C N 1
ATOM 1968 C CA . ALA C 1 91 ? -14.908 0.966 25.420 1.00 32.98 588 ALA C CA 1
ATOM 1969 C C . ALA C 1 91 ? -14.584 2.042 24.366 1.00 37.17 588 ALA C C 1
ATOM 1970 O O . ALA C 1 91 ? -14.913 3.221 24.531 1.00 36.35 588 ALA C O 1
ATOM 1972 N N . SER C 1 92 ? -13.910 1.608 23.287 1.00 34.67 589 SER C N 1
ATOM 1973 C CA . SER C 1 92 ? -13.453 2.438 22.167 1.00 35.08 589 SER C CA 1
ATOM 1974 C C . SER C 1 92 ? -14.576 3.087 21.340 1.00 39.97 589 SER C C 1
ATOM 1975 O O . SER C 1 92 ? -14.337 4.113 20.699 1.00 39.37 589 SER C O 1
ATOM 1978 N N . CYS C 1 93 ? -15.790 2.502 21.359 1.00 37.82 590 CYS C N 1
ATOM 1979 C CA . CYS C 1 93 ? -16.949 3.017 20.623 1.00 39.33 590 CYS C CA 1
ATOM 1980 C C . CYS C 1 93 ? -17.555 4.278 21.248 1.00 42.29 590 CYS C C 1
ATOM 1981 O O . CYS C 1 93 ? -18.262 5.015 20.558 1.00 42.73 590 CYS C O 1
ATOM 1984 N N . GLU C 1 94 ? -17.271 4.530 22.541 1.00 37.47 591 GLU C N 1
ATOM 1985 C CA . GLU C 1 94 ? -17.770 5.699 23.272 1.00 36.94 591 GLU C CA 1
ATOM 1986 C C . GLU C 1 94 ? -16.836 6.915 23.148 1.00 40.36 591 GLU C C 1
ATOM 1987 O O . GLU C 1 94 ? -17.171 7.998 23.633 1.00 39.93 591 GLU C O 1
ATOM 1993 N N . ARG C 1 95 ? -15.687 6.737 22.465 1.00 36.87 592 ARG C N 1
ATOM 1994 C CA . ARG C 1 95 ? -14.688 7.782 22.226 1.00 36.27 592 ARG C CA 1
ATOM 1995 C C . ARG C 1 95 ? -15.145 8.744 21.137 1.00 42.36 592 ARG C C 1
ATOM 1996 O O . ARG C 1 95 ? -15.624 8.308 20.088 1.00 43.16 592 ARG C O 1
ATOM 2004 N N . HIS C 1 96 ? -14.990 10.054 21.391 1.00 39.69 593 HIS C N 1
ATOM 2005 C CA . HIS C 1 96 ? -15.340 11.112 20.447 1.00 40.99 593 HIS C CA 1
ATOM 2006 C C . HIS C 1 96 ? -14.125 11.399 19.563 1.00 45.68 593 HIS C C 1
ATOM 2007 O O . HIS C 1 96 ? -13.063 11.751 20.080 1.00 44.45 593 HIS C O 1
ATOM 2014 N N . SER C 1 97 ? -14.284 11.214 18.233 1.00 44.02 594 SER C N 1
ATOM 2015 C CA . SER C 1 97 ? -13.263 11.411 17.190 1.00 44.87 594 SER C CA 1
ATOM 2016 C C . SER C 1 97 ? -11.985 10.560 17.408 1.00 48.30 594 SER C C 1
ATOM 2017 O O . SER C 1 97 ? -10.874 10.997 17.091 1.00 48.16 594 SER C O 1
ATOM 2020 N N . GLY C 1 98 ? -12.175 9.346 17.926 1.00 44.41 595 GLY C N 1
ATOM 2021 C CA . GLY C 1 98 ? -11.108 8.384 18.187 1.00 43.97 595 GLY C CA 1
ATOM 2022 C C . GLY C 1 98 ? -10.244 8.646 19.408 1.00 46.21 595 GLY C C 1
ATOM 2023 O O . GLY C 1 98 ? -9.272 7.919 19.631 1.00 45.81 595 GLY C O 1
ATOM 2024 N N . GLU C 1 99 ? -10.579 9.673 20.213 1.00 41.58 596 GLU C N 1
ATOM 2025 C CA . GLU C 1 99 ? -9.801 10.002 21.409 1.00 40.26 596 GLU C CA 1
ATOM 2026 C C . GLU C 1 99 ? -10.595 9.858 22.707 1.00 42.81 596 GLU C C 1
ATOM 2027 O O . GLU C 1 99 ? -11.778 10.202 22.763 1.00 42.45 596 GLU C O 1
ATOM 2033 N N . LEU C 1 100 ? -9.925 9.332 23.745 1.00 38.54 597 LEU C N 1
ATOM 2034 C CA . LEU C 1 100 ? -10.476 9.125 25.081 1.00 37.50 597 LEU C CA 1
ATOM 2035 C C . LEU C 1 100 ? -10.565 10.463 25.813 1.00 41.30 597 LEU C C 1
ATOM 2036 O O . LEU C 1 100 ? -9.575 11.194 25.896 1.00 40.75 597 LEU C O 1
ATOM 2041 N N . MET C 1 101 ? -11.761 10.778 26.329 1.00 38.35 598 MET C N 1
ATOM 2042 C CA . MET C 1 101 ? -12.026 12.004 27.076 1.00 38.31 598 MET C CA 1
ATOM 2043 C C . MET C 1 101 ? -11.993 11.696 28.572 1.00 41.01 598 MET C C 1
ATOM 2044 O O . MET C 1 101 ? -12.650 10.756 29.028 1.00 40.42 598 MET C O 1
ATOM 2049 N N . LEU C 1 102 ? -11.218 12.487 29.328 1.00 36.89 599 LEU C N 1
ATOM 2050 C CA . LEU C 1 102 ? -11.091 12.332 30.774 1.00 36.38 599 LEU C CA 1
ATOM 2051 C C . LEU C 1 102 ? -11.234 13.667 31.485 1.00 39.48 599 LEU C C 1
ATOM 2052 O O . LEU C 1 102 ? -10.542 14.624 31.138 1.00 38.95 599 LEU C O 1
ATOM 2057 N N . LEU C 1 103 ? -12.123 13.732 32.484 1.00 36.03 600 LEU C N 1
ATOM 2058 C CA . LEU C 1 103 ? -12.273 14.924 33.310 1.00 36.53 600 LEU C CA 1
ATOM 2059 C C . LEU C 1 103 ? -11.670 14.592 34.666 1.00 40.74 600 LEU C C 1
ATOM 2060 O O . LEU C 1 103 ? -12.132 13.663 35.332 1.00 40.51 600 LEU C O 1
ATOM 2065 N N . VAL C 1 104 ? -10.599 15.307 35.044 1.00 37.69 601 VAL C N 1
ATOM 2066 C CA . VAL C 1 104 ? -9.886 15.046 36.297 1.00 38.13 601 VAL C CA 1
ATOM 2067 C C . VAL C 1 104 ? -9.802 16.266 37.222 1.00 44.02 601 VAL C C 1
ATOM 2068 O O . VAL C 1 104 ? -9.883 17.408 36.767 1.00 43.69 601 VAL C O 1
ATOM 2072 N N . ARG C 1 105 ? -9.609 15.995 38.524 1.00 42.29 602 ARG C N 1
ATOM 2073 C CA . ARG C 1 105 ? -9.398 16.979 39.579 1.00 44.00 602 ARG C CA 1
ATOM 2074 C C . ARG C 1 105 ? -7.902 16.848 39.948 1.00 48.97 602 ARG C C 1
ATOM 2075 O O . ARG C 1 105 ? -7.492 15.778 40.411 1.00 48.32 602 ARG C O 1
ATOM 2083 N N . PRO C 1 106 ? -7.062 17.883 39.684 1.00 46.78 603 PRO C N 1
ATOM 2084 C CA . PRO C 1 106 ? -5.619 17.757 39.974 1.00 47.19 603 PRO C CA 1
ATOM 2085 C C . PRO C 1 106 ? -5.266 17.580 41.448 1.00 53.34 603 PRO C C 1
ATOM 2086 O O . PRO C 1 106 ? -5.867 18.219 42.313 1.00 54.42 603 PRO C O 1
ATOM 2090 N N . ASN C 1 107 ? -4.287 16.694 41.720 1.00 50.41 604 ASN C N 1
ATOM 2091 C CA . ASN C 1 107 ? -3.771 16.366 43.054 1.00 55.59 604 ASN C CA 1
ATOM 2092 C C . ASN C 1 107 ? -2.364 15.759 42.951 1.00 69.06 604 ASN C C 1
ATOM 2093 O O . ASN C 1 107 ? -1.577 15.910 43.910 1.00 73.37 604 ASN C O 1
ATOM 2099 N N . ILE D 1 13 ? -15.346 -18.846 4.956 1.00 69.24 510 ILE D N 1
ATOM 2100 C CA . ILE D 1 13 ? -16.293 -19.668 4.204 1.00 70.05 510 ILE D CA 1
ATOM 2101 C C . ILE D 1 13 ? -17.735 -19.535 4.808 1.00 73.48 510 ILE D C 1
ATOM 2102 O O . ILE D 1 13 ? -17.945 -18.532 5.499 1.00 73.06 510 ILE D O 1
ATOM 2104 N N . PRO D 1 14 ? -18.747 -20.436 4.577 1.00 69.87 511 PRO D N 1
ATOM 2105 C CA . PRO D 1 14 ? -20.083 -20.206 5.173 1.00 69.52 511 PRO D CA 1
ATOM 2106 C C . PRO D 1 14 ? -20.100 -20.045 6.694 1.00 69.86 511 PRO D C 1
ATOM 2107 O O . PRO D 1 14 ? -19.373 -20.745 7.402 1.00 67.20 511 PRO D O 1
ATOM 2111 N N . HIS D 1 15 ? -20.923 -19.097 7.183 1.00 66.23 512 HIS D N 1
ATOM 2112 C CA . HIS D 1 15 ? -21.067 -18.783 8.604 1.00 63.89 512 HIS D CA 1
ATOM 2113 C C . HIS D 1 15 ? -22.425 -19.192 9.195 1.00 65.79 512 HIS D C 1
ATOM 2114 O O . HIS D 1 15 ? -22.890 -18.567 10.150 1.00 65.11 512 HIS D O 1
ATOM 2121 N N . ASP D 1 16 ? -23.043 -20.255 8.651 1.00 61.27 513 ASP D N 1
ATOM 2122 C CA . ASP D 1 16 ? -24.326 -20.779 9.135 1.00 60.42 513 ASP D CA 1
ATOM 2123 C C . ASP D 1 16 ? -24.237 -22.273 9.465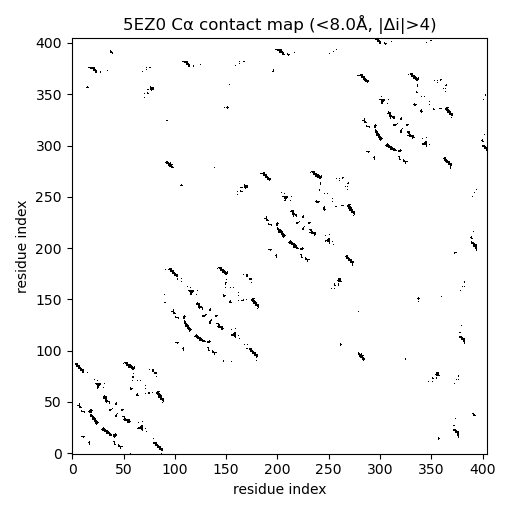 1.00 60.55 513 ASP D C 1
ATOM 2124 O O . ASP D 1 16 ? -23.309 -22.942 9.006 1.00 59.19 513 ASP D O 1
ATOM 2129 N N . ASN D 1 17 ? -25.153 -22.752 10.281 1.00 55.34 514 ASN D N 1
ATOM 2130 C CA . ASN D 1 17 ? -25.174 -24.126 10.716 1.00 53.42 514 ASN D CA 1
ATOM 2131 C C . ASN D 1 17 ? -23.895 -24.577 11.395 1.00 53.08 514 ASN D C 1
ATOM 2132 O O . ASN D 1 17 ? -23.406 -25.665 11.196 1.00 51.87 514 ASN D O 1
ATOM 2137 N N . LEU D 1 18 ? -23.381 -23.688 12.219 1.00 47.29 515 LEU D N 1
ATOM 2138 C CA . LEU D 1 18 ? -22.137 -23.909 12.955 1.00 44.51 515 LEU D CA 1
ATOM 2139 C C . LEU D 1 18 ? -22.339 -24.632 14.277 1.00 45.47 515 LEU D C 1
ATOM 2140 O O . LEU D 1 18 ? -23.373 -24.465 14.928 1.00 45.20 515 LEU D O 1
ATOM 2145 N N . VAL D 1 19 ? -21.346 -25.449 14.661 1.00 40.00 516 VAL D N 1
ATOM 2146 C CA . VAL D 1 19 ? -21.361 -26.247 15.888 1.00 38.75 516 VAL D CA 1
ATOM 2147 C C . VAL D 1 19 ? -20.250 -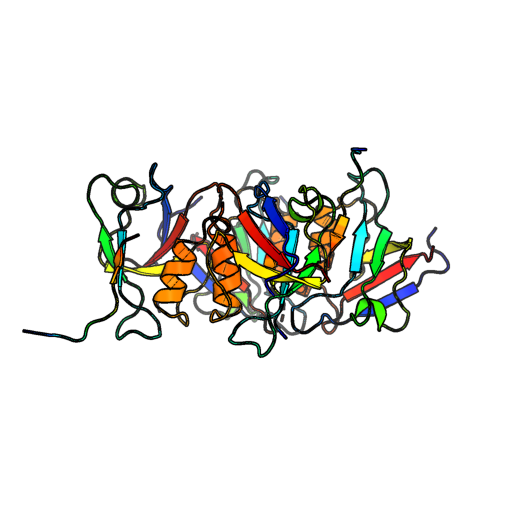25.782 16.837 1.00 40.79 516 VAL D C 1
ATOM 2148 O O . VAL D 1 19 ? -19.090 -25.681 16.432 1.00 39.47 516 VAL D O 1
ATOM 2152 N N . LEU D 1 20 ? -20.619 -25.492 18.094 1.00 37.33 517 LEU D N 1
ATOM 2153 C CA . LEU D 1 20 ? -19.697 -25.079 19.147 1.00 36.58 517 LEU D CA 1
ATOM 2154 C C . LEU D 1 20 ? -19.399 -26.298 20.013 1.00 40.17 517 LEU D C 1
ATOM 2155 O O . LEU D 1 20 ? -20.302 -26.857 20.644 1.00 40.41 517 LEU D O 1
ATOM 2160 N N . ILE D 1 21 ? -18.134 -26.731 19.998 1.00 35.81 518 ILE D N 1
ATOM 2161 C CA . ILE D 1 21 ? -17.653 -27.894 20.734 1.00 35.51 518 ILE D CA 1
ATOM 2162 C C . ILE D 1 21 ? -16.687 -27.459 21.836 1.00 39.16 518 ILE D C 1
ATOM 2163 O O . ILE D 1 21 ? -15.740 -26.712 21.578 1.00 38.24 518 ILE D O 1
ATOM 2168 N N . ARG D 1 22 ? -16.962 -27.912 23.069 1.00 36.26 519 ARG D N 1
ATOM 2169 C CA . ARG D 1 22 ? -16.168 -27.626 24.262 1.00 36.41 519 ARG D CA 1
ATOM 2170 C C . ARG D 1 22 ? -15.582 -28.943 24.773 1.00 40.16 519 ARG D C 1
ATOM 2171 O O . ARG D 1 22 ? -16.334 -29.889 25.029 1.00 40.52 519 ARG D O 1
ATOM 2179 N N . MET D 1 23 ? -14.246 -29.017 24.898 1.00 35.87 520 MET D N 1
ATOM 2180 C CA . MET D 1 23 ? -13.579 -30.229 25.373 1.00 36.11 520 MET D CA 1
ATOM 2181 C C . MET D 1 23 ? -12.405 -29.947 26.309 1.00 39.46 520 MET D C 1
ATOM 2182 O O . MET D 1 23 ? -11.633 -29.014 26.083 1.00 38.16 520 MET D O 1
ATOM 2187 N N . LYS D 1 24 ? -12.288 -30.760 27.367 1.00 36.90 521 LYS D N 1
ATOM 2188 C CA . LYS D 1 24 ? -11.199 -30.680 28.337 1.00 37.57 521 LYS D CA 1
ATOM 2189 C C . LYS D 1 24 ? -10.132 -31.698 27.931 1.00 41.05 521 LYS D C 1
ATOM 2190 O O . LYS D 1 24 ? -10.498 -32.797 27.510 1.00 40.75 521 LYS D O 1
ATOM 2196 N N . PRO D 1 25 ? -8.819 -31.381 28.025 1.00 37.17 522 PRO D N 1
ATOM 2197 C CA . PRO D 1 25 ? -7.807 -32.384 27.647 1.00 37.03 522 PRO D CA 1
ATOM 2198 C C . PRO D 1 25 ? -7.676 -33.491 28.694 1.00 42.42 522 PRO D C 1
ATOM 2199 O O . PRO D 1 25 ? -8.128 -33.313 29.828 1.00 43.49 522 PRO D O 1
ATOM 2203 N N . ASP D 1 26 ? -7.047 -34.624 28.325 1.00 38.83 523 ASP D N 1
ATOM 2204 C CA . ASP D 1 26 ? -6.830 -35.741 29.249 1.00 40.90 523 ASP D CA 1
ATOM 2205 C C . ASP D 1 26 ? -5.709 -35.430 30.265 1.00 45.55 523 ASP D C 1
ATOM 2206 O O . ASP D 1 26 ? -5.247 -34.287 30.333 1.00 44.29 523 ASP D O 1
ATOM 2211 N N . GLU D 1 27 ? -5.275 -36.441 31.047 1.00 44.19 524 GLU D N 1
ATOM 2212 C CA . GLU D 1 27 ? -4.210 -36.312 32.051 1.00 45.91 524 GLU D CA 1
ATOM 2213 C C . GLU D 1 27 ? -2.850 -35.919 31.444 1.00 48.11 524 GLU D C 1
ATOM 2214 O O . GLU D 1 27 ? -2.004 -35.367 32.150 1.00 48.83 524 GLU D O 1
ATOM 2216 N N . ASN D 1 28 ? -2.656 -36.190 30.137 1.00 42.44 525 ASN D N 1
ATOM 2217 C CA . ASN D 1 28 ? -1.431 -35.889 29.392 1.00 41.29 525 ASN D CA 1
ATOM 2218 C C . ASN D 1 28 ? -1.534 -34.609 28.538 1.00 43.08 525 ASN D C 1
ATOM 2219 O O . ASN D 1 28 ? -0.603 -34.287 27.795 1.00 41.74 525 ASN D O 1
ATOM 2224 N N . GLY D 1 29 ? -2.647 -33.889 28.676 1.00 39.26 526 GLY D N 1
ATOM 2225 C CA . GLY D 1 29 ? -2.912 -32.650 27.953 1.00 37.19 526 GLY D CA 1
ATOM 2226 C C . GLY D 1 29 ? -3.247 -32.845 26.487 1.00 39.98 526 GLY D C 1
ATOM 2227 O O . GLY D 1 29 ? -3.057 -31.928 25.682 1.00 38.41 526 GLY D O 1
ATOM 2228 N N . ARG D 1 30 ? -3.762 -34.038 26.133 1.00 36.94 527 ARG D N 1
ATOM 2229 C CA . ARG D 1 30 ? -4.131 -34.389 24.758 1.00 35.46 527 ARG D CA 1
ATOM 2230 C C . ARG D 1 30 ? -5.649 -34.379 24.557 1.00 38.32 527 ARG D C 1
ATOM 2231 O O . ARG D 1 30 ? -6.401 -34.663 25.492 1.00 38.95 527 ARG D O 1
ATOM 2239 N N . PHE D 1 31 ? -6.093 -34.053 23.334 1.00 33.21 528 PHE D N 1
ATOM 2240 C CA . PHE D 1 31 ? -7.512 -33.996 22.978 1.00 32.33 528 PHE D CA 1
ATOM 2241 C C . PHE D 1 31 ? -7.980 -35.190 22.143 1.00 36.18 528 PHE D C 1
ATOM 2242 O O . PHE D 1 31 ? -9.171 -35.502 22.143 1.00 35.88 528 PHE D O 1
ATOM 2250 N N . GLY D 1 32 ? -7.046 -35.830 21.440 1.00 32.98 529 GLY D N 1
ATOM 2251 C CA . GLY D 1 32 ? -7.312 -37.003 20.615 1.00 33.51 529 GLY D CA 1
ATOM 2252 C C . GLY D 1 32 ? -7.828 -36.736 19.214 1.00 36.45 529 GLY D C 1
ATOM 2253 O O . GLY D 1 32 ? -8.443 -37.619 18.611 1.00 37.01 529 GLY D O 1
ATOM 2254 N N . PHE D 1 33 ? -7.577 -35.530 18.677 1.00 31.42 530 PHE D N 1
ATOM 2255 C CA . PHE D 1 33 ? -7.993 -35.177 17.321 1.00 30.54 530 PHE D CA 1
ATOM 2256 C C . PHE D 1 33 ? -6.835 -34.641 16.484 1.00 34.49 530 PHE D C 1
ATOM 2257 O O . PHE D 1 33 ? -5.865 -34.126 17.038 1.00 33.64 530 PHE D O 1
ATOM 2265 N N . ASN D 1 34 ? -6.947 -34.753 15.153 1.00 31.72 531 ASN D N 1
ATOM 2266 C CA . ASN D 1 34 ? -5.942 -34.262 14.213 1.00 31.64 531 ASN D CA 1
ATOM 2267 C C . ASN D 1 34 ? -6.525 -33.153 13.346 1.00 35.38 531 ASN D C 1
ATOM 2268 O O . ASN D 1 34 ? -7.702 -33.208 12.984 1.00 34.83 531 ASN D O 1
ATOM 2273 N N . VAL D 1 35 ? -5.695 -32.159 13.001 1.00 32.19 532 VAL D N 1
ATOM 2274 C CA . VAL D 1 35 ? -6.075 -31.053 12.119 1.00 32.23 532 VAL D CA 1
ATOM 2275 C C . VAL D 1 35 ? -5.192 -31.034 10.878 1.00 37.49 532 VAL D C 1
ATOM 2276 O O . VAL D 1 35 ? -3.973 -31.182 10.984 1.00 37.03 532 VAL D O 1
ATOM 2280 N N . LYS D 1 36 ? -5.818 -30.873 9.706 1.00 35.37 533 LYS D N 1
ATOM 2281 C CA . LYS D 1 36 ? -5.141 -30.832 8.414 1.00 36.59 533 LYS D CA 1
ATOM 2282 C C . LYS D 1 36 ? -5.530 -29.552 7.681 1.00 41.51 533 LYS D C 1
ATOM 2283 O O . LYS D 1 36 ? -6.718 -29.248 7.556 1.00 41.27 533 LYS D O 1
ATOM 2289 N N . GLY D 1 37 ? -4.526 -28.811 7.223 1.00 38.97 534 GLY D N 1
ATOM 2290 C CA . GLY D 1 37 ? -4.733 -27.573 6.484 1.00 39.81 534 GLY D CA 1
ATOM 2291 C C . GLY D 1 37 ? -4.261 -26.304 7.160 1.00 43.31 534 GLY D C 1
ATOM 2292 O O . GLY D 1 37 ? -3.739 -26.333 8.278 1.00 41.66 534 GLY D O 1
ATOM 2293 N N . GLY D 1 38 ? -4.468 -25.194 6.461 1.00 41.19 535 GLY D N 1
ATOM 2294 C CA . GLY D 1 38 ? -4.100 -23.849 6.884 1.00 41.07 535 GLY D CA 1
ATOM 2295 C C . GLY D 1 38 ? -3.971 -22.912 5.702 1.00 47.38 535 GLY D C 1
ATOM 2296 O O . GLY D 1 38 ? -4.142 -23.339 4.555 1.00 48.47 535 GLY D O 1
ATOM 2297 N N . TYR D 1 39 ? -3.665 -21.627 5.969 1.00 44.73 536 TYR D N 1
ATOM 2298 C CA . TYR D 1 39 ? -3.500 -20.607 4.927 1.00 47.01 536 TYR D CA 1
ATOM 2299 C C . TYR D 1 39 ? -2.265 -20.865 4.052 1.00 52.16 536 TYR D C 1
ATOM 2300 O O . TYR D 1 39 ? -2.293 -20.560 2.858 1.00 54.08 536 TYR D O 1
ATOM 2309 N N . ASP D 1 40 ? -1.200 -21.445 4.642 1.00 47.40 537 ASP D N 1
ATOM 2310 C CA . ASP D 1 40 ? 0.047 -21.789 3.949 1.00 48.26 537 ASP D CA 1
ATOM 2311 C C . ASP D 1 40 ? -0.017 -23.204 3.337 1.00 52.13 537 ASP D C 1
ATOM 2312 O O . ASP D 1 40 ? 0.951 -23.655 2.719 1.00 52.81 537 ASP D O 1
ATOM 2317 N N . GLN D 1 41 ? -1.158 -23.894 3.518 1.00 47.74 538 GLN D N 1
ATOM 2318 C CA . GLN D 1 41 ? -1.394 -25.251 3.023 1.00 47.86 538 GLN D CA 1
ATOM 2319 C C . GLN D 1 41 ? -2.352 -25.257 1.822 1.00 54.68 538 GLN D C 1
ATOM 2320 O O . GLN D 1 41 ? -2.990 -24.241 1.534 1.00 55.28 538 GLN D O 1
ATOM 2326 N N . LYS D 1 42 ? -2.448 -26.407 1.125 1.00 52.76 539 LYS D N 1
ATOM 2327 C CA . LYS D 1 42 ? -3.292 -26.598 -0.060 1.00 55.20 539 LYS D CA 1
ATOM 2328 C C . LYS D 1 42 ? -4.806 -26.637 0.227 1.00 58.89 539 LYS D C 1
ATOM 2329 O O . LYS D 1 42 ? -5.601 -26.523 -0.710 1.00 60.60 539 LYS D O 1
ATOM 2331 N N . MET D 1 43 ? -5.202 -26.789 1.508 1.00 53.03 540 MET D N 1
ATOM 2332 C CA . MET D 1 43 ? -6.608 -26.871 1.925 1.00 52.18 540 MET D CA 1
ATOM 2333 C C . MET D 1 43 ? -6.898 -26.083 3.228 1.00 53.14 540 MET D C 1
ATOM 2334 O O . MET D 1 43 ? -5.958 -25.851 3.991 1.00 51.37 540 MET D O 1
ATOM 2339 N N . PRO D 1 44 ? -8.168 -25.691 3.536 1.00 48.87 541 PRO D N 1
ATOM 2340 C CA . PRO D 1 44 ? -8.423 -25.005 4.819 1.00 46.53 541 PRO D CA 1
ATOM 2341 C C . PRO D 1 44 ? -8.379 -25.986 6.000 1.00 47.46 541 PRO D C 1
ATOM 2342 O O . PRO D 1 44 ? -8.362 -27.200 5.778 1.00 47.10 541 PRO D O 1
ATOM 2346 N N . VAL D 1 45 ? -8.354 -25.467 7.248 1.00 41.76 542 VAL D N 1
ATOM 2347 C CA . VAL D 1 45 ? -8.278 -26.284 8.470 1.00 39.59 542 VAL D CA 1
ATOM 2348 C C . VAL D 1 45 ? -9.509 -27.199 8.613 1.00 42.51 542 VAL D C 1
ATOM 2349 O O . VAL D 1 45 ? -10.633 -26.727 8.792 1.00 41.85 542 VAL D O 1
ATOM 2353 N N . ILE D 1 46 ? -9.264 -28.513 8.502 1.00 38.99 543 ILE D N 1
ATOM 2354 C CA . ILE D 1 46 ? -10.250 -29.596 8.568 1.00 38.93 543 ILE D CA 1
ATOM 2355 C C . ILE D 1 46 ? -9.822 -30.592 9.657 1.00 41.25 543 ILE D C 1
ATOM 2356 O O . ILE D 1 46 ? -8.628 -30.870 9.793 1.00 40.61 543 ILE D O 1
ATOM 2361 N N . VAL D 1 47 ? -10.795 -31.142 10.414 1.00 37.00 544 VAL D N 1
ATOM 2362 C CA . VAL D 1 47 ? -10.533 -32.174 11.420 1.00 36.08 544 VAL D CA 1
ATOM 2363 C C . VAL D 1 47 ? -10.363 -33.481 10.622 1.00 40.72 544 VAL D C 1
ATOM 2364 O O . VAL D 1 47 ? -11.339 -34.021 10.099 1.00 41.41 544 VAL D O 1
ATOM 2368 N N . SER D 1 48 ? -9.110 -33.932 10.473 1.00 36.94 545 SER D N 1
ATOM 2369 C CA . SER D 1 48 ? -8.741 -35.114 9.689 1.00 37.99 545 SER D CA 1
ATOM 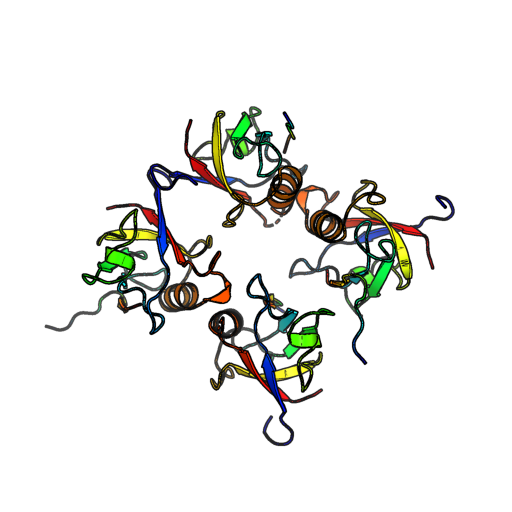2370 C C . SER D 1 48 ? -8.910 -36.456 10.408 1.00 41.69 545 SER D C 1
ATOM 2371 O O . SER D 1 48 ? -9.082 -37.477 9.737 1.00 42.73 545 SER D O 1
ATOM 2374 N N . ARG D 1 49 ? -8.838 -36.467 11.755 1.00 36.70 546 ARG D N 1
ATOM 2375 C CA . ARG D 1 49 ? -8.966 -37.693 12.547 1.00 36.92 546 ARG D CA 1
ATOM 2376 C C . ARG D 1 49 ? -9.530 -37.431 13.945 1.00 39.70 546 ARG D C 1
ATOM 2377 O O . ARG D 1 49 ? -9.228 -36.405 14.549 1.00 37.73 546 ARG D O 1
ATOM 2385 N N . VAL D 1 50 ? -10.352 -38.374 14.446 1.00 37.51 547 VAL D N 1
ATOM 2386 C CA . VAL D 1 50 ? -10.942 -38.384 15.789 1.00 37.19 547 VAL D CA 1
ATOM 2387 C C . VAL D 1 50 ? -10.733 -39.810 16.337 1.00 42.71 547 VAL D C 1
ATOM 2388 O O . VAL D 1 50 ? -11.386 -40.748 15.873 1.00 43.66 547 VAL D O 1
ATOM 2392 N N . ALA D 1 51 ? -9.786 -39.971 17.279 1.00 39.56 548 ALA D N 1
ATOM 2393 C CA . ALA D 1 51 ? -9.455 -41.262 17.895 1.00 41.40 548 ALA D CA 1
ATOM 2394 C C . ALA D 1 51 ? -10.559 -41.725 18.868 1.00 46.21 548 ALA D C 1
ATOM 2395 O O . ALA D 1 51 ? -11.144 -40.879 19.546 1.00 44.84 548 ALA D O 1
ATOM 2397 N N . PRO D 1 52 ? -10.879 -43.041 18.954 1.00 44.88 549 PRO D N 1
ATOM 2398 C CA . PRO D 1 52 ? -11.954 -43.475 19.869 1.00 45.78 549 PRO D CA 1
ATOM 2399 C C . PRO D 1 52 ? -11.562 -43.472 21.346 1.00 50.07 549 PRO D C 1
ATOM 2400 O O . PRO D 1 52 ? -10.425 -43.799 21.689 1.00 50.31 549 PRO D O 1
ATOM 2404 N N . GLY D 1 53 ? -12.520 -43.106 22.198 1.00 46.59 550 GLY D N 1
ATOM 2405 C CA . GLY D 1 53 ? -12.357 -43.051 23.649 1.00 47.48 550 GLY D CA 1
ATOM 2406 C C . GLY D 1 53 ? -11.633 -41.829 24.181 1.00 49.70 550 GLY D C 1
ATOM 2407 O O . GLY D 1 53 ? -11.366 -41.748 25.383 1.00 50.46 550 GLY D O 1
ATOM 2408 N N . THR D 1 54 ? -11.315 -40.869 23.296 1.00 43.89 551 THR D N 1
ATOM 2409 C CA . THR D 1 54 ? -10.606 -39.630 23.633 1.00 42.16 551 THR D CA 1
ATOM 2410 C C . THR D 1 54 ? -11.603 -38.478 23.895 1.00 44.68 551 THR D C 1
ATOM 2411 O O . THR D 1 54 ? -12.764 -38.612 23.496 1.00 44.18 551 THR D O 1
ATOM 2415 N N . PRO D 1 55 ? -11.195 -37.341 24.531 1.00 40.48 552 PRO D N 1
ATOM 2416 C CA . PRO D 1 55 ? -12.156 -36.243 24.776 1.00 39.34 552 PRO D CA 1
ATOM 2417 C C . PRO D 1 55 ? -12.914 -35.725 23.551 1.00 41.61 552 PRO D C 1
ATOM 2418 O O . PRO D 1 55 ? -14.073 -35.342 23.692 1.00 41.26 552 PRO D O 1
ATOM 2422 N N . ALA D 1 56 ? -12.278 -35.734 22.359 1.00 37.19 553 ALA D N 1
ATOM 2423 C CA . ALA D 1 56 ? -12.886 -35.294 21.096 1.00 35.93 553 ALA D CA 1
ATOM 2424 C C . ALA D 1 56 ? -13.997 -36.245 20.623 1.00 40.49 553 ALA D C 1
ATOM 2425 O O . ALA D 1 56 ? -14.891 -35.826 19.883 1.00 39.49 553 ALA D O 1
ATOM 2427 N N . ASP D 1 57 ? -13.937 -37.516 21.061 1.00 38.41 554 ASP D N 1
ATOM 2428 C CA . ASP D 1 57 ? -14.901 -38.565 20.729 1.00 39.46 554 ASP D CA 1
ATOM 2429 C C . ASP D 1 57 ? -16.056 -38.640 21.742 1.00 44.15 554 ASP D C 1
ATOM 2430 O O . ASP D 1 57 ? -17.171 -39.000 21.361 1.00 44.25 554 ASP D O 1
ATOM 2435 N N . LEU D 1 58 ? -15.790 -38.308 23.021 1.00 41.13 555 LEU D N 1
ATOM 2436 C CA . LEU D 1 58 ? -16.773 -38.390 24.109 1.00 42.24 555 LEU D CA 1
ATOM 2437 C C . LEU D 1 58 ? -17.545 -37.088 24.404 1.00 45.44 555 LEU D C 1
ATOM 2438 O O . LEU D 1 58 ? -18.567 -37.148 25.092 1.00 46.00 555 LEU D O 1
ATOM 2443 N N . CYS D 1 59 ? -17.079 -35.929 23.889 1.00 40.61 556 CYS D N 1
ATOM 2444 C CA . CYS D 1 59 ? -17.740 -34.633 24.106 1.00 39.79 556 CYS D CA 1
ATOM 2445 C C . CYS D 1 59 ? -19.102 -34.543 23.410 1.00 43.34 556 CYS D C 1
ATOM 2446 O O . CYS D 1 59 ? -19.322 -35.218 22.404 1.00 42.94 556 CYS D O 1
ATOM 2449 N N . VAL D 1 60 ? -20.024 -33.738 23.975 1.00 39.82 557 VAL D N 1
ATOM 2450 C CA . VAL D 1 60 ? -21.375 -33.525 23.439 1.00 39.71 557 VAL D CA 1
ATOM 2451 C C . VAL D 1 60 ? -21.572 -32.007 23.184 1.00 42.24 557 VAL D C 1
ATOM 2452 O O . VAL D 1 60 ? -21.620 -31.243 24.152 1.00 41.91 557 VAL D O 1
ATOM 2456 N N . PRO D 1 61 ? -21.652 -31.535 21.912 1.00 37.73 558 PRO D N 1
ATOM 2457 C CA . PRO D 1 61 ? -21.604 -32.291 20.642 1.00 37.43 558 PRO D CA 1
ATOM 2458 C C . PRO D 1 61 ? -20.224 -32.858 20.328 1.00 40.70 558 PRO D C 1
ATOM 2459 O O . PRO D 1 61 ? -19.210 -32.296 20.744 1.00 39.62 558 PRO D O 1
ATOM 2463 N N . ARG D 1 62 ? -20.200 -33.978 19.594 1.00 37.73 559 ARG D N 1
ATOM 2464 C CA . ARG D 1 62 ? -18.983 -34.682 19.199 1.00 37.34 559 ARG D CA 1
ATOM 2465 C C . ARG D 1 62 ? -18.300 -34.008 18.014 1.00 40.72 559 ARG D C 1
ATOM 2466 O O . ARG D 1 62 ? -18.970 -33.579 17.072 1.00 40.45 559 ARG D O 1
ATOM 2474 N N . LEU D 1 63 ? -16.959 -33.939 18.059 1.00 36.89 560 LEU D N 1
ATOM 2475 C CA . LEU D 1 63 ? -16.146 -33.411 16.968 1.00 36.12 560 LEU D CA 1
ATOM 2476 C C . LEU D 1 63 ? -16.037 -34.548 15.951 1.00 41.30 560 LEU D C 1
ATOM 2477 O O . LEU D 1 63 ? -15.628 -35.658 16.307 1.00 41.67 560 LEU D O 1
ATOM 2482 N N . ASN D 1 64 ? -16.484 -34.297 14.716 1.00 38.20 561 ASN D N 1
ATOM 2483 C CA . ASN D 1 64 ? -16.490 -35.304 13.657 1.00 39.15 561 ASN D CA 1
ATOM 2484 C C . ASN D 1 64 ? -15.404 -35.060 12.616 1.00 42.56 561 ASN D C 1
ATOM 2485 O O . ASN D 1 64 ? -14.913 -33.937 12.484 1.00 41.16 561 ASN D O 1
ATOM 2490 N N . GLU D 1 65 ? -15.026 -36.120 11.882 1.00 40.33 562 GLU D N 1
ATOM 2491 C CA . GLU D 1 65 ? -14.023 -36.057 10.820 1.00 40.48 562 GLU D CA 1
ATOM 2492 C C . GLU D 1 65 ? -14.625 -35.363 9.600 1.00 44.88 562 GLU D C 1
ATOM 2493 O O . GLU D 1 65 ? -15.715 -35.728 9.152 1.00 45.80 562 GLU D O 1
ATOM 2499 N N . GLY D 1 66 ? -13.927 -34.345 9.110 1.00 40.78 563 GLY D N 1
ATOM 2500 C CA . GLY D 1 66 ? -14.360 -33.540 7.974 1.00 41.50 563 GLY D CA 1
ATOM 2501 C C . GLY D 1 66 ? -14.854 -32.160 8.366 1.00 44.49 563 GLY D C 1
ATOM 2502 O O . GLY D 1 66 ? -15.134 -31.340 7.488 1.00 44.91 563 GLY D O 1
ATOM 2503 N N . ASP D 1 67 ? -14.962 -31.890 9.689 1.00 39.75 564 ASP D N 1
ATOM 2504 C CA . ASP D 1 67 ? -15.411 -30.605 10.233 1.00 38.91 564 ASP D CA 1
ATOM 2505 C C . ASP D 1 67 ? -14.401 -29.498 9.933 1.00 42.19 564 ASP D C 1
ATOM 2506 O O . ASP D 1 67 ? -13.220 -29.635 10.260 1.00 41.08 564 ASP D O 1
ATOM 2511 N N . GLN D 1 68 ? -14.869 -28.418 9.288 1.00 39.15 565 GLN D N 1
ATOM 2512 C CA . GLN D 1 68 ? -14.048 -27.264 8.931 1.00 38.79 565 GLN D CA 1
ATOM 2513 C C . GLN D 1 68 ? -13.976 -26.337 10.138 1.00 40.76 565 GLN D C 1
ATOM 2514 O O . GLN D 1 68 ? -15.009 -25.840 10.588 1.00 40.29 565 GLN D O 1
ATOM 2520 N N . VAL D 1 69 ? -12.765 -26.133 10.682 1.00 36.05 566 VAL D N 1
ATOM 2521 C CA . VAL D 1 69 ? -12.558 -25.291 11.863 1.00 34.82 566 VAL D CA 1
ATOM 2522 C C . VAL D 1 69 ? -12.638 -23.809 11.491 1.00 38.94 566 VAL D C 1
ATOM 2523 O O . VAL D 1 69 ? -11.886 -23.341 10.631 1.00 39.46 566 VAL D O 1
ATOM 2527 N N . VAL D 1 70 ? -13.572 -23.086 12.129 1.00 34.69 567 VAL D N 1
ATOM 2528 C CA . VAL D 1 70 ? -13.791 -21.655 11.902 1.00 35.13 567 VAL D CA 1
ATOM 2529 C C . VAL D 1 70 ? -13.093 -20.852 13.006 1.00 37.29 567 VAL D C 1
ATOM 2530 O O . VAL D 1 70 ? -12.327 -19.937 12.697 1.00 37.59 567 VAL D O 1
ATOM 2534 N N . LEU D 1 71 ? -13.346 -21.201 14.285 1.00 32.04 568 LEU D N 1
ATOM 2535 C CA . LEU D 1 71 ? -12.739 -20.523 15.434 1.00 31.24 568 LEU D CA 1
ATOM 2536 C C . LEU D 1 71 ? -12.096 -21.492 16.424 1.00 33.01 568 LEU D C 1
ATOM 2537 O O . LEU D 1 71 ? -12.615 -22.588 16.650 1.00 31.54 568 LEU D O 1
ATOM 2542 N N . ILE D 1 72 ? -10.978 -21.058 17.033 1.00 29.27 569 ILE D N 1
ATOM 2543 C CA . ILE D 1 72 ? -10.246 -21.766 18.086 1.00 28.44 569 ILE D CA 1
ATOM 2544 C C . ILE D 1 72 ? -10.179 -20.776 19.250 1.00 32.89 569 ILE D C 1
ATOM 2545 O O . ILE D 1 72 ? -9.525 -19.736 19.129 1.00 33.09 569 ILE D O 1
ATOM 2550 N N . ASN D 1 73 ? -10.911 -21.074 20.347 1.00 29.66 570 ASN D N 1
ATOM 2551 C CA . ASN D 1 73 ? -11.038 -20.236 21.552 1.00 30.52 570 ASN D CA 1
ATOM 2552 C C . ASN D 1 73 ? -11.539 -18.807 21.219 1.00 35.75 570 ASN D C 1
ATOM 2553 O O . ASN D 1 73 ? -11.151 -17.829 21.866 1.00 36.16 570 ASN D O 1
ATOM 2558 N N . GLY D 1 74 ? -12.399 -18.727 20.202 1.00 32.80 571 GLY D N 1
ATOM 2559 C CA . GLY D 1 74 ? -13.012 -17.494 19.723 1.00 33.95 571 GLY D CA 1
ATOM 2560 C C . GLY D 1 74 ? -12.238 -16.706 18.682 1.00 38.68 571 GLY D C 1
ATOM 2561 O O . GLY D 1 74 ? -12.713 -15.657 18.239 1.00 39.54 571 GLY D O 1
ATOM 2562 N N . ARG D 1 75 ? -11.048 -17.192 18.278 1.00 34.83 572 ARG D N 1
ATOM 2563 C CA . ARG D 1 75 ? -10.198 -16.508 17.298 1.00 35.60 572 ARG D CA 1
ATOM 2564 C C . ARG D 1 75 ? -10.368 -17.061 15.880 1.00 40.10 572 ARG D C 1
ATOM 2565 O O . ARG D 1 75 ? -10.406 -18.278 15.698 1.00 38.54 572 ARG D O 1
ATOM 2573 N N . ASP D 1 76 ? -10.434 -16.158 14.878 1.00 38.90 573 ASP D N 1
ATOM 2574 C CA . ASP D 1 76 ? -10.538 -16.502 13.457 1.00 39.47 573 ASP D CA 1
ATOM 2575 C C . ASP D 1 76 ? -9.203 -17.078 12.990 1.00 43.20 573 ASP D C 1
ATOM 2576 O O . ASP D 1 76 ? -8.154 -16.495 13.269 1.00 43.13 573 ASP D O 1
ATOM 2581 N N . ILE D 1 77 ? -9.243 -18.242 12.320 1.00 39.54 574 ILE D N 1
ATOM 2582 C CA . ILE D 1 77 ? -8.042 -18.953 11.859 1.00 39.13 574 ILE D CA 1
ATOM 2583 C C . ILE D 1 77 ? -7.958 -19.075 10.319 1.00 44.58 574 ILE D C 1
ATOM 2584 O O . ILE D 1 77 ? -7.198 -19.907 9.811 1.00 44.27 574 ILE D O 1
ATOM 2589 N N . ALA D 1 78 ? -8.714 -18.232 9.587 1.00 42.58 575 ALA D N 1
ATOM 2590 C CA . ALA D 1 78 ? -8.766 -18.231 8.122 1.00 44.04 575 ALA D CA 1
ATOM 2591 C C . ALA D 1 78 ? -7.450 -17.814 7.450 1.00 48.85 575 ALA D C 1
ATOM 2592 O O . ALA D 1 78 ? -7.022 -18.477 6.503 1.00 49.04 575 ALA D O 1
ATOM 2594 N N . GLU D 1 79 ? -6.815 -16.728 7.936 1.00 45.63 576 GLU D N 1
ATOM 2595 C CA . GLU D 1 79 ? -5.562 -16.199 7.383 1.00 46.63 576 GLU D CA 1
ATOM 2596 C C . GLU D 1 79 ? -4.302 -16.680 8.128 1.00 48.52 576 GLU D C 1
ATOM 2597 O O . GLU D 1 79 ? -3.195 -16.235 7.811 1.00 49.30 576 GLU D O 1
ATOM 2603 N N . HIS D 1 80 ? -4.467 -17.604 9.095 1.00 42.33 577 HIS D N 1
ATOM 2604 C CA . HIS D 1 80 ? -3.360 -18.148 9.884 1.00 40.73 577 HIS D CA 1
ATOM 2605 C C . HIS D 1 80 ? -2.808 -19.454 9.311 1.00 43.85 577 HIS D C 1
ATOM 2606 O O . HIS D 1 80 ? -3.562 -20.258 8.760 1.00 43.29 577 HIS D O 1
ATOM 2613 N N . THR D 1 81 ? -1.486 -19.664 9.460 1.00 40.15 578 THR D N 1
ATOM 2614 C CA . THR D 1 81 ? -0.770 -20.859 8.992 1.00 39.51 578 THR D CA 1
ATOM 2615 C C . THR D 1 81 ? -1.118 -22.081 9.854 1.00 41.65 578 THR D C 1
ATOM 2616 O O . THR D 1 81 ? -1.696 -21.922 10.935 1.00 40.45 578 THR D O 1
ATOM 2620 N N . HIS D 1 82 ? -0.755 -23.295 9.383 1.00 37.72 579 HIS D N 1
ATOM 2621 C CA . HIS D 1 82 ? -0.994 -24.550 10.102 1.00 36.27 579 HIS D CA 1
ATOM 2622 C C . HIS D 1 82 ? -0.291 -24.556 11.464 1.00 39.46 579 HIS D C 1
ATOM 2623 O O . HIS D 1 82 ? -0.914 -24.934 12.457 1.00 38.23 579 HIS D O 1
ATOM 2630 N N . ASP D 1 83 ? 0.994 -24.133 11.504 1.00 36.50 580 ASP D N 1
ATOM 2631 C CA . ASP D 1 83 ? 1.807 -24.068 12.723 1.00 35.97 580 ASP D CA 1
ATOM 2632 C C . ASP D 1 83 ? 1.207 -23.121 13.759 1.00 39.74 580 ASP D C 1
ATOM 2633 O O . ASP D 1 83 ? 1.232 -23.433 14.949 1.00 39.07 580 ASP D O 1
ATOM 2638 N N . GLN D 1 84 ? 0.638 -21.988 13.298 1.00 36.94 581 GLN D N 1
ATOM 2639 C CA . GLN D 1 84 ? -0.038 -20.989 14.130 1.00 36.76 581 GLN D CA 1
ATOM 2640 C C . GLN D 1 84 ? -1.330 -21.577 14.715 1.00 39.38 581 GLN D C 1
ATOM 2641 O O . GLN D 1 84 ? -1.610 -21.364 15.894 1.00 38.49 581 GLN D O 1
ATOM 2647 N N . VAL D 1 85 ? -2.085 -22.349 13.895 1.00 35.76 582 VAL D N 1
ATOM 2648 C CA . VAL D 1 85 ? -3.331 -23.039 14.264 1.00 34.74 582 VAL D CA 1
ATO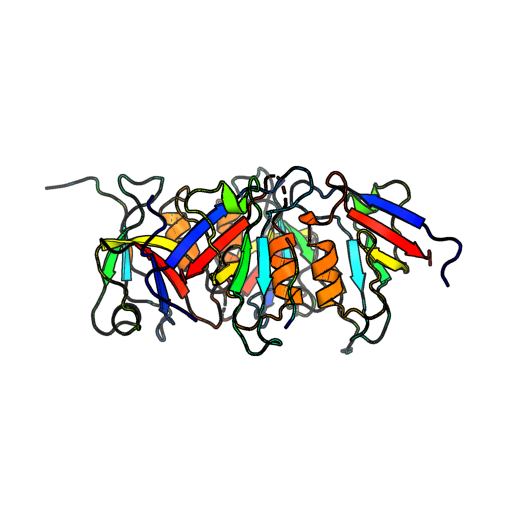M 2649 C C . VAL D 1 85 ? -3.062 -24.061 15.388 1.00 37.99 582 VAL D C 1
ATOM 2650 O O . VAL D 1 85 ? -3.805 -24.093 16.371 1.00 37.24 582 VAL D O 1
ATOM 2654 N N . VAL D 1 86 ? -1.971 -24.848 15.254 1.00 34.63 583 VAL D N 1
ATOM 2655 C CA . VAL D 1 86 ? -1.514 -25.844 16.235 1.00 34.16 583 VAL D CA 1
ATOM 2656 C C . VAL D 1 86 ? -1.132 -25.121 17.545 1.00 38.01 583 VAL D C 1
ATOM 2657 O O . VAL D 1 86 ? -1.480 -25.589 18.633 1.00 37.38 583 VAL D O 1
ATOM 2661 N N . LEU D 1 87 ? -0.461 -23.956 17.419 1.00 34.98 584 LEU D N 1
ATOM 2662 C CA . LEU D 1 87 ? -0.042 -23.102 18.531 1.00 35.43 584 LEU D CA 1
ATOM 2663 C C . LEU D 1 87 ? -1.241 -22.490 19.270 1.00 38.98 584 LEU D C 1
ATOM 2664 O O . LEU D 1 87 ? -1.148 -22.267 20.477 1.00 39.17 584 LEU D O 1
ATOM 2669 N N . PHE D 1 88 ? -2.370 -22.252 18.558 1.00 34.89 585 PHE D N 1
ATOM 2670 C CA . PHE D 1 88 ? -3.609 -21.731 19.147 1.00 34.59 585 PHE D CA 1
ATOM 2671 C C . PHE D 1 88 ? -4.289 -22.806 20.006 1.00 37.48 585 PHE D C 1
ATOM 2672 O O . PHE D 1 88 ? -4.786 -22.491 21.088 1.00 37.27 585 PHE D O 1
ATOM 2680 N N . ILE D 1 89 ? -4.304 -24.072 19.527 1.00 33.46 586 ILE D N 1
ATOM 2681 C CA . ILE D 1 89 ? -4.888 -25.217 20.243 1.00 33.17 586 ILE D CA 1
ATOM 2682 C C . ILE D 1 89 ? -4.036 -25.526 21.490 1.00 37.87 586 ILE D C 1
ATOM 2683 O O . ILE D 1 89 ? -4.587 -25.824 22.552 1.00 37.98 586 ILE D O 1
ATOM 2688 N N . LYS D 1 90 ? -2.699 -25.406 21.361 1.00 34.53 587 LYS D N 1
ATOM 2689 C CA . LYS D 1 90 ? -1.750 -25.632 22.454 1.00 35.32 587 LYS D CA 1
ATOM 2690 C C . LYS D 1 90 ? -1.758 -24.496 23.490 1.00 39.97 587 LYS D C 1
ATOM 2691 O O . LYS D 1 90 ? -1.293 -24.702 24.614 1.00 40.60 587 LYS D O 1
ATOM 2697 N N . ALA D 1 91 ? -2.296 -23.311 23.121 1.00 36.51 588 ALA D N 1
ATOM 2698 C CA . ALA D 1 91 ? -2.392 -22.149 24.009 1.00 37.55 588 ALA D CA 1
ATOM 2699 C C . ALA D 1 91 ? -3.478 -22.368 25.077 1.00 41.92 588 ALA D C 1
ATOM 2700 O O . ALA D 1 91 ? -4.636 -21.983 24.896 1.00 40.77 588 ALA D O 1
ATOM 2702 N N . SER D 1 92 ? -3.082 -23.011 26.191 1.00 40.07 589 SER D N 1
ATOM 2703 C CA . SER D 1 92 ? -3.948 -23.359 27.324 1.00 40.97 589 SER D CA 1
ATOM 2704 C C . SER D 1 92 ? -4.484 -22.155 28.124 1.00 47.32 589 SER D C 1
ATOM 2705 O O . SER D 1 92 ? -5.463 -22.312 28.856 1.00 47.45 589 SER D O 1
ATOM 2708 N N . CYS D 1 93 ? -3.863 -20.966 27.977 1.00 45.82 590 CYS D N 1
ATOM 2709 C CA . CYS D 1 93 ? -4.269 -19.730 28.661 1.00 47.95 590 CYS D CA 1
ATOM 2710 C C . CYS D 1 93 ? -5.578 -19.161 28.147 1.00 49.33 590 CYS D C 1
ATOM 2711 O O . CYS D 1 93 ? -6.312 -18.547 28.916 1.00 49.94 590 CYS D O 1
ATOM 2714 N N . GLU D 1 94 ? -5.842 -19.324 26.841 1.00 43.19 591 GLU D N 1
ATOM 2715 C CA . GLU D 1 94 ? -7.029 -18.807 26.158 1.00 41.96 591 GLU D CA 1
ATOM 2716 C C . GLU D 1 94 ? -8.257 -19.730 26.279 1.00 44.65 591 GLU D C 1
ATOM 2717 O O . GLU D 1 94 ? -9.307 -19.436 25.702 1.00 43.87 591 GLU D O 1
ATOM 2723 N N . ARG D 1 95 ? -8.132 -20.822 27.057 1.00 41.20 592 ARG D N 1
ATOM 2724 C CA . ARG D 1 95 ? -9.200 -21.794 27.295 1.00 40.46 592 ARG D CA 1
ATOM 2725 C C . ARG D 1 95 ? -10.156 -21.301 28.376 1.00 46.30 592 ARG D C 1
ATOM 2726 O O . ARG D 1 95 ? -9.716 -20.953 29.474 1.00 47.50 592 ARG D O 1
ATOM 2734 N N . HIS D 1 96 ? -11.461 -21.255 28.056 1.00 43.21 593 HIS D N 1
ATOM 2735 C CA . HIS D 1 96 ? -12.509 -20.821 28.980 1.00 44.71 593 HIS D CA 1
ATOM 2736 C C . HIS D 1 96 ? -12.885 -21.990 29.892 1.00 49.22 593 HIS D C 1
ATOM 2737 O O . HIS D 1 96 ? -13.368 -23.017 29.407 1.00 47.69 593 HIS D O 1
ATOM 2744 N N . SER D 1 97 ? -12.621 -21.835 31.212 1.00 47.89 594 SER D N 1
ATOM 2745 C CA . SER D 1 97 ? -12.861 -22.820 32.281 1.00 49.19 594 SER D CA 1
ATOM 2746 C C . SER D 1 97 ? -12.140 -24.166 32.031 1.00 52.40 594 SER D C 1
ATOM 2747 O O . SER D 1 97 ? -12.679 -25.237 32.328 1.00 52.52 594 SER D O 1
ATOM 2750 N N . GLY D 1 98 ? -10.923 -24.080 31.492 1.00 48.04 595 GLY D N 1
ATOM 2751 C CA . GLY D 1 98 ? -10.085 -25.230 31.167 1.00 47.21 595 GLY D CA 1
ATOM 2752 C C . GLY D 1 98 ? -10.547 -26.030 29.962 1.00 49.05 595 GLY D C 1
ATOM 2753 O O . GLY D 1 98 ? -10.047 -27.135 29.732 1.00 48.32 595 GLY D O 1
ATOM 2754 N N . GLU D 1 99 ? -11.497 -25.479 29.179 1.00 44.43 596 GLU D N 1
ATOM 2755 C CA . GLU D 1 99 ? -12.056 -26.128 27.993 1.00 42.67 596 GLU D CA 1
ATOM 2756 C C . GLU D 1 99 ? -11.599 -25.464 26.704 1.00 44.64 596 GLU D C 1
ATOM 2757 O O . GLU D 1 99 ? -11.616 -24.236 26.598 1.00 44.07 596 GLU D O 1
ATOM 2763 N N . LEU D 1 100 ? -11.228 -26.285 25.709 1.00 40.08 597 LEU D N 1
ATOM 2764 C CA . LEU D 1 100 ? -10.845 -25.823 24.379 1.00 38.59 597 LEU D CA 1
ATOM 2765 C C . LEU D 1 100 ? -12.139 -25.588 23.606 1.00 41.79 597 LEU D C 1
ATOM 2766 O O . LEU D 1 100 ? -12.967 -26.495 23.492 1.00 41.24 597 LEU D O 1
ATOM 2771 N N . MET D 1 101 ? -12.323 -24.360 23.114 1.00 38.44 598 MET D N 1
ATOM 2772 C CA . MET D 1 101 ? -13.508 -23.975 22.361 1.00 38.18 598 MET D CA 1
ATOM 2773 C C . MET D 1 101 ? -13.237 -24.124 20.866 1.00 40.18 598 MET D C 1
ATOM 2774 O O . MET D 1 101 ? -12.289 -23.531 20.344 1.00 39.67 598 MET D O 1
ATOM 2779 N N . LEU D 1 102 ? -14.067 -24.927 20.186 1.00 35.67 599 LEU D N 1
ATOM 2780 C CA . LEU D 1 102 ? -13.961 -25.149 18.749 1.00 34.81 599 LEU D CA 1
ATOM 2781 C C . LEU D 1 102 ? -15.281 -24.850 18.060 1.00 38.16 599 LEU D C 1
ATOM 2782 O O . LEU D 1 102 ? -16.286 -25.509 18.326 1.00 37.87 599 LEU D O 1
ATOM 2787 N N . LEU D 1 103 ? -15.281 -23.839 17.191 1.00 34.59 600 LEU D N 1
ATOM 2788 C CA . LEU D 1 103 ? -16.450 -23.465 16.410 1.00 34.94 600 LEU D CA 1
ATOM 2789 C C . LEU D 1 103 ? -16.198 -24.026 15.013 1.00 38.86 600 LEU D C 1
ATOM 2790 O O . LEU D 1 103 ? -15.302 -23.557 14.307 1.00 38.50 600 LEU D O 1
ATOM 2795 N N . VAL D 1 104 ? -16.916 -25.106 14.663 1.00 35.44 601 VAL D N 1
ATOM 2796 C CA . VAL D 1 104 ? -16.724 -25.802 13.389 1.00 35.73 601 VAL D CA 1
ATOM 2797 C C . VAL D 1 104 ? -17.972 -25.797 12.493 1.00 40.94 601 VAL D C 1
ATOM 2798 O O . VAL D 1 104 ? -19.085 -25.546 12.961 1.00 40.49 601 VAL D O 1
ATOM 2802 N N . ARG D 1 105 ? -17.762 -26.105 11.203 1.00 38.95 602 ARG D N 1
ATOM 2803 C CA . ARG D 1 105 ? -18.787 -26.243 10.174 1.00 40.62 602 ARG D CA 1
ATOM 2804 C C . ARG D 1 105 ? -18.758 -27.719 9.728 1.00 45.36 602 ARG D C 1
ATOM 2805 O O . ARG D 1 105 ? -17.717 -28.177 9.246 1.00 44.60 602 ARG D O 1
ATOM 2813 N N . PRO D 1 106 ? -19.855 -28.493 9.923 1.00 43.34 603 PRO D N 1
ATOM 2814 C CA . PRO D 1 106 ? -19.832 -29.912 9.519 1.00 44.04 603 PRO D CA 1
ATOM 2815 C C . PRO D 1 106 ? -19.839 -30.107 8.006 1.00 50.57 603 PRO D C 1
ATOM 2816 O O . PRO D 1 106 ? -20.501 -29.352 7.291 1.00 51.41 603 PRO D O 1
ATOM 2820 N N . ASN D 1 107 ? -19.087 -31.115 7.524 1.00 48.31 604 ASN D N 1
ATOM 2821 C CA . ASN D 1 107 ? -18.982 -31.444 6.101 1.00 54.46 604 ASN D CA 1
ATOM 2822 C C . ASN D 1 107 ? -18.925 -32.959 5.872 1.00 72.25 604 ASN D C 1
ATOM 2823 O O . ASN D 1 107 ? -17.940 -33.604 6.297 1.00 73.42 604 ASN D O 1
ATOM 2826 N N . SER E 2 6 ? 6.462 -1.283 16.132 1.00 51.54 8 SER E N 1
ATOM 2827 C CA . SER E 2 6 ? 6.869 -1.910 17.386 1.00 51.10 8 SER E CA 1
ATOM 2828 C C . SER E 2 6 ? 5.654 -2.512 18.113 1.00 53.97 8 SER E C 1
ATOM 2829 O O . SER E 2 6 ? 4.933 -1.805 18.823 1.00 53.63 8 SER E O 1
ATOM 2832 N N . LYS E 2 7 ? 5.423 -3.822 17.906 1.00 49.69 9 LYS E N 1
ATOM 2833 C CA . LYS E 2 7 ? 4.300 -4.558 18.489 1.00 48.92 9 LYS E CA 1
ATOM 2834 C C . LYS E 2 7 ? 4.468 -4.825 19.985 1.00 51.60 9 LYS E C 1
ATOM 2835 O O . LYS E 2 7 ? 5.553 -5.202 20.433 1.00 51.01 9 LYS E O 1
ATOM 2841 N N . GLU E 2 8 ? 3.377 -4.634 20.747 1.00 47.44 10 GLU E N 1
ATOM 2842 C CA . GLU E 2 8 ? 3.303 -4.867 22.191 1.00 46.92 10 GLU E CA 1
ATOM 2843 C C . GLU E 2 8 ? 2.047 -5.691 22.484 1.00 49.99 10 GLU E C 1
ATOM 2844 O O . GLU E 2 8 ? 0.985 -5.400 21.927 1.00 49.38 10 GLU E O 1
ATOM 2850 N N . THR E 2 9 ? 2.170 -6.735 23.328 1.00 46.26 11 THR E N 1
ATOM 2851 C CA . THR E 2 9 ? 1.054 -7.631 23.653 1.00 45.94 11 THR E CA 1
ATOM 2852 C C . THR E 2 9 ? 0.967 -7.951 25.160 1.00 49.72 11 THR E C 1
ATOM 2853 O O . THR E 2 9 ? 1.955 -8.418 25.732 1.00 49.03 11 THR E O 1
ATOM 2857 N N . PRO E 2 10 ? -0.210 -7.758 25.811 1.00 46.57 12 PRO E N 1
ATOM 2858 C CA . PRO E 2 10 ? -0.321 -8.121 27.235 1.00 46.36 12 PRO E CA 1
ATOM 2859 C C . PRO E 2 10 ? -0.527 -9.624 27.430 1.00 50.11 12 PRO E C 1
ATOM 2860 O O . PRO E 2 10 ? -1.159 -10.278 26.597 1.00 49.71 12 PRO E O 1
ATOM 2864 N N . LEU E 2 11 ? 0.022 -10.173 28.525 1.00 46.62 13 LEU E N 1
ATOM 2865 C CA . LEU E 2 11 ? -0.058 -11.600 28.853 1.00 48.92 13 LEU E CA 1
ATOM 2866 C C . LEU E 2 11 ? -0.442 -11.855 30.310 1.00 55.33 13 LEU E C 1
ATOM 2867 O O . LEU E 2 11 ? -0.330 -10.926 31.138 1.00 55.33 13 LEU E O 1
ATOM 2873 N N . SER F 2 6 ? -36.834 -5.221 32.964 1.00 45.24 8 SER F N 1
ATOM 2874 C CA . SER F 2 6 ? -36.154 -5.804 31.810 1.00 44.80 8 SER F CA 1
ATOM 2875 C C . SER F 2 6 ? -35.291 -4.749 31.096 1.00 47.29 8 SER F C 1
ATOM 2876 O O . SER F 2 6 ? -35.804 -3.952 30.305 1.00 46.85 8 SER F O 1
ATOM 2879 N N . LYS F 2 7 ? -33.978 -4.743 31.407 1.00 42.70 9 LYS F N 1
ATOM 2880 C CA . LYS F 2 7 ? -32.982 -3.815 30.862 1.00 41.83 9 LYS F CA 1
ATOM 2881 C C . LYS F 2 7 ? -32.791 -3.961 29.352 1.00 44.54 9 LYS F C 1
ATOM 2882 O O . LYS F 2 7 ? -32.568 -5.069 28.862 1.00 43.96 9 LYS F O 1
ATOM 2888 N N . GLU F 2 8 ? -32.881 -2.834 28.625 1.00 40.48 10 GLU F N 1
ATOM 2889 C CA . GLU F 2 8 ? -32.701 -2.757 27.174 1.00 39.97 10 GLU F CA 1
ATOM 2890 C C . GLU F 2 8 ? -31.764 -1.587 26.863 1.00 43.56 10 GLU F C 1
ATOM 2891 O O . GLU F 2 8 ? -32.056 -0.450 27.241 1.00 43.16 10 GLU F O 1
ATOM 2897 N N . THR F 2 9 ? -30.631 -1.873 26.198 1.00 40.01 11 THR F N 1
ATOM 2898 C CA . THR F 2 9 ? -29.623 -0.866 25.865 1.00 39.85 11 THR F CA 1
ATOM 2899 C C . THR F 2 9 ? -29.348 -0.792 24.350 1.00 44.04 11 THR F C 1
ATOM 2900 O O . THR F 2 9 ? -28.988 -1.810 23.751 1.00 43.29 11 THR F O 1
ATOM 2904 N N . PRO F 2 10 ? -29.477 0.402 23.719 1.00 41.19 12 PRO F N 1
ATOM 2905 C CA . PRO F 2 10 ? -29.171 0.499 22.281 1.00 41.26 12 PRO F CA 1
ATOM 2906 C C . PRO F 2 10 ? -27.669 0.608 22.013 1.00 45.47 12 PRO F C 1
ATOM 2907 O O . PRO F 2 10 ? -26.962 1.320 22.729 1.00 45.52 12 PRO F O 1
ATOM 2911 N N . LEU F 2 11 ? -27.185 -0.112 20.988 1.00 41.88 13 LEU F N 1
ATOM 2912 C CA . LEU F 2 11 ? -25.772 -0.139 20.590 1.00 44.32 13 LEU F CA 1
ATOM 2913 C C . LEU F 2 11 ? -25.569 0.351 19.157 1.00 54.34 13 LEU F C 1
ATOM 2914 O O . LEU F 2 11 ? -24.420 0.698 18.815 1.00 56.30 13 LEU F O 1
ATOM 2920 N N . SER G 2 1 ? 6.591 -6.556 53.229 1.00 37.23 3 SER G N 1
ATOM 2921 C CA . SER G 2 1 ? 5.361 -6.953 53.909 1.00 36.82 3 SER G CA 1
ATOM 2922 C C . SER G 2 1 ? 4.179 -7.026 52.948 1.00 39.92 3 SER G C 1
ATOM 2923 O O . SER G 2 1 ? 4.104 -6.241 52.001 1.00 39.16 3 SER G O 1
ATOM 2926 N N . TRP G 2 2 ? 3.248 -7.962 53.206 1.00 36.27 4 TRP G N 1
ATOM 2927 C CA . TRP G 2 2 ? 2.042 -8.154 52.398 1.00 35.67 4 TRP G CA 1
ATOM 2928 C C . TRP G 2 2 ? 0.917 -7.234 52.849 1.00 38.75 4 TRP G C 1
ATOM 2929 O O . TRP G 2 2 ? 0.757 -6.997 54.047 1.00 38.47 4 TRP G O 1
ATOM 2940 N N . ALA G 2 3 ? 0.127 -6.730 51.890 1.00 34.66 5 ALA G N 1
ATOM 2941 C CA . ALA G 2 3 ? -1.014 -5.856 52.164 1.00 34.24 5 ALA G CA 1
ATOM 2942 C C . ALA G 2 3 ? -2.115 -6.017 51.131 1.00 37.90 5 ALA G C 1
ATOM 2943 O O . ALA G 2 3 ? -1.834 -6.248 49.952 1.00 37.43 5 ALA G O 1
ATOM 2945 N N . ARG G 2 4 ? -3.371 -5.881 51.579 1.00 34.30 6 ARG G N 1
ATOM 2946 C CA . ARG G 2 4 ? -4.541 -5.925 50.711 1.00 33.93 6 ARG G CA 1
ATOM 2947 C C . ARG G 2 4 ? -4.823 -4.473 50.340 1.00 37.55 6 ARG G C 1
ATOM 2948 O O . ARG G 2 4 ? -5.267 -3.689 51.183 1.00 37.35 6 ARG G O 1
ATOM 2956 N N . VAL G 2 5 ? -4.466 -4.097 49.105 1.00 33.73 7 VAL G N 1
ATOM 2957 C CA . VAL G 2 5 ? -4.620 -2.731 48.597 1.00 33.25 7 VAL G CA 1
ATOM 2958 C C . VAL G 2 5 ? -5.691 -2.642 47.505 1.00 36.91 7 VAL G C 1
ATOM 2959 O O . VAL G 2 5 ? -6.215 -3.670 47.063 1.00 36.61 7 VAL G O 1
ATOM 2963 N N . SER G 2 6 ? -5.999 -1.408 47.067 1.00 33.12 8 SER G N 1
ATOM 2964 C CA . SER G 2 6 ? -6.965 -1.135 46.006 1.00 32.90 8 SER G CA 1
ATOM 2965 C C . SER G 2 6 ? -6.415 -1.617 44.667 1.00 36.66 8 SER G C 1
ATOM 2966 O O . SER G 2 6 ? -5.216 -1.476 44.407 1.00 36.01 8 SER G O 1
ATOM 2969 N N . LYS G 2 7 ? -7.292 -2.209 43.835 1.00 33.32 9 LYS G N 1
ATOM 2970 C CA . LYS G 2 7 ? -6.950 -2.744 42.517 1.00 32.99 9 LYS G CA 1
ATOM 2971 C C . LYS G 2 7 ? -6.385 -1.653 41.603 1.00 36.47 9 LYS G C 1
ATOM 2972 O O . LYS G 2 7 ? -6.890 -0.531 41.594 1.00 35.64 9 LYS G O 1
ATOM 2978 N N . GLU G 2 8 ? -5.304 -1.984 40.883 1.00 33.38 10 GLU G N 1
ATOM 2979 C CA . GLU G 2 8 ? -4.620 -1.088 39.953 1.00 33.38 10 GLU G CA 1
ATOM 2980 C C . GLU G 2 8 ? -4.498 -1.786 38.601 1.00 38.11 10 GLU G C 1
ATOM 2981 O O . GLU G 2 8 ? -4.068 -2.939 38.548 1.00 37.69 10 GLU G O 1
ATOM 2987 N N . THR G 2 9 ? -4.890 -1.097 37.516 1.00 35.46 11 THR G N 1
ATOM 2988 C CA . THR G 2 9 ? -4.862 -1.656 36.165 1.00 35.69 11 THR G CA 1
ATOM 2989 C C . THR G 2 9 ? -4.163 -0.720 35.161 1.00 40.85 11 THR G C 1
ATOM 2990 O O . THR G 2 9 ? -4.542 0.447 35.069 1.00 40.73 11 THR G O 1
ATOM 2994 N N . PRO G 2 10 ? -3.174 -1.211 34.374 1.00 38.39 12 PRO G N 1
ATOM 2995 C CA . PRO G 2 10 ? -2.557 -0.340 33.360 1.00 38.82 12 PRO G CA 1
ATOM 2996 C C . PRO G 2 10 ? -3.400 -0.265 32.080 1.00 43.14 12 PRO G C 1
ATOM 2997 O O . PRO G 2 10 ? -3.983 -1.267 31.660 1.00 42.96 12 PRO G O 1
ATOM 3001 N N . LEU G 2 11 ? -3.469 0.926 31.468 1.00 39.84 13 LEU G N 1
ATOM 3002 C CA . LEU G 2 11 ? -4.234 1.177 30.242 1.00 42.35 13 LEU G CA 1
ATOM 3003 C C . LEU G 2 11 ? -3.350 1.676 29.095 1.00 53.58 13 LEU G C 1
ATOM 3004 O O . LEU G 2 11 ? -3.846 1.732 27.950 1.00 56.13 13 LEU G O 1
ATOM 3010 N N . SER H 2 1 ? 4.084 -44.820 -3.454 1.00 35.85 3 SER H N 1
ATOM 3011 C CA . SER H 2 1 ? 4.410 -43.560 -4.116 1.00 35.44 3 SER H CA 1
ATOM 3012 C C . SER H 2 1 ? 4.466 -42.393 -3.138 1.00 38.61 3 SER H C 1
ATOM 3013 O O . SER H 2 1 ? 3.728 -42.378 -2.153 1.00 38.11 3 SER H O 1
ATOM 3016 N N . TRP H 2 2 ? 5.33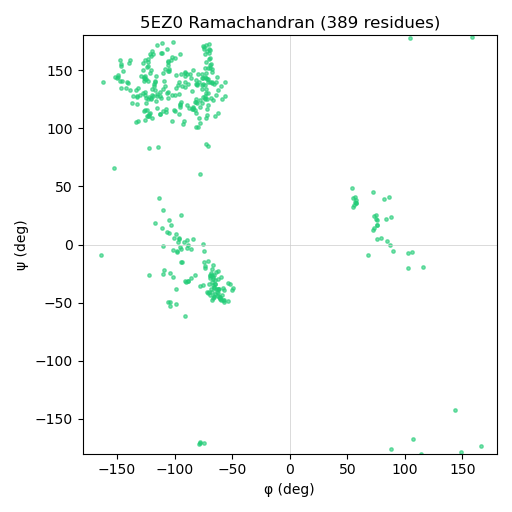4 -41.411 -3.423 1.00 34.71 4 TRP H N 1
ATOM 3017 C CA . TRP H 2 2 ? 5.496 -40.209 -2.606 1.00 34.08 4 TRP H CA 1
ATOM 3018 C C . TRP H 2 2 ? 4.537 -39.117 -3.061 1.00 37.50 4 TRP H C 1
ATOM 3019 O O . TRP H 2 2 ? 4.249 -39.010 -4.252 1.00 37.07 4 TRP H O 1
ATOM 3030 N N . ALA H 2 3 ? 4.051 -38.299 -2.115 1.00 33.72 5 ALA H N 1
ATOM 3031 C CA . ALA H 2 3 ? 3.145 -37.190 -2.411 1.00 33.32 5 ALA H CA 1
ATOM 3032 C C . ALA H 2 3 ? 3.354 -36.018 -1.474 1.00 36.69 5 ALA H C 1
ATOM 3033 O O . ALA H 2 3 ? 3.584 -36.210 -0.277 1.00 35.87 5 ALA H O 1
ATOM 3035 N N . ARG H 2 4 ? 3.273 -34.799 -2.027 1.00 33.46 6 ARG H N 1
ATOM 3036 C CA . ARG H 2 4 ? 3.366 -33.568 -1.253 1.00 33.26 6 ARG H CA 1
ATOM 3037 C C . ARG H 2 4 ? 1.934 -33.209 -0.881 1.00 37.46 6 ARG H C 1
ATOM 3038 O O . ARG H 2 4 ? 1.139 -32.845 -1.750 1.00 37.05 6 ARG H O 1
ATOM 3046 N N . VAL H 2 5 ? 1.583 -33.420 0.394 1.00 34.49 7 VAL H N 1
ATOM 3047 C CA . VAL H 2 5 ? 0.237 -33.182 0.922 1.00 34.43 7 VAL H CA 1
ATOM 3048 C C . VAL H 2 5 ? 0.216 -32.068 1.974 1.00 38.40 7 VAL H C 1
ATOM 3049 O O . VAL H 2 5 ? 1.272 -31.603 2.410 1.00 38.16 7 VAL H O 1
ATOM 3053 N N . SER H 2 6 ? -0.996 -31.669 2.391 1.00 34.98 8 SER H N 1
ATOM 3054 C CA . SER H 2 6 ? -1.233 -30.660 3.417 1.00 34.85 8 SER H CA 1
ATOM 3055 C C . SER H 2 6 ? -0.770 -31.190 4.780 1.00 38.53 8 SER H C 1
ATOM 3056 O O . SER H 2 6 ? -0.964 -32.373 5.075 1.00 37.93 8 SER H O 1
ATOM 3059 N N . LYS H 2 7 ? -0.140 -30.318 5.592 1.00 35.18 9 LYS H N 1
ATOM 3060 C CA . LYS H 2 7 ? 0.387 -30.658 6.917 1.00 34.91 9 LYS H CA 1
ATOM 3061 C C . LYS H 2 7 ? -0.709 -31.108 7.882 1.00 38.95 9 LYS H C 1
ATOM 3062 O O . LYS H 2 7 ? -1.762 -30.477 7.961 1.00 38.63 9 LYS H O 1
ATOM 3068 N N . GLU H 2 8 ? -0.456 -32.221 8.589 1.00 35.81 10 GLU H N 1
ATOM 3069 C CA . GLU H 2 8 ? -1.370 -32.811 9.564 1.00 35.83 10 GLU H CA 1
ATOM 3070 C C . GLU H 2 8 ? -0.647 -32.982 10.901 1.00 40.84 10 GLU H C 1
ATOM 3071 O O . GLU H 2 8 ? 0.473 -33.499 10.932 1.00 40.64 10 GLU H O 1
ATOM 3077 N N . THR H 2 9 ? -1.281 -32.532 11.999 1.00 38.18 11 THR H N 1
ATOM 3078 C CA . THR H 2 9 ? -0.709 -32.609 13.345 1.00 38.52 11 THR H CA 1
ATOM 3079 C C . THR H 2 9 ? -1.721 -33.171 14.362 1.00 43.43 11 THR H C 1
ATOM 3080 O O . THR H 2 9 ? -2.822 -32.630 14.475 1.00 43.08 11 THR H O 1
ATOM 3084 N N . PRO H 2 10 ? -1.363 -34.228 15.132 1.00 41.02 12 PRO H N 1
ATOM 3085 C CA . PRO H 2 10 ? -2.300 -34.743 16.142 1.00 41.33 12 PRO H CA 1
ATOM 3086 C C . PRO H 2 10 ? -2.198 -33.980 17.464 1.00 46.03 12 PRO H C 1
ATOM 3087 O O . PRO H 2 10 ? -1.097 -33.758 17.975 1.00 46.14 12 PRO H O 1
ATOM 3091 N N . LEU H 2 11 ? -3.352 -33.573 18.008 1.00 42.65 13 LEU H N 1
ATOM 3092 C CA . LEU H 2 11 ? -3.465 -32.826 19.261 1.00 45.09 13 LEU H CA 1
ATOM 3093 C C . LEU H 2 11 ? -4.085 -33.670 20.379 1.00 54.03 13 LEU H C 1
ATOM 3094 O O . LEU H 2 11 ? -3.922 -33.299 21.560 1.00 56.05 13 LEU H O 1
#

CATH classification: 2.30.42.10

Nearest PDB structures (foldseek):
  5eyz-assembly1_A  TM=9.965E-01  e=1.091E-16  Homo sapiens
  2vph-assembly2_A  TM=9.954E-01  e=3.911E-16  Homo sapiens
  5ez0-assembly2_B  TM=9.769E-01  e=6.220E-16  Homo sapiens
  5ez0-assembly1_A  TM=9.824E-01  e=1.485E-15  Homo sapiens
  7vze-assembly3_C  TM=9.869E-01  e=1.668E-15  Homo sapiens

Sequence (405 aa):
PHDNLVLIRMKPDENGRFGFNVKGGYDQKMPVIVSRVAPGTPADLCVPRLNEGDQVVLINGRDIAEHTHDQVVLFIKASCGELMLLVRPNIPHDNLVLIRMKPDENGRFGFNVKGGYDQKMPVIVSRVAPGTPADLCVPRLNEGDQVVLINGRDIAEHTHDQVVLFIKASCSGELMLLVRPNPHDNLVLIRMKPDENGRFGFNVKGGYDQKMPVIVSRVAPGTPADLCVPRLNEGDQVVLINGRDIAEHTHDQVVLFIKASCERHSGELMLLVRPNIPHDNLVLIRMKPDENGRFGFNVKGGYDQKMPVIVSRVAPGTPADLCVPRLNEGDQVVLINGRDIAEHTHDQVVLFIKASCERHSGELMLLVRPNSKETPLSKETPLSWARVSKETPLSWARVSKETPL

InterPro domains:
  IPR000242 Tyrosine-specific protein phosphatase, PTPase domain [PF00102] (679-909)
  IPR000242 Tyrosine-specific protein phosphatase, PTPase domain [PR00700] (703-710)
  IPR000242 Tyrosine-specific protein phosphatase, PTPase domain [PR00700] (723-743)
  IPR000242 Tyrosine-specific protein phosphatase, PTPase domain [PR00700] (808-825)
  IPR000242 Tyrosine-specific protein phosphatase, PTPase domain [PR00700] (847-865)
  IPR000242 Tyrosine-specific protein phosphatase, PTPase domain [PR00700] (878-893)
  IPR000242 Tyrosine-specific protein phosphatase, PTPase domain [PR00700] (894-904)
  IPR000242 Tyrosine-specific protein phosphatase, PTPase domain [PS50055] (655-911)
  IPR000242 Tyrosine-specific protein phosphatase, PTPase domain [SM00194] (654-913)
  IPR000299 FERM domain [PS50057] (29-312)
  IPR000387 Tyrosine-specific protein phosphatases domain [PS50056] (828-902)
  IPR001478 PDZ domain [PF00595] (518-601)
  IPR001478 PDZ domain [PS50106] (517-589)
  IPR001478 PDZ domain [SM00228] (526-605)
  IPR003595 Protein-tyrosine phosphatase, catalytic [SM00404] (809-910)
  IPR011993 PH-like domain superfamily [G3DSA:2.30.29.30] (217-311)
  IPR012151 Protein-tyrosine phosphatase, non-receptor type-3, -4 [PIRSF000927] (1-925)
  IPR014352 FERM/acyl-CoA-binding protein superfamily [G3DSA:1.20.80.10] (109-216)
  IPR014847 FERM adjacent [PF08736] (324-365)
  IPR014847 FERM adjacent [SM01195] (322-368)

Solvent-accessible surface area: 20141 Å² total; per-residue (Å²): 72,158,89,99,56,43,80,0,152,7,66,36,45,174,119,12,112,0,11,2,14,0,10,2,12,149,7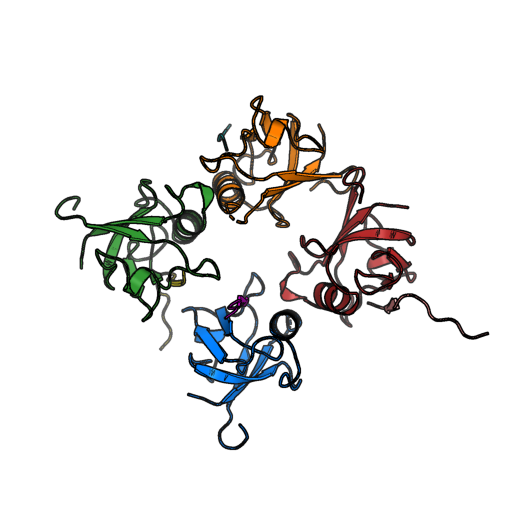2,38,118,79,66,4,40,0,33,33,5,12,43,56,27,26,0,32,84,16,143,62,92,0,66,59,24,3,47,7,28,45,1,65,50,125,84,7,75,75,43,44,1,74,53,0,12,9,16,0,17,47,13,44,96,98,0,37,0,31,0,73,63,109,166,19,77,61,64,0,21,0,0,71,7,156,32,57,186,119,14,116,2,10,1,35,0,67,1,8,157,84,40,114,66,66,5,46,0,26,143,13,41,120,58,27,24,0,34,124,18,144,37,92,0,63,82,24,3,31,5,5,2,2,64,13,122,18,6,62,70,42,43,1,71,53,0,10,10,27,0,26,49,7,54,165,32,71,0,11,0,0,0,82,52,110,108,142,86,79,52,42,76,0,114,6,128,39,62,109,43,45,46,3,4,0,3,0,49,0,5,136,88,46,104,56,76,6,37,0,33,71,12,3,118,56,19,28,0,34,122,16,144,64,98,0,62,99,18,3,63,8,16,44,1,32,46,86,77,5,66,120,52,36,0,71,58,0,10,32,10,1,110,0,18,12,41,38,126,86,43,39,0,31,0,29,0,60,64,150,97,69,44,57,70,0,23,2,0,72,4,125,38,61,113,133,42,110,3,13,0,19,0,53,0,6,149,87,44,107,62,76,6,31,0,32,133,10,22,118,56,30,28,0,37,127,20,141,26,89,0,68,102,18,4,41,10,19,0,1,22,10,87,54,5,69,140,54,40,1,72,53,0,10,31,11,0,103,0,19,11,42,40,87,86,41,48,0,14,0,0,0,60,66,119,122,88,36,33,57,6,106,101,75,25,80,8,170,204,79,250,110,7,104,29,26,38,11,171,257,80,250,113,9,101,79,27,69,10